Protein AF-0000000067517342 (afdb_homodimer)

Foldseek 3Di:
DPPPPDDPVNVVVVVVQVVLCCPPQNVVQSVVQVVVADDQWHFAGWGSQAQRLAAAEEEEAAEDDQDDDPPGYPDLPDDDQLSVQVVVVCVVVVPDRNNYTYAYLQGTHDDNVDDDDDDDPVSNVVSLVVVLVVNVSRPNYAEYEQEDDSSCVSVVVCCVSPVRHHYHYDYRSHCVGDVPPVCVVVVVVVVVVVVVVVVD/DPPPPDDPVNVVVVVVQVVLCCPPLNVVQSVVQVVVADDQWHFAGWGSQAQRLAAAEEEEAAEDDQDDDPPGYDDLPDDDQLSVLVVVVCVVVVPDRNNYTYAYLQGTHDDNVDDDDDDDPVSNVVSLVVVLVVNVSRPNYAEYEQEDDSSCVSVVVCCVSPVRHHYHYDYRSHCVGDPPPVCVVVVVVVVVVVVVVVVD

Solvent-accessible surface area (backbone atoms only — not comparable to full-atom values): 21578 Å² total; per-residue (Å²): 132,84,68,78,74,66,53,69,66,56,50,53,53,47,57,57,39,60,71,36,41,69,36,80,52,25,29,64,58,44,51,50,38,54,71,68,33,52,91,86,47,36,51,50,38,71,38,55,77,32,16,45,36,58,11,29,34,38,41,30,30,49,54,61,75,92,70,84,69,78,87,43,56,38,46,64,80,43,82,55,67,33,32,47,43,43,38,50,46,38,58,73,62,61,48,54,51,58,38,25,34,57,48,38,39,38,44,51,55,69,63,83,91,50,82,92,70,81,81,48,71,68,50,51,53,52,18,42,57,50,48,58,61,53,56,72,60,32,85,52,49,44,33,39,37,21,30,21,74,71,24,44,67,40,48,69,60,46,44,70,76,40,70,82,49,44,80,42,71,29,65,37,49,33,52,69,44,28,32,81,40,63,57,40,51,56,46,36,46,51,41,52,39,48,55,45,60,68,72,106,131,84,69,80,74,66,53,68,66,56,50,51,53,47,59,59,40,62,71,36,40,70,34,80,52,26,28,65,58,45,51,50,36,55,70,68,34,51,92,86,46,35,52,48,39,72,35,57,75,32,15,44,35,59,11,30,34,38,42,31,31,48,52,61,75,92,70,83,67,78,86,43,56,39,47,63,80,42,82,54,66,34,33,47,43,43,37,50,48,38,57,72,61,60,50,55,51,57,38,25,35,57,47,38,38,37,46,51,54,68,63,86,90,50,83,90,70,81,82,48,70,68,50,50,52,52,18,43,56,51,46,58,62,53,55,72,61,31,85,51,49,44,33,38,37,21,31,20,74,72,24,45,66,39,46,68,61,46,42,69,76,40,71,81,50,45,81,42,72,29,65,38,49,33,53,69,43,30,31,81,39,62,58,40,51,56,47,36,45,50,42,51,40,50,55,46,59,67,71,107

pLDDT: mean 86.83, std 15.75, range [23.48, 98.75]

Organism: Pseudomonas syringae pv. tomato (strain ATCC BAA-871 / DC3000) (NCBI:txid223283)

InterPro domains:
  IPR005122 Uracil-DNA glycosylase-like [PF03167] (80-189)
  IPR036895 Uracil-DNA glycosylase-like domain superfamily [G3DSA:3.40.470.10] (27-200)
  IPR036895 Uracil-DNA glycosylase-like domain superfamily [SSF52141] (43-198)

Nearest PDB structures (foldseek):
  6iod-assembly2_B  TM=7.204E-01  e=5.472E-06  Mycolicibacterium smegmatis MC2 155
  6l6s-assembly2_B  TM=7.439E-01  e=1.275E-05  Mycolicibacterium smegmatis MC2 155
  6ajo-assembly1_A  TM=7.210E-01  e=1.327E-04  Mycolicibacterium smegmatis MC2 155
  2dp6-assembly1_A  TM=5.404E-01  e=2.609E-05  Thermus thermophilus HB8
  5h93-assembly1_A  TM=6.851E-01  e=2.384E-04  Geobacter metallireducens GS-15

Radius of gyration: 26.2 Å; Cα contacts (8 Å, |Δi|>4): 658; chains: 2; bounding box: 49×70×60 Å

Sequence (400 aa):
MLLNQKSAEQEISLKVREDFLLLPKTAELTRWVMAQSTGERTLPYFDPLDGGVFARVLILLESPARTVSLPRYVSRDNPGPAQRNLKGFIEQVGLARHKTVLWNLYPWLPDLDKPKGPLRRAQIEEGIEMLITLLTLFPDLVTIVFAGRVAQKAIPRVRLAFPNFSLLEMPHPSPLSVCTHPNVRQRILSTLRHAKQSIKMLLNQKSAEQEISLKVREDFLLLPKTAELTRWVMAQSTGERTLPYFDPLDGGVFARVLILLESPARTVSLPRYVSRDNPGPAQRNLKGFIEQVGLARHKTVLWNLYPWLPDLDKPKGPLRRAQIEEGIEMLITLLTLFPDLVTIVFAGRVAQKAIPRVRLAFPNFSLLEMPHPSPLSVCTHPNVRQRILSTLRHAKQSIK

Structure (mmCIF, N/CA/C/O backbone):
data_AF-0000000067517342-model_v1
#
loop_
_entity.id
_entity.type
_entity.pdbx_description
1 polymer 'Uracil-DNA glycosylase-like domain-containing protein'
#
loop_
_atom_site.group_PDB
_atom_site.id
_atom_site.type_symbol
_atom_site.label_atom_id
_atom_site.label_alt_id
_atom_site.label_comp_id
_atom_site.label_asym_id
_atom_site.label_entity_id
_atom_site.label_seq_id
_atom_site.pdbx_PDB_ins_code
_atom_site.Cartn_x
_atom_site.Cartn_y
_atom_site.Cartn_z
_atom_site.occupancy
_atom_site.B_iso_or_equiv
_atom_site.auth_seq_id
_atom_site.auth_comp_id
_atom_site.auth_asym_id
_atom_site.auth_atom_id
_atom_site.pdbx_PDB_model_num
ATOM 1 N N . MET A 1 1 ? 8.031 11.625 -22.156 1 24.23 1 MET A N 1
ATOM 2 C CA . MET A 1 1 ? 8.516 10.523 -22.969 1 24.23 1 MET A CA 1
ATOM 3 C C . MET A 1 1 ? 9.461 9.625 -22.188 1 24.23 1 MET A C 1
ATOM 5 O O . MET A 1 1 ? 10.68 9.742 -22.312 1 24.23 1 MET A O 1
ATOM 9 N N . LEU A 1 2 ? 9.344 9.57 -20.906 1 28.12 2 LEU A N 1
ATOM 10 C CA . LEU A 1 2 ? 10.289 8.898 -20.016 1 28.12 2 LEU A CA 1
ATOM 11 C C . LEU A 1 2 ? 10.406 7.422 -20.375 1 28.12 2 LEU A C 1
ATOM 13 O O . LEU A 1 2 ? 9.445 6.66 -20.234 1 28.12 2 LEU A O 1
ATOM 17 N N . LEU A 1 3 ? 11.164 7.18 -21.469 1 33.47 3 LEU A N 1
ATOM 18 C CA . LEU A 1 3 ? 11.703 5.922 -21.969 1 33.47 3 LEU A CA 1
ATOM 19 C C . LEU A 1 3 ? 12.203 5.047 -20.828 1 33.47 3 LEU A C 1
ATOM 21 O O . LEU A 1 3 ? 12.984 5.504 -20 1 33.47 3 LEU A O 1
ATOM 25 N N . ASN A 1 4 ? 11.336 4.266 -20.328 1 38.28 4 ASN A N 1
ATOM 26 C CA . ASN A 1 4 ? 11.797 3.191 -19.453 1 38.28 4 ASN A CA 1
ATOM 27 C C . ASN A 1 4 ? 13.086 2.559 -19.969 1 38.28 4 ASN A C 1
ATOM 29 O O . ASN A 1 4 ? 13.078 1.84 -20.969 1 38.28 4 ASN A O 1
ATOM 33 N N . GLN A 1 5 ? 14.18 3.332 -19.922 1 35.5 5 GLN A N 1
ATOM 34 C CA . GLN A 1 5 ? 15.508 2.811 -20.234 1 35.5 5 GLN A CA 1
ATOM 35 C C . GLN A 1 5 ? 15.789 1.527 -19.453 1 35.5 5 GLN A C 1
ATOM 37 O O . GLN A 1 5 ? 15.961 1.561 -18.234 1 35.5 5 GLN A O 1
ATOM 42 N N . LYS A 1 6 ? 15.258 0.474 -19.906 1 46.75 6 LYS A N 1
ATOM 43 C CA . LYS A 1 6 ? 15.711 -0.839 -19.453 1 46.75 6 LYS A CA 1
ATOM 44 C C . LYS A 1 6 ? 17.234 -0.899 -19.375 1 46.75 6 LYS A C 1
ATOM 46 O O . LYS A 1 6 ? 17.922 -0.489 -20.297 1 46.75 6 LYS A O 1
ATOM 51 N N . SER A 1 7 ? 17.828 -1.149 -18.25 1 50.09 7 SER A N 1
ATOM 52 C CA . SER A 1 7 ? 19.266 -1.322 -18.25 1 50.09 7 SER A CA 1
ATOM 53 C C . SER A 1 7 ? 19.703 -2.41 -19.234 1 50.09 7 SER A C 1
ATOM 55 O O . SER A 1 7 ? 18.906 -3.285 -19.578 1 50.09 7 SER A O 1
ATOM 57 N N . ALA A 1 8 ? 20.688 -2.244 -20.016 1 47.88 8 ALA A N 1
ATOM 58 C CA . ALA A 1 8 ? 21.344 -3.174 -20.922 1 47.88 8 ALA A CA 1
ATOM 59 C C . ALA A 1 8 ? 21.375 -4.586 -20.344 1 47.88 8 ALA A C 1
ATOM 61 O O . ALA A 1 8 ? 21.156 -5.566 -21.062 1 47.88 8 ALA A O 1
ATOM 62 N N . GLU A 1 9 ? 21.469 -4.566 -19.062 1 43.94 9 GLU A N 1
ATOM 63 C CA . GLU A 1 9 ? 21.562 -5.852 -18.375 1 43.94 9 GLU A CA 1
ATOM 64 C C . GLU A 1 9 ? 20.219 -6.574 -18.344 1 43.94 9 GLU A C 1
ATOM 66 O O . GLU A 1 9 ? 20.156 -7.793 -18.5 1 43.94 9 GLU A O 1
ATOM 71 N N . GLN A 1 10 ? 19.25 -5.75 -18.266 1 50.97 10 GLN A N 1
ATOM 72 C CA . GLN A 1 10 ? 17.922 -6.352 -18.281 1 50.97 10 GLN A CA 1
ATOM 73 C C . GLN A 1 10 ? 17.562 -6.863 -19.672 1 50.97 10 GLN A C 1
ATOM 75 O O . GLN A 1 10 ? 16.953 -7.918 -19.812 1 50.97 10 GLN A O 1
ATOM 80 N N . GLU A 1 11 ? 17.984 -6.113 -20.641 1 50.12 11 GLU A N 1
ATOM 81 C CA . GLU A 1 11 ? 17.734 -6.531 -22.031 1 50.12 11 GLU A CA 1
ATOM 82 C C . GLU A 1 11 ? 18.5 -7.809 -22.359 1 50.12 11 GLU A C 1
ATOM 84 O O . GLU A 1 11 ? 17.969 -8.703 -23.016 1 50.12 11 GLU A O 1
ATOM 89 N N . ILE A 1 12 ? 19.766 -7.793 -22.062 1 45.94 12 ILE A N 1
ATOM 90 C CA . ILE A 1 12 ? 20.562 -8.984 -22.328 1 45.94 12 ILE A CA 1
ATOM 91 C C . ILE A 1 12 ? 19.953 -10.188 -21.625 1 45.94 12 ILE A C 1
ATOM 93 O O . ILE A 1 12 ? 19.828 -11.273 -22.203 1 45.94 12 ILE A O 1
ATOM 97 N N . SER A 1 13 ? 19.484 -9.875 -20.453 1 53.66 13 SER A N 1
ATOM 98 C CA . SER A 1 13 ? 18.953 -10.984 -19.672 1 53.66 13 SER A CA 1
ATOM 99 C C . SER A 1 13 ? 17.656 -11.523 -20.281 1 53.66 13 SER A C 1
ATOM 101 O O . SER A 1 13 ? 17.453 -12.734 -20.344 1 53.66 13 SER A O 1
ATOM 103 N N . LEU A 1 14 ? 17.031 -10.609 -20.969 1 54.44 14 LEU A N 1
ATOM 104 C CA . LEU A 1 14 ? 15.797 -11.062 -21.609 1 54.44 14 LEU A CA 1
ATOM 105 C C . LEU A 1 14 ? 16.078 -11.867 -22.859 1 54.44 14 LEU A C 1
ATOM 107 O O . LEU A 1 14 ? 15.43 -12.883 -23.109 1 54.44 14 LEU A O 1
ATOM 111 N N . LYS A 1 15 ? 17.031 -11.367 -23.781 1 53.38 15 LYS A N 1
ATOM 112 C CA . LYS A 1 15 ? 17.375 -12.078 -25 1 53.38 15 LYS A CA 1
ATOM 113 C C . LYS A 1 15 ? 17.875 -13.484 -24.703 1 53.38 15 LYS A C 1
ATOM 115 O O . LYS A 1 15 ? 17.516 -14.438 -25.406 1 53.38 15 LYS A O 1
ATOM 120 N N . VAL A 1 16 ? 18.688 -13.586 -23.672 1 53.16 16 VAL A N 1
ATOM 121 C CA . VAL A 1 16 ? 19.203 -14.891 -23.297 1 53.16 16 VAL A CA 1
ATOM 122 C C . VAL A 1 16 ? 18.047 -15.797 -22.844 1 53.16 16 VAL A C 1
ATOM 124 O O . VAL A 1 16 ? 18.031 -16.984 -23.172 1 53.16 16 VAL A O 1
ATOM 127 N N . ARG A 1 17 ? 17.078 -15.219 -22.375 1 58.94 17 ARG A N 1
ATOM 128 C CA . ARG A 1 17 ? 15.938 -16.016 -21.938 1 58.94 17 ARG A CA 1
ATOM 129 C C . ARG A 1 17 ? 15.172 -16.578 -23.125 1 58.94 17 ARG A C 1
ATOM 131 O O . ARG A 1 17 ? 14.688 -17.703 -23.094 1 58.94 17 ARG A O 1
ATOM 138 N N . GLU A 1 18 ? 15.117 -15.844 -24.219 1 61.38 18 GLU A N 1
ATOM 139 C CA . GLU A 1 18 ? 14.391 -16.281 -25.406 1 61.38 18 GLU A CA 1
ATOM 140 C C . GLU A 1 18 ? 14.977 -17.578 -25.953 1 61.38 18 GLU A C 1
ATOM 142 O O . GLU A 1 18 ? 14.242 -18.453 -26.406 1 61.38 18 GLU A O 1
ATOM 147 N N . ASP A 1 19 ? 16.266 -17.688 -25.875 1 59.78 19 ASP A N 1
ATOM 148 C CA . ASP A 1 19 ? 16.922 -18.875 -26.406 1 59.78 19 ASP A CA 1
ATOM 149 C C . ASP A 1 19 ? 16.625 -20.109 -25.562 1 59.78 19 ASP A C 1
ATOM 151 O O . ASP A 1 19 ? 16.734 -21.234 -26.047 1 59.78 19 ASP A O 1
ATOM 155 N N . PHE A 1 20 ? 16.109 -19.906 -24.391 1 65.81 20 PHE A N 1
ATOM 156 C CA . PHE A 1 20 ? 15.93 -21.016 -23.469 1 65.81 20 PHE A CA 1
ATOM 157 C C . PHE A 1 20 ? 14.484 -21.484 -23.453 1 65.81 20 PHE A C 1
ATOM 159 O O . PHE A 1 20 ? 14.156 -22.5 -22.828 1 65.81 20 PHE A O 1
ATOM 166 N N . LEU A 1 21 ? 13.68 -20.906 -24.312 1 69.25 21 LEU A N 1
ATOM 167 C CA . LEU A 1 21 ? 12.273 -21.281 -24.328 1 69.25 21 LEU A CA 1
ATOM 168 C C . LEU A 1 21 ? 12.07 -22.641 -24.984 1 69.25 21 LEU A C 1
ATOM 170 O O . LEU A 1 21 ? 11.047 -23.297 -24.766 1 69.25 21 LEU A O 1
ATOM 174 N N . LEU A 1 22 ? 13.094 -23.016 -25.688 1 67.12 22 LEU A N 1
ATOM 175 C CA . LEU A 1 22 ? 12.922 -24.266 -26.422 1 67.12 22 LEU A CA 1
ATOM 176 C C . LEU A 1 22 ? 13.695 -25.391 -25.75 1 67.12 22 LEU A C 1
ATOM 178 O O . LEU A 1 22 ? 13.812 -26.484 -26.312 1 67.12 22 LEU A O 1
ATOM 182 N N . LEU A 1 23 ? 14.227 -25.094 -24.578 1 72.38 23 LEU A N 1
ATOM 183 C CA . LEU A 1 23 ? 14.828 -26.172 -23.797 1 72.38 23 LEU A CA 1
ATOM 184 C C . LEU A 1 23 ? 13.781 -27.188 -23.375 1 72.38 23 LEU A C 1
ATOM 186 O O . LEU A 1 23 ? 12.609 -26.844 -23.203 1 72.38 23 LEU A O 1
ATOM 190 N N . PRO A 1 24 ? 14.188 -28.438 -23.328 1 73.5 24 PRO A N 1
ATOM 191 C CA . PRO A 1 24 ? 13.234 -29.516 -23.047 1 73.5 24 PRO A CA 1
ATOM 192 C C . PRO A 1 24 ? 12.352 -29.219 -21.844 1 73.5 24 PRO A C 1
ATOM 194 O O . PRO A 1 24 ? 11.148 -29.484 -21.859 1 73.5 24 PRO A O 1
ATOM 197 N N . LYS A 1 25 ? 12.914 -28.562 -20.859 1 80.69 25 LYS A N 1
ATOM 198 C CA . LYS A 1 25 ? 12.141 -28.375 -19.625 1 80.69 25 LYS A CA 1
ATOM 199 C C . LYS A 1 25 ? 11.094 -27.281 -19.797 1 80.69 25 LYS A C 1
ATOM 201 O O . LYS A 1 25 ? 10.133 -27.188 -19.031 1 80.69 25 LYS A O 1
ATOM 206 N N . THR A 1 26 ? 11.266 -26.422 -20.781 1 89.56 26 THR A N 1
ATOM 207 C CA . THR A 1 26 ? 10.359 -25.281 -20.922 1 89.56 26 THR A CA 1
ATOM 208 C C . THR A 1 26 ? 9.516 -25.422 -22.188 1 89.56 26 THR A C 1
ATOM 210 O O . THR A 1 26 ? 8.484 -24.75 -22.328 1 89.56 26 THR A O 1
ATOM 213 N N . ALA A 1 27 ? 9.906 -26.312 -23.047 1 90.12 27 ALA A N 1
ATOM 214 C CA . ALA A 1 27 ? 9.289 -26.406 -24.375 1 90.12 27 ALA A CA 1
ATOM 215 C C . ALA A 1 27 ? 7.801 -26.703 -24.266 1 90.12 27 ALA A C 1
ATOM 217 O O . ALA A 1 27 ? 6.984 -26.094 -24.953 1 90.12 27 ALA A O 1
ATOM 218 N N . GLU A 1 28 ? 7.508 -27.672 -23.453 1 93.5 28 GLU A N 1
ATOM 219 C CA . GLU A 1 28 ? 6.105 -28.062 -23.297 1 93.5 28 GLU A CA 1
ATOM 220 C C . GLU A 1 28 ? 5.273 -26.906 -22.75 1 93.5 28 GLU A C 1
ATOM 222 O O . GLU A 1 28 ? 4.148 -26.672 -23.203 1 93.5 28 GLU A O 1
ATOM 227 N N . LEU A 1 29 ? 5.805 -26.188 -21.844 1 96.31 29 LEU A N 1
ATOM 228 C CA . LEU A 1 29 ? 5.094 -25.047 -21.266 1 96.31 29 LEU A CA 1
ATOM 229 C C . LEU A 1 29 ? 4.949 -23.938 -22.297 1 96.31 29 LEU A C 1
ATOM 231 O O . LEU A 1 29 ? 3.904 -23.281 -22.359 1 96.31 29 LEU A O 1
ATOM 235 N N . THR A 1 30 ? 5.973 -23.75 -23.078 1 93.88 30 THR A N 1
ATOM 236 C CA . THR A 1 30 ? 5.938 -22.734 -24.125 1 93.88 30 THR A CA 1
ATOM 237 C C . THR A 1 30 ? 4.852 -23.062 -25.156 1 93.88 30 THR A C 1
ATOM 239 O O . THR A 1 30 ? 4.074 -22.188 -25.531 1 93.88 30 THR A O 1
ATOM 242 N N . ARG A 1 31 ? 4.855 -24.281 -25.547 1 94 31 ARG A N 1
ATOM 243 C CA . ARG A 1 31 ? 3.826 -24.719 -26.484 1 94 31 ARG A CA 1
ATOM 244 C C . ARG A 1 31 ? 2.432 -24.516 -25.906 1 94 31 ARG A C 1
ATOM 246 O O . ARG A 1 31 ? 1.517 -24.078 -26.594 1 94 31 ARG A O 1
ATOM 253 N N . TRP A 1 32 ? 2.287 -24.875 -24.688 1 95.94 32 TRP A N 1
ATOM 254 C CA . TRP A 1 32 ? 0.998 -24.719 -24.016 1 95.94 32 TRP A CA 1
ATOM 255 C C . TRP A 1 32 ? 0.573 -23.25 -24 1 95.94 32 TRP A C 1
ATOM 257 O O . TRP A 1 32 ? -0.565 -22.922 -24.344 1 95.94 32 TRP A O 1
ATOM 267 N N . VAL A 1 33 ? 1.487 -22.344 -23.625 1 96.25 33 VAL A N 1
ATOM 268 C CA . VAL A 1 33 ? 1.21 -20.906 -23.562 1 96.25 33 VAL A CA 1
ATOM 269 C C . VAL A 1 33 ? 0.799 -20.406 -24.938 1 96.25 33 VAL A C 1
ATOM 271 O O . VAL A 1 33 ? -0.177 -19.656 -25.078 1 96.25 33 VAL A O 1
ATOM 274 N N . MET A 1 34 ? 1.485 -20.844 -25.906 1 93.56 34 MET A N 1
ATOM 275 C CA . MET A 1 34 ? 1.19 -20.406 -27.266 1 93.56 34 MET A CA 1
ATOM 276 C C . MET A 1 34 ? -0.186 -20.906 -27.703 1 93.56 34 MET A C 1
ATOM 278 O O . MET A 1 34 ? -0.927 -20.172 -28.359 1 93.56 34 MET A O 1
ATOM 282 N N . ALA A 1 35 ? -0.474 -22.078 -27.312 1 95 35 ALA A N 1
ATOM 283 C CA . ALA A 1 35 ? -1.762 -22.672 -27.688 1 95 35 ALA A CA 1
ATOM 284 C C . ALA A 1 35 ? -2.91 -21.938 -27 1 95 35 ALA A C 1
ATOM 286 O O . ALA A 1 35 ? -4.004 -21.812 -27.547 1 95 35 ALA A O 1
ATOM 287 N N . GLN A 1 36 ? -2.654 -21.5 -25.812 1 95.94 36 GLN A N 1
ATOM 288 C CA . GLN A 1 36 ? -3.701 -20.859 -25.031 1 95.94 36 GLN A CA 1
ATOM 289 C C . GLN A 1 36 ? -3.834 -19.391 -25.375 1 95.94 36 GLN A C 1
ATOM 291 O O . GLN A 1 36 ? -4.824 -18.75 -25 1 95.94 36 GLN A O 1
ATOM 296 N N . SER A 1 37 ? -2.789 -18.812 -26.047 1 93.94 37 SER A N 1
ATOM 297 C CA . SER A 1 37 ? -2.816 -17.406 -26.422 1 93.94 37 SER A CA 1
ATOM 298 C C . SER A 1 37 ? -3.551 -17.203 -27.75 1 93.94 37 SER A C 1
ATOM 300 O O . SER A 1 37 ? -3.107 -17.703 -28.781 1 93.94 37 SER A O 1
ATOM 302 N N . THR A 1 38 ? -4.715 -16.609 -27.688 1 89.31 38 THR A N 1
ATOM 303 C CA . THR A 1 38 ? -5.551 -16.422 -28.875 1 89.31 38 THR A CA 1
ATOM 304 C C . THR A 1 38 ? -5.914 -14.945 -29.047 1 89.31 38 THR A C 1
ATOM 306 O O . THR A 1 38 ? -6.473 -14.328 -28.141 1 89.31 38 THR A O 1
ATOM 309 N N . GLY A 1 39 ? -5.586 -14.391 -30.219 1 87.12 39 GLY A N 1
ATOM 310 C CA . GLY A 1 39 ? -5.961 -13.016 -30.516 1 87.12 39 GLY A CA 1
ATOM 311 C C . GLY A 1 39 ? -5.32 -12.016 -29.578 1 87.12 39 GLY A C 1
ATOM 312 O O . GLY A 1 39 ? -4.098 -12 -29.406 1 87.12 39 GLY A O 1
ATOM 313 N N . GLU A 1 40 ? -6.312 -11.328 -28.891 1 87.81 40 GLU A N 1
ATOM 314 C CA . GLU A 1 40 ? -5.863 -10.258 -28 1 87.81 40 GLU A CA 1
ATOM 315 C C . GLU A 1 40 ? -5.605 -10.773 -26.594 1 87.81 40 GLU A C 1
ATOM 317 O O . GLU A 1 40 ? -5.031 -10.07 -25.766 1 87.81 40 GLU A O 1
ATOM 322 N N . ARG A 1 41 ? -6.016 -11.922 -26.406 1 93.06 41 ARG A N 1
ATOM 323 C CA . ARG A 1 41 ? -5.805 -12.539 -25.094 1 93.06 41 ARG A CA 1
ATOM 324 C C . ARG A 1 41 ? -4.531 -13.375 -25.094 1 93.06 41 ARG A C 1
ATOM 326 O O . ARG A 1 41 ? -4.527 -14.516 -25.562 1 93.06 41 ARG A O 1
ATOM 333 N N . THR A 1 42 ? -3.436 -12.797 -24.547 1 93.5 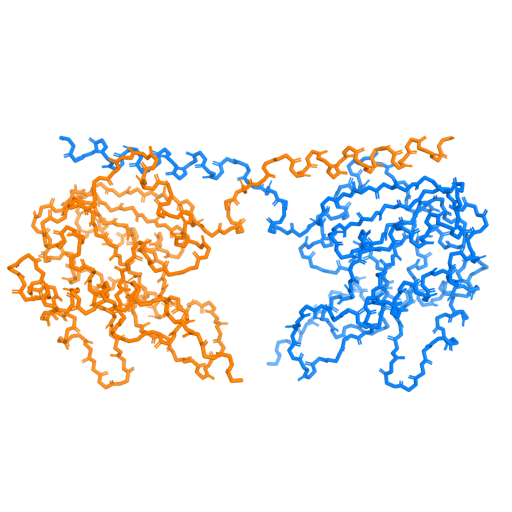42 THR A N 1
ATOM 334 C CA . THR A 1 42 ? -2.146 -13.477 -24.562 1 93.5 42 THR A CA 1
ATOM 335 C C . THR A 1 42 ? -1.659 -13.742 -23.141 1 93.5 42 THR A C 1
ATOM 337 O O . THR A 1 42 ? -2.008 -13.016 -22.219 1 93.5 42 THR A O 1
ATOM 340 N N . LEU A 1 43 ? -0.939 -14.852 -23.047 1 95.88 43 LEU A N 1
ATOM 341 C CA . LEU A 1 43 ? -0.351 -15.25 -21.766 1 95.88 43 LEU A CA 1
ATOM 342 C C . LEU A 1 43 ? 1.145 -14.953 -21.75 1 95.88 43 LEU A C 1
ATOM 344 O O . LEU A 1 43 ? 1.799 -14.945 -22.797 1 95.88 43 LEU A O 1
ATOM 348 N N . PRO A 1 44 ? 1.667 -14.641 -20.609 1 95.12 44 PRO A N 1
ATOM 349 C CA . PRO A 1 44 ? 3.127 -14.578 -20.5 1 95.12 44 PRO A CA 1
ATOM 350 C C . PRO A 1 44 ? 3.785 -15.953 -20.547 1 95.12 44 PRO A C 1
ATOM 352 O O . PRO A 1 44 ? 3.141 -16.953 -20.234 1 95.12 44 PRO A O 1
ATOM 355 N N . TYR A 1 45 ? 5.031 -15.922 -20.938 1 93.94 45 TYR A N 1
ATOM 356 C CA . TYR A 1 45 ? 5.793 -17.172 -20.922 1 93.94 45 TYR A CA 1
ATOM 357 C C . TYR A 1 45 ? 6.332 -17.453 -19.531 1 93.94 45 TYR A C 1
ATOM 359 O O . TYR A 1 45 ? 6.535 -16.531 -18.734 1 93.94 45 TYR A O 1
ATOM 367 N N . PHE A 1 46 ? 6.492 -18.75 -19.312 1 95.75 46 PHE A N 1
ATOM 368 C CA . PHE A 1 46 ? 7.223 -19.125 -18.109 1 95.75 46 PHE A CA 1
ATOM 369 C C . PHE A 1 46 ? 8.68 -18.688 -18.188 1 95.75 46 PHE A C 1
ATOM 371 O O . PHE A 1 46 ? 9.266 -18.656 -19.266 1 95.75 46 PHE A O 1
ATOM 378 N N . ASP A 1 47 ? 9.242 -18.312 -17.047 1 93.62 47 ASP A N 1
ATOM 379 C CA . ASP A 1 47 ? 10.664 -17.984 -17.016 1 93.62 47 ASP A CA 1
ATOM 380 C C . ASP A 1 47 ? 11.523 -19.219 -17.234 1 93.62 47 ASP A C 1
ATOM 382 O O . ASP A 1 47 ? 11.461 -20.172 -16.469 1 93.62 47 ASP A O 1
ATOM 386 N N . PRO A 1 48 ? 12.375 -19.141 -18.266 1 92.31 48 PRO A N 1
ATOM 387 C CA . PRO A 1 48 ? 13.195 -20.328 -18.531 1 92.31 48 PRO A CA 1
ATOM 388 C C . PRO A 1 48 ? 14.219 -20.609 -17.438 1 92.31 48 PRO A C 1
ATOM 390 O O . PRO A 1 48 ? 14.789 -21.703 -17.375 1 92.31 48 PRO A O 1
ATOM 393 N N . LEU A 1 49 ? 14.453 -19.656 -16.562 1 92.69 49 LEU A N 1
ATOM 394 C CA . LEU A 1 49 ? 15.414 -19.859 -15.484 1 92.69 49 LEU A CA 1
ATOM 395 C C . LEU A 1 49 ? 14.766 -20.594 -14.32 1 92.69 49 LEU A C 1
ATOM 397 O O . LEU A 1 49 ? 15.469 -21.094 -13.43 1 92.69 49 LEU A O 1
ATOM 401 N N . ASP A 1 50 ? 13.453 -20.719 -14.383 1 95.56 50 ASP A N 1
ATOM 402 C CA . ASP A 1 50 ? 12.742 -21.438 -13.328 1 95.56 50 ASP A CA 1
ATOM 403 C C . ASP A 1 50 ? 12.773 -22.938 -13.562 1 95.56 50 ASP A C 1
ATOM 405 O O . ASP A 1 50 ? 13.602 -23.438 -14.336 1 95.56 50 ASP A O 1
ATOM 409 N N . GLY A 1 51 ? 11.938 -23.688 -12.812 1 95.19 51 GLY A N 1
ATOM 410 C CA . GLY A 1 51 ? 12 -25.141 -12.812 1 95.19 51 GLY A CA 1
ATOM 411 C C . GLY A 1 51 ? 11.328 -25.766 -14.016 1 95.19 51 GLY A C 1
ATOM 412 O O . GLY A 1 51 ? 11.562 -26.938 -14.328 1 95.19 51 GLY A O 1
ATOM 413 N N . GLY A 1 52 ? 10.508 -24.953 -14.727 1 94.75 52 GLY A N 1
ATOM 414 C CA . GLY A 1 52 ? 9.781 -25.516 -15.852 1 94.75 52 GLY A CA 1
ATOM 415 C C . GLY A 1 52 ? 8.867 -26.656 -15.461 1 94.75 52 GLY A C 1
ATOM 416 O O . GLY A 1 52 ? 8.234 -26.625 -14.406 1 94.75 52 GLY A O 1
ATOM 417 N N . VAL A 1 53 ? 8.82 -27.688 -16.344 1 95.75 53 VAL A N 1
ATOM 418 C CA . VAL A 1 53 ? 7.918 -28.812 -16.125 1 95.75 53 VAL A CA 1
ATOM 419 C C . VAL A 1 53 ? 8.414 -29.656 -14.945 1 95.75 53 VAL A C 1
ATOM 421 O O . VAL A 1 53 ? 7.664 -30.453 -14.383 1 95.75 53 VAL A O 1
ATOM 424 N N . PHE A 1 54 ? 9.648 -29.453 -14.531 1 95.12 54 PHE A N 1
ATOM 425 C CA . PHE A 1 54 ? 10.227 -30.281 -13.477 1 95.12 54 PHE A CA 1
ATOM 426 C C . PHE A 1 54 ? 10.102 -29.594 -12.125 1 95.12 54 PHE A C 1
ATOM 428 O O . PHE A 1 54 ? 10.633 -30.078 -11.125 1 95.12 54 PHE A O 1
ATOM 435 N N . ALA A 1 55 ? 9.453 -28.469 -12.094 1 97.12 55 ALA A N 1
ATOM 436 C CA . ALA A 1 55 ? 9.258 -27.766 -10.828 1 97.12 55 ALA A CA 1
ATOM 437 C C . ALA A 1 55 ? 8.516 -28.656 -9.82 1 97.12 55 ALA A C 1
ATOM 439 O O . ALA A 1 55 ? 7.633 -29.422 -10.195 1 97.12 55 ALA A O 1
ATOM 440 N N . ARG A 1 56 ? 8.867 -28.469 -8.57 1 97.38 56 ARG A N 1
ATOM 441 C CA . ARG A 1 56 ? 8.227 -29.219 -7.48 1 97.38 56 ARG A CA 1
ATOM 442 C C . ARG A 1 56 ? 7.309 -28.297 -6.668 1 97.38 56 ARG A C 1
ATOM 444 O O . ARG A 1 56 ? 6.441 -28.781 -5.934 1 97.38 56 ARG A O 1
ATOM 451 N N . VAL A 1 57 ? 7.512 -26.984 -6.758 1 98.19 57 VAL A N 1
ATOM 452 C CA . VAL A 1 57 ? 6.699 -25.984 -6.078 1 98.19 57 VAL A CA 1
ATOM 453 C C . VAL A 1 57 ? 6.18 -24.969 -7.094 1 98.19 57 VAL A C 1
ATOM 455 O O . VAL A 1 57 ? 6.945 -24.438 -7.91 1 98.19 57 VAL A O 1
ATOM 458 N N . LEU A 1 58 ? 4.918 -24.75 -7.105 1 98.62 58 LEU A N 1
ATOM 459 C CA . LEU A 1 58 ? 4.293 -23.672 -7.855 1 98.62 58 LEU A CA 1
ATOM 460 C C . LEU A 1 58 ? 3.83 -22.562 -6.918 1 98.62 58 LEU A C 1
ATOM 462 O O . LEU A 1 58 ? 3.129 -22.812 -5.938 1 98.62 58 LEU A O 1
ATOM 466 N N . ILE A 1 59 ? 4.297 -21.375 -7.098 1 98.62 59 ILE A N 1
ATOM 467 C CA . ILE A 1 59 ? 3.756 -20.203 -6.406 1 98.62 59 ILE A CA 1
ATOM 468 C C . ILE A 1 59 ? 2.754 -19.484 -7.312 1 98.62 59 ILE A C 1
ATOM 470 O O . ILE A 1 59 ? 3.107 -19.031 -8.398 1 98.62 59 ILE A O 1
ATOM 474 N N . LEU A 1 60 ? 1.479 -19.453 -6.859 1 98.75 60 LEU A N 1
ATOM 475 C CA . LEU A 1 60 ? 0.378 -18.891 -7.629 1 98.75 60 LEU A CA 1
ATOM 476 C C . LEU A 1 60 ? 0.029 -17.484 -7.133 1 98.75 60 LEU A C 1
ATOM 478 O O . LEU A 1 60 ? -0.333 -17.312 -5.965 1 98.75 60 LEU A O 1
ATOM 482 N N . LEU A 1 61 ? 0.22 -16.469 -7.969 1 97.75 61 LEU A N 1
ATOM 483 C CA . LEU A 1 61 ? -0.145 -15.086 -7.688 1 97.75 61 LEU A CA 1
ATOM 484 C C . LEU A 1 61 ? -1.452 -14.719 -8.383 1 97.75 61 LEU A C 1
ATOM 486 O O . LEU A 1 61 ? -2.105 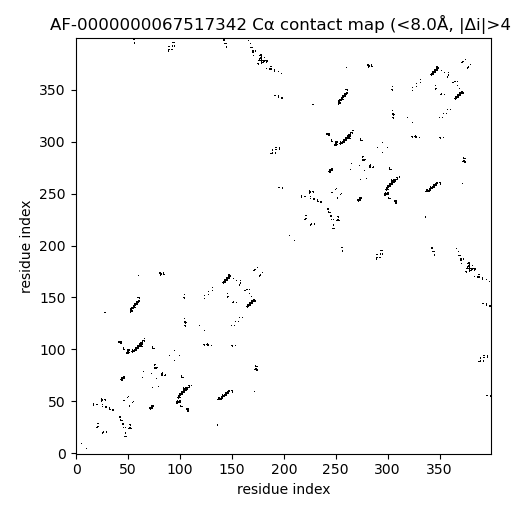-15.57 -8.984 1 97.75 61 LEU A O 1
ATOM 490 N N . GLU A 1 62 ? -1.856 -13.484 -8.328 1 97.12 62 GLU A N 1
ATOM 491 C CA . GLU A 1 62 ? -3.188 -13.094 -8.781 1 97.12 62 GLU A CA 1
ATOM 492 C C . GLU A 1 62 ? -3.211 -12.859 -10.289 1 97.12 62 GLU A C 1
ATOM 494 O O . GLU A 1 62 ? -3.912 -13.562 -11.016 1 97.12 62 GLU A O 1
ATOM 499 N N . SER A 1 63 ? -2.502 -11.914 -10.734 1 96.25 63 SER A N 1
ATOM 500 C CA . SER A 1 63 ? -2.527 -11.5 -12.125 1 96.25 63 SER A CA 1
ATOM 501 C C . SER A 1 63 ? -1.248 -10.758 -12.508 1 96.25 63 SER A C 1
ATOM 503 O O . SER A 1 63 ? -0.507 -10.305 -11.633 1 96.25 63 SER A O 1
ATOM 505 N N . PRO A 1 64 ? -0.951 -10.703 -13.82 1 93.81 64 PRO A N 1
ATOM 506 C CA . PRO A 1 64 ? 0.272 -10.023 -14.242 1 93.81 64 PRO A CA 1
ATOM 507 C C . PRO A 1 64 ? 0.247 -8.523 -13.945 1 93.81 64 PRO A C 1
ATOM 509 O O . PRO A 1 64 ? -0.81 -7.891 -14.016 1 93.81 64 PRO A O 1
ATOM 512 N N . ALA A 1 65 ? 1.431 -7.98 -13.672 1 88.5 65 ALA A N 1
ATOM 513 C CA . ALA A 1 65 ? 1.584 -6.539 -13.492 1 88.5 65 ALA A CA 1
ATOM 514 C C . ALA A 1 65 ? 1.319 -5.797 -14.797 1 88.5 65 ALA A C 1
ATOM 516 O O . ALA A 1 65 ? 1.45 -6.367 -15.883 1 88.5 65 ALA A O 1
ATOM 517 N N . ARG A 1 66 ? 0.964 -4.559 -14.633 1 85.38 66 ARG A N 1
ATOM 518 C CA . ARG A 1 66 ? 0.726 -3.711 -15.797 1 85.38 66 ARG A CA 1
ATOM 519 C C . ARG A 1 66 ? 2.021 -3.068 -16.281 1 85.38 66 ARG A C 1
ATOM 521 O O . ARG A 1 66 ? 2.469 -2.062 -15.727 1 85.38 66 ARG A O 1
ATOM 528 N N . THR A 1 67 ? 2.684 -3.672 -17.062 1 79.56 67 THR A N 1
ATOM 529 C CA . THR A 1 67 ? 3.926 -3.168 -17.641 1 79.56 67 THR A CA 1
ATOM 530 C C . THR A 1 67 ? 3.965 -3.414 -19.141 1 79.56 67 THR A C 1
ATOM 532 O O . THR A 1 67 ? 3.184 -4.211 -19.672 1 79.56 67 THR A O 1
ATOM 535 N N . VAL A 1 68 ? 4.832 -2.752 -19.891 1 69.94 68 VAL A N 1
ATOM 536 C CA . VAL A 1 68 ? 4.871 -2.805 -21.344 1 69.94 68 VAL A CA 1
ATOM 537 C C . VAL A 1 68 ? 5.988 -3.744 -21.797 1 69.94 68 VAL A C 1
ATOM 539 O O . VAL A 1 68 ? 6.121 -4.035 -22.984 1 69.94 68 VAL A O 1
ATOM 542 N N . SER A 1 69 ? 6.586 -4.352 -20.922 1 68.69 69 SER A N 1
ATOM 543 C CA . SER A 1 69 ? 7.75 -5.125 -21.344 1 68.69 69 SER A CA 1
ATOM 544 C C . SER A 1 69 ? 7.344 -6.359 -22.141 1 68.69 69 SER A C 1
ATOM 546 O O . SER A 1 69 ? 6.398 -7.062 -21.766 1 68.69 69 SER A O 1
ATOM 548 N N . LEU A 1 70 ? 7.895 -6.574 -23.422 1 68.38 70 LEU A N 1
ATOM 549 C CA . LEU A 1 70 ? 7.695 -7.77 -24.234 1 68.38 70 LEU A CA 1
ATOM 550 C C . LEU A 1 70 ? 9.031 -8.414 -24.578 1 68.38 70 LEU A C 1
ATOM 552 O O . LEU A 1 70 ? 10.023 -7.719 -24.812 1 68.38 70 LEU A O 1
ATOM 556 N N . PRO A 1 71 ? 9.148 -9.828 -24.656 1 73.44 71 PRO A N 1
ATOM 557 C CA . PRO A 1 71 ? 8.117 -10.766 -24.234 1 73.44 71 PRO A CA 1
ATOM 558 C C . PRO A 1 71 ? 7.891 -10.758 -22.719 1 73.44 71 PRO A C 1
ATOM 560 O O . PRO A 1 71 ? 8.812 -10.445 -21.953 1 73.44 71 PRO A O 1
ATOM 563 N N . ARG A 1 72 ? 6.672 -11.086 -22.344 1 87.62 72 ARG A N 1
ATOM 564 C CA . ARG A 1 72 ? 6.301 -11.094 -20.938 1 87.62 72 ARG A CA 1
ATOM 565 C C . ARG A 1 72 ? 6.543 -12.469 -20.312 1 87.62 72 ARG A C 1
ATOM 567 O O . ARG A 1 72 ? 6.152 -13.484 -20.891 1 87.62 72 ARG A O 1
ATOM 574 N N . TYR A 1 73 ? 7.32 -12.492 -19.297 1 91.81 73 TYR A N 1
ATOM 575 C CA . TYR A 1 73 ? 7.551 -13.695 -18.5 1 91.81 73 TYR A CA 1
ATOM 576 C C . TYR A 1 73 ? 6.906 -13.57 -17.125 1 91.81 73 TYR A C 1
ATOM 578 O O . TYR A 1 73 ? 6.805 -12.469 -16.578 1 91.81 73 TYR A O 1
ATOM 586 N N . VAL A 1 74 ? 6.449 -14.68 -16.656 1 94.88 74 VAL A N 1
ATOM 587 C CA . VAL A 1 74 ? 6.172 -14.75 -15.227 1 94.88 74 VAL A CA 1
ATOM 588 C C . VAL A 1 74 ? 7.453 -15.086 -14.469 1 94.88 74 VAL A C 1
ATOM 590 O O . VAL A 1 74 ? 7.906 -16.234 -14.484 1 94.88 74 VAL A O 1
ATOM 593 N N . SER A 1 75 ? 7.992 -14.023 -13.836 1 93.75 75 SER A N 1
ATOM 594 C CA . SER A 1 75 ? 9.336 -14.188 -13.289 1 93.75 75 SER A CA 1
ATOM 595 C C . SER A 1 75 ? 9.477 -13.484 -11.945 1 93.75 75 SER A C 1
ATOM 597 O O . SER A 1 75 ? 8.953 -12.383 -11.758 1 93.75 75 SER A O 1
ATOM 599 N N . ARG A 1 76 ? 10.219 -14.156 -11.047 1 93.75 76 ARG A N 1
ATOM 600 C CA . ARG A 1 76 ? 10.539 -13.531 -9.758 1 93.75 76 ARG A CA 1
ATOM 601 C C . ARG A 1 76 ? 11.445 -12.32 -9.953 1 93.75 76 ARG A C 1
ATOM 603 O O . ARG A 1 76 ? 11.609 -11.508 -9.031 1 93.75 76 ARG A O 1
ATOM 610 N N . ASP A 1 77 ? 12.016 -12.156 -11.203 1 92.31 77 ASP A N 1
ATOM 611 C CA . ASP A 1 77 ? 12.922 -11.047 -11.492 1 92.31 77 ASP A CA 1
ATOM 612 C C . ASP A 1 77 ? 12.164 -9.844 -12.047 1 92.31 77 ASP A C 1
ATOM 614 O O . ASP A 1 77 ? 12.766 -8.797 -12.312 1 92.31 77 ASP A O 1
ATOM 618 N N . ASN A 1 78 ? 10.82 -10 -12.273 1 91.69 78 ASN A N 1
ATOM 619 C CA . ASN A 1 78 ? 10.039 -8.867 -12.766 1 91.69 78 ASN A CA 1
ATOM 620 C C . ASN A 1 78 ? 10.125 -7.676 -11.82 1 91.69 78 ASN A C 1
ATOM 622 O O . ASN A 1 78 ? 10.305 -7.844 -10.609 1 91.69 78 ASN A O 1
ATOM 626 N N . PRO A 1 79 ? 10.055 -6.594 -12.43 1 87.5 79 PRO A N 1
ATOM 627 C CA . PRO A 1 79 ? 10.062 -5.41 -11.57 1 87.5 79 PRO A CA 1
ATOM 628 C C . PRO A 1 79 ? 8.773 -5.266 -10.758 1 87.5 79 PRO A C 1
ATOM 630 O O . PRO A 1 79 ? 7.797 -5.973 -11.008 1 87.5 79 PRO A O 1
ATOM 633 N N . GLY A 1 80 ? 8.758 -4.441 -9.711 1 87.69 80 GLY A N 1
ATOM 634 C CA . GLY A 1 80 ? 7.602 -4.145 -8.875 1 87.69 80 GLY A CA 1
ATOM 635 C C . GLY A 1 80 ? 7.816 -4.496 -7.414 1 87.69 80 GLY A C 1
ATOM 636 O O . GLY A 1 80 ? 8.586 -5.406 -7.094 1 87.69 80 GLY A O 1
ATOM 637 N N . PRO A 1 81 ? 7.125 -3.795 -6.59 1 85.75 81 PRO A N 1
ATOM 638 C CA . PRO A 1 81 ? 7.383 -3.961 -5.16 1 85.75 81 PRO A CA 1
ATOM 639 C C . PRO A 1 81 ? 6.973 -5.336 -4.641 1 85.75 81 PRO A C 1
ATOM 641 O O . PRO A 1 81 ? 7.68 -5.93 -3.82 1 85.75 81 PRO A O 1
ATOM 644 N N . ALA A 1 82 ? 5.859 -5.828 -5.156 1 89.44 82 ALA A N 1
ATOM 645 C CA . ALA A 1 82 ? 5.406 -7.141 -4.695 1 89.44 82 ALA A CA 1
ATOM 646 C C . ALA A 1 82 ? 6.367 -8.242 -5.137 1 89.44 82 ALA A C 1
ATOM 648 O O . ALA A 1 82 ? 6.672 -9.148 -4.363 1 89.44 82 ALA A O 1
ATOM 649 N N . GLN A 1 83 ? 6.801 -8.094 -6.328 1 92.88 83 GLN A N 1
ATOM 650 C CA . GLN A 1 83 ? 7.73 -9.086 -6.863 1 92.88 83 GLN A CA 1
ATOM 651 C C . GLN A 1 83 ? 9.078 -9.016 -6.156 1 92.88 83 GLN A C 1
ATOM 653 O O . GLN A 1 83 ? 9.711 -10.047 -5.906 1 92.88 83 GLN A O 1
ATOM 658 N N . ARG A 1 84 ? 9.516 -7.844 -5.859 1 89.62 84 ARG A N 1
ATOM 659 C CA . ARG A 1 84 ? 10.75 -7.68 -5.109 1 89.62 84 ARG A CA 1
ATOM 660 C C . ARG A 1 84 ? 10.656 -8.344 -3.738 1 89.62 84 ARG A C 1
ATOM 662 O O . ARG A 1 84 ? 11.578 -9.039 -3.312 1 89.62 84 ARG A O 1
ATOM 669 N N . ASN A 1 85 ? 9.555 -8.125 -3.117 1 89.19 85 ASN A N 1
ATOM 670 C CA . ASN A 1 85 ? 9.328 -8.781 -1.836 1 89.19 85 ASN A CA 1
ATOM 671 C C . ASN A 1 85 ? 9.352 -10.305 -1.976 1 89.19 85 ASN A C 1
ATOM 673 O O . ASN A 1 85 ? 10.023 -10.992 -1.21 1 89.19 85 ASN A O 1
ATOM 677 N N . LEU A 1 86 ? 8.641 -10.789 -2.945 1 93.88 86 LEU A N 1
ATOM 678 C CA . LEU A 1 86 ? 8.547 -12.227 -3.156 1 93.88 86 LEU A CA 1
ATOM 679 C C . LEU A 1 86 ? 9.93 -12.828 -3.402 1 93.88 86 LEU A C 1
ATOM 681 O O . LEU A 1 86 ? 10.297 -13.828 -2.779 1 93.88 86 LEU A O 1
ATOM 685 N N . LYS A 1 87 ? 10.609 -12.164 -4.32 1 93.75 87 LYS A N 1
ATOM 686 C CA . LYS A 1 87 ? 11.961 -12.625 -4.613 1 93.75 87 LYS A CA 1
ATOM 687 C C . LYS A 1 87 ? 12.812 -12.656 -3.346 1 93.75 87 LYS A C 1
ATOM 689 O O . LYS A 1 87 ? 13.5 -13.648 -3.08 1 93.75 87 LYS A O 1
ATOM 694 N N . GLY A 1 88 ? 12.734 -11.609 -2.605 1 90.81 88 GLY A N 1
ATOM 695 C CA . GLY A 1 88 ? 13.477 -11.547 -1.354 1 90.81 88 GLY A CA 1
ATOM 696 C C . GLY A 1 88 ? 13.117 -12.656 -0.388 1 90.81 88 GLY A C 1
ATOM 697 O O . GLY A 1 88 ? 14 -13.258 0.233 1 90.81 88 GLY A O 1
ATOM 698 N N . PHE A 1 89 ? 11.859 -12.992 -0.223 1 90.06 89 PHE A N 1
ATOM 699 C CA . PHE A 1 89 ? 11.406 -14.039 0.681 1 90.06 89 PHE A CA 1
ATOM 700 C C . PHE A 1 89 ? 11.883 -15.406 0.208 1 90.06 89 PHE A C 1
ATOM 702 O O . PHE A 1 89 ? 12.336 -16.219 1.012 1 90.06 89 PHE A O 1
ATOM 709 N N . ILE A 1 90 ? 11.773 -15.641 -1.111 1 93.94 90 ILE A N 1
ATOM 710 C CA . ILE A 1 90 ? 12.203 -16.906 -1.69 1 93.94 90 ILE A CA 1
ATOM 711 C C . ILE A 1 90 ? 13.688 -17.125 -1.416 1 93.94 90 ILE A C 1
ATOM 713 O O . ILE A 1 90 ? 14.102 -18.203 -0.993 1 93.94 90 ILE A O 1
ATOM 717 N N . GLU A 1 91 ? 14.422 -16.078 -1.64 1 91.81 91 GLU A N 1
ATOM 718 C CA . GLU A 1 91 ? 15.859 -16.156 -1.435 1 91.81 91 GLU A CA 1
ATOM 719 C C . GLU A 1 91 ? 16.203 -16.344 0.04 1 91.81 91 GLU A C 1
ATOM 721 O O . GLU A 1 91 ? 17.109 -17.125 0.375 1 91.81 91 GLU A O 1
ATOM 726 N N . GLN A 1 92 ? 15.531 -15.688 0.875 1 89.31 92 GLN A N 1
ATOM 727 C CA . GLN A 1 92 ? 15.773 -15.781 2.311 1 89.31 92 GLN A CA 1
ATOM 728 C C . GLN A 1 92 ? 15.547 -17.203 2.818 1 89.31 92 GLN A C 1
ATOM 730 O O . GLN A 1 92 ? 16.297 -17.688 3.67 1 89.31 92 GLN A O 1
ATOM 735 N N . VAL A 1 93 ? 14.555 -17.906 2.283 1 92.44 93 VAL A N 1
ATOM 736 C CA . VAL A 1 93 ? 14.234 -19.25 2.76 1 92.44 93 VAL A CA 1
ATOM 737 C C . VAL A 1 93 ? 15.102 -20.281 2.029 1 92.44 93 VAL A C 1
ATOM 739 O O . VAL A 1 93 ? 15.203 -21.438 2.455 1 92.44 93 VAL A O 1
ATOM 742 N N . GLY A 1 94 ? 15.648 -19.875 0.935 1 91.88 94 GLY A N 1
ATOM 743 C CA . GLY A 1 94 ? 16.5 -20.766 0.166 1 91.88 94 GLY A CA 1
ATOM 744 C C . GLY A 1 94 ? 15.734 -21.75 -0.698 1 91.88 94 GLY A C 1
ATOM 745 O O . GLY A 1 94 ? 16.141 -22.891 -0.851 1 91.88 94 GLY A O 1
ATOM 746 N N . LEU A 1 95 ? 14.602 -21.344 -1.146 1 93.44 95 LEU A N 1
ATOM 747 C CA . LEU A 1 95 ? 13.859 -22.156 -2.104 1 93.44 95 LEU A CA 1
ATOM 748 C C . LEU A 1 95 ? 14.484 -22.078 -3.49 1 93.44 95 LEU A C 1
ATOM 750 O O . LEU A 1 95 ? 14.492 -21.016 -4.105 1 93.44 95 LEU A O 1
ATOM 754 N N . ALA A 1 96 ? 14.922 -23.203 -3.975 1 94.06 96 ALA A N 1
ATOM 755 C CA . ALA A 1 96 ? 15.727 -23.234 -5.195 1 94.06 96 ALA A CA 1
ATOM 756 C C . ALA A 1 96 ? 14.906 -22.797 -6.402 1 94.06 96 ALA A C 1
ATOM 758 O O . ALA A 1 96 ? 13.773 -23.266 -6.59 1 94.06 96 ALA A O 1
ATOM 759 N N . ARG A 1 97 ? 15.469 -22 -7.223 1 95 97 ARG A N 1
ATOM 760 C CA . ARG A 1 97 ? 14.797 -21.484 -8.414 1 95 97 ARG A CA 1
ATOM 761 C C . ARG A 1 97 ? 14.453 -22.625 -9.375 1 95 97 ARG A C 1
ATOM 763 O O . ARG A 1 97 ? 13.352 -22.656 -9.938 1 95 97 ARG A O 1
ATOM 770 N N . HIS A 1 98 ? 15.359 -23.609 -9.523 1 95 98 HIS A N 1
ATOM 771 C CA . HIS A 1 98 ? 15.156 -24.688 -10.484 1 95 98 HIS A CA 1
ATOM 772 C C . HIS A 1 98 ? 14.094 -25.656 -10 1 95 98 HIS A C 1
ATOM 774 O O . HIS A 1 98 ? 13.688 -26.562 -10.742 1 95 98 HIS A O 1
ATOM 780 N N . LYS A 1 99 ? 13.633 -25.5 -8.773 1 96.25 99 LYS A N 1
ATOM 781 C CA . LYS A 1 99 ? 12.562 -26.344 -8.242 1 96.25 99 LYS A CA 1
ATOM 782 C C . LYS A 1 99 ? 11.25 -25.578 -8.18 1 96.25 99 LYS A C 1
ATOM 784 O O . LYS A 1 99 ? 10.227 -26.125 -7.762 1 96.25 99 LYS A O 1
ATOM 789 N N . THR A 1 100 ? 11.32 -24.344 -8.57 1 97.12 100 THR A N 1
ATOM 790 C CA . THR A 1 100 ? 10.164 -23.469 -8.383 1 97.12 100 THR A CA 1
ATOM 791 C C . THR A 1 100 ? 9.711 -22.875 -9.711 1 97.12 100 THR A C 1
ATOM 793 O O . THR A 1 100 ? 10.523 -22.625 -10.602 1 97.12 100 THR A O 1
ATOM 796 N N . VAL A 1 101 ? 8.438 -22.719 -9.859 1 97.56 101 VAL A N 1
ATOM 797 C CA . VAL A 1 101 ? 7.848 -22.016 -10.992 1 97.56 101 VAL A CA 1
ATOM 798 C C . VAL A 1 101 ? 6.754 -21.078 -10.492 1 97.56 101 VAL A C 1
ATOM 800 O O . VAL A 1 101 ? 6.109 -21.328 -9.477 1 97.56 101 VAL A O 1
ATOM 803 N N . LEU A 1 102 ? 6.59 -19.906 -11.141 1 98.25 102 LEU A N 1
ATOM 804 C CA . LEU A 1 102 ? 5.562 -18.922 -10.812 1 98.25 102 LEU A CA 1
ATOM 805 C C . LEU A 1 102 ? 4.457 -18.922 -11.867 1 98.25 102 LEU A C 1
ATOM 807 O O . LEU A 1 102 ? 4.719 -19.188 -13.039 1 98.25 102 LEU A O 1
ATOM 811 N N . TRP A 1 103 ? 3.258 -18.594 -11.469 1 98.44 103 TRP A N 1
ATOM 812 C CA . TRP A 1 103 ? 2.133 -18.391 -12.375 1 98.44 103 TRP A CA 1
ATOM 813 C C . TRP A 1 103 ? 1.088 -17.484 -11.75 1 98.44 103 TRP A C 1
ATOM 815 O O . TRP A 1 103 ? 1.232 -17.062 -10.602 1 98.44 103 TRP A O 1
ATOM 825 N N . ASN A 1 104 ? 0.138 -17.094 -12.523 1 98.12 104 ASN A N 1
ATOM 826 C CA . ASN A 1 104 ? -0.958 -16.266 -12.047 1 98.12 104 ASN A CA 1
ATOM 827 C C . ASN A 1 104 ? -2.309 -16.953 -12.219 1 98.12 104 ASN A C 1
ATOM 829 O O . ASN A 1 104 ? -2.541 -17.625 -13.227 1 98.12 104 ASN A O 1
ATOM 833 N N . LEU A 1 105 ? -3.211 -16.734 -11.234 1 98.69 105 LEU A N 1
ATOM 834 C CA . LEU A 1 105 ? -4.547 -17.312 -11.328 1 98.69 105 LEU A CA 1
ATOM 835 C C . LEU A 1 105 ? -5.281 -16.797 -12.562 1 98.69 105 LEU A C 1
ATOM 837 O O . LEU A 1 105 ? -5.906 -17.578 -13.289 1 98.69 105 LEU A O 1
ATOM 841 N N . TYR A 1 106 ? -5.258 -15.477 -12.75 1 98 106 TYR A N 1
ATOM 842 C CA . TYR A 1 106 ? -5.73 -14.883 -14 1 98 106 TYR A CA 1
ATOM 843 C C . TYR A 1 106 ? -4.562 -14.438 -14.867 1 98 106 TYR A C 1
ATOM 845 O O . TYR A 1 106 ? -4.152 -13.273 -14.82 1 98 106 TYR A O 1
ATOM 853 N N . PRO A 1 107 ? -4.137 -15.352 -15.75 1 97.44 107 PRO A N 1
ATOM 854 C CA . PRO A 1 107 ? -2.801 -15.195 -16.344 1 97.44 107 PRO A CA 1
ATOM 855 C C . PRO A 1 107 ? -2.801 -14.312 -17.578 1 97.44 107 PRO A C 1
ATOM 857 O O . PRO A 1 107 ? -1.733 -13.961 -18.094 1 97.44 107 PRO A O 1
ATOM 860 N N . TRP A 1 108 ? -3.932 -13.875 -18.078 1 96.06 108 TRP A N 1
ATOM 861 C CA . TRP A 1 108 ? -3.975 -13.078 -19.297 1 96.06 108 TRP A CA 1
ATOM 862 C C . TRP A 1 108 ? -3.387 -11.695 -19.078 1 96.06 108 TRP A C 1
ATOM 864 O O . TRP A 1 108 ? -3.631 -11.07 -18.031 1 96.06 108 TRP A O 1
ATOM 874 N N . LEU A 1 109 ? -2.645 -11.227 -20.031 1 93.31 109 LEU A N 1
ATOM 875 C CA . LEU A 1 109 ? -2.027 -9.906 -19.969 1 93.31 109 LEU A CA 1
ATOM 876 C C . LEU A 1 109 ? -3.088 -8.812 -19.969 1 93.31 109 LEU A C 1
ATOM 878 O O . LEU A 1 109 ? -4.082 -8.906 -20.688 1 93.31 109 LEU A O 1
ATOM 882 N N . PRO A 1 110 ? -2.859 -7.824 -19.172 1 90.12 110 PRO A N 1
ATOM 883 C CA . PRO A 1 110 ? -3.875 -6.777 -19.031 1 90.12 110 PRO A CA 1
ATOM 884 C C . PRO A 1 110 ? -3.936 -5.852 -20.25 1 90.12 110 PRO A C 1
ATOM 886 O O . PRO A 1 110 ? -2.926 -5.652 -20.922 1 90.12 110 PRO A O 1
ATOM 889 N N . ASP A 1 111 ? -5.164 -5.41 -20.453 1 86.38 111 ASP A N 1
ATOM 890 C CA . ASP A 1 111 ? -5.336 -4.305 -21.391 1 86.38 111 ASP A CA 1
ATOM 891 C C . ASP A 1 111 ? -4.891 -2.982 -20.766 1 86.38 111 ASP A C 1
ATOM 893 O O . ASP A 1 111 ? -5.547 -2.469 -19.859 1 86.38 111 ASP A O 1
ATOM 897 N N . LEU A 1 112 ? -3.855 -2.391 -21.297 1 82.69 112 LEU A N 1
ATOM 898 C CA . LEU A 1 112 ? -3.232 -1.231 -20.656 1 82.69 112 LEU A CA 1
ATOM 899 C C . LEU A 1 112 ? -4.074 0.022 -20.875 1 82.69 112 LEU A C 1
ATOM 901 O O . LEU A 1 112 ? -3.869 1.035 -20.203 1 82.69 112 LEU A O 1
ATOM 905 N N . ASP A 1 113 ? -5.035 -0.09 -21.734 1 82.56 113 ASP A N 1
ATOM 906 C CA . ASP A 1 113 ? -5.91 1.045 -22.016 1 82.56 113 ASP A CA 1
ATOM 907 C C . ASP A 1 113 ? -7.066 1.104 -21.016 1 82.56 113 ASP A C 1
ATOM 909 O O . ASP A 1 113 ? -7.82 2.08 -20.984 1 82.56 113 ASP A O 1
ATOM 913 N N . LYS A 1 114 ? -7.199 0.091 -20.219 1 82.31 114 LYS A N 1
ATOM 914 C CA . LYS A 1 114 ? -8.266 0.029 -19.234 1 82.31 114 LYS A CA 1
ATOM 915 C C . LYS A 1 114 ? -7.715 0.155 -17.812 1 82.31 114 LYS A C 1
ATOM 917 O O . LYS A 1 114 ? -6.582 -0.247 -17.547 1 82.31 114 LYS A O 1
ATOM 922 N N . PRO A 1 115 ? -8.555 0.744 -16.922 1 80.38 115 PRO A N 1
ATOM 923 C CA . PRO A 1 115 ? -8.094 0.854 -15.539 1 80.38 115 PRO A CA 1
ATOM 924 C C . PRO A 1 115 ? -7.969 -0.503 -14.852 1 80.38 115 PRO A C 1
ATOM 926 O O . PRO A 1 115 ? -8.648 -1.458 -15.234 1 80.38 115 PRO A O 1
ATOM 929 N N . LYS A 1 116 ? -6.996 -0.408 -13.883 1 79 116 LYS A N 1
ATOM 930 C CA . LYS A 1 116 ? -6.836 -1.607 -13.062 1 79 116 LYS A CA 1
ATOM 931 C C . LYS A 1 116 ? -8.023 -1.786 -12.117 1 79 116 LYS A C 1
ATOM 933 O O . LYS A 1 116 ? -8.492 -0.819 -11.508 1 79 116 LYS A O 1
ATOM 938 N N . GLY A 1 117 ? -8.664 -2.922 -12.109 1 82 117 GLY A N 1
ATOM 939 C CA . GLY A 1 117 ? -9.719 -3.254 -11.164 1 82 117 GLY A CA 1
ATOM 940 C C . GLY A 1 117 ? -9.617 -4.668 -10.625 1 82 117 GLY A C 1
ATOM 941 O O . GLY A 1 117 ? -8.781 -5.449 -11.078 1 82 117 GLY A O 1
ATOM 942 N N . PRO A 1 118 ? -10.43 -4.883 -9.617 1 89.62 118 PRO A N 1
ATOM 943 C CA . PRO A 1 118 ? -10.445 -6.246 -9.086 1 89.62 118 PRO A CA 1
ATOM 944 C C . PRO A 1 118 ? -10.953 -7.27 -10.102 1 89.62 118 PRO A C 1
ATOM 946 O O . PRO A 1 118 ? -11.734 -6.926 -10.992 1 89.62 118 PRO A O 1
ATOM 949 N N . LEU A 1 119 ? -10.461 -8.438 -9.977 1 94.56 119 LEU A N 1
ATOM 950 C CA . LEU A 1 119 ? -10.93 -9.516 -10.844 1 94.56 119 LEU A CA 1
ATOM 951 C C . LEU A 1 119 ? -12.391 -9.852 -10.547 1 94.56 119 LEU A C 1
ATOM 953 O O . LEU A 1 119 ? -12.789 -9.945 -9.391 1 94.56 119 LEU A O 1
ATOM 957 N N . ARG A 1 120 ? -13.086 -10 -11.641 1 94.5 120 ARG A N 1
ATOM 958 C CA . ARG A 1 120 ? -14.469 -10.461 -11.531 1 94.5 120 ARG A CA 1
ATOM 959 C C . ARG A 1 120 ? -14.531 -11.953 -11.25 1 94.5 120 ARG A C 1
ATOM 961 O O . ARG A 1 120 ? -13.586 -12.688 -11.539 1 94.5 120 ARG A O 1
ATOM 968 N N . ARG A 1 121 ? -15.719 -12.344 -10.734 1 96.25 121 ARG A N 1
ATOM 969 C CA . ARG A 1 121 ? -15.922 -13.758 -10.406 1 96.25 121 ARG A CA 1
ATOM 970 C C . ARG A 1 121 ? -15.711 -14.641 -11.633 1 96.25 121 ARG A C 1
ATOM 972 O O . ARG A 1 121 ? -15.086 -15.695 -11.539 1 96.25 121 ARG A O 1
ATOM 979 N N . ALA A 1 122 ? -16.203 -14.219 -12.781 1 97.5 122 ALA A N 1
ATOM 980 C CA . ALA A 1 122 ? -16.078 -14.992 -14.016 1 97.5 122 ALA A CA 1
ATOM 981 C C . ALA A 1 122 ? -14.609 -15.141 -14.422 1 97.5 122 ALA A C 1
ATOM 983 O O . ALA A 1 122 ? -14.203 -16.188 -14.93 1 97.5 122 ALA A O 1
ATOM 984 N N . GLN A 1 123 ? -13.852 -14.117 -14.227 1 97.44 123 GLN A N 1
ATOM 985 C CA . GLN A 1 123 ? -12.422 -14.156 -14.539 1 97.44 123 GLN A CA 1
ATOM 986 C C . GLN A 1 123 ? -11.688 -15.148 -13.641 1 97.44 123 GLN A C 1
ATOM 988 O O . GLN A 1 123 ? -10.844 -15.914 -14.109 1 97.44 123 GLN A O 1
ATOM 993 N N . ILE A 1 124 ? -12.102 -15.117 -12.383 1 98.31 124 ILE A N 1
ATOM 994 C CA . ILE A 1 124 ? -11.492 -16.031 -11.414 1 98.31 124 ILE A CA 1
ATOM 995 C C . ILE A 1 124 ? -11.812 -17.469 -11.789 1 98.31 124 ILE A C 1
ATOM 997 O O . ILE A 1 124 ? -10.922 -18.328 -11.82 1 98.31 124 ILE A O 1
ATOM 1001 N N . GLU A 1 125 ? -13.023 -17.703 -12.156 1 98.25 125 GLU A N 1
ATOM 1002 C CA . GLU A 1 125 ? -13.445 -19.047 -12.531 1 98.25 125 GLU A CA 1
ATOM 1003 C C . GLU A 1 125 ? -12.734 -19.516 -13.797 1 98.25 125 GLU A C 1
ATOM 1005 O O . GLU A 1 125 ? -12.305 -20.672 -13.891 1 98.25 125 GLU A O 1
ATOM 1010 N N . GLU A 1 126 ? -12.617 -18.609 -14.734 1 98.19 126 GLU A N 1
ATOM 1011 C CA . GLU A 1 126 ? -11.891 -18.938 -15.961 1 98.19 126 GLU A CA 1
ATOM 1012 C C . GLU A 1 126 ? -10.438 -19.297 -15.664 1 98.19 126 GLU A C 1
ATOM 1014 O O . GLU A 1 126 ? -9.906 -20.25 -16.219 1 98.19 126 GLU A O 1
ATOM 1019 N N . GLY A 1 127 ? -9.828 -18.547 -14.805 1 98.5 127 GLY A N 1
ATOM 1020 C CA . GLY A 1 127 ? -8.445 -18.797 -14.422 1 98.5 127 GLY A CA 1
ATOM 1021 C C . GLY A 1 127 ? -8.266 -20.125 -13.703 1 98.5 127 GLY A C 1
ATOM 1022 O O . GLY A 1 127 ? -7.277 -20.828 -13.914 1 98.5 127 GLY A O 1
ATOM 1023 N N . ILE A 1 128 ? -9.234 -20.469 -12.891 1 98.75 128 ILE A N 1
ATOM 1024 C CA . ILE A 1 128 ? -9.18 -21.719 -12.148 1 98.75 128 ILE A CA 1
ATOM 1025 C C . ILE A 1 128 ? -9.234 -22.906 -13.117 1 98.75 128 ILE A C 1
ATOM 1027 O O . ILE A 1 128 ? -8.445 -23.844 -13 1 98.75 128 ILE A O 1
ATOM 1031 N N . GLU A 1 129 ? -10.094 -22.844 -14.07 1 98.38 129 GLU A N 1
ATOM 1032 C CA . GLU A 1 129 ? -10.211 -23.938 -15.031 1 98.38 129 GLU A CA 1
ATOM 1033 C C . GLU A 1 129 ? -8.93 -24.078 -15.859 1 98.38 129 GLU A C 1
ATOM 1035 O O . GLU A 1 129 ? -8.477 -25.188 -16.125 1 98.38 129 GLU A O 1
ATOM 1040 N N . MET A 1 130 ? -8.406 -22.953 -16.219 1 98.38 130 MET A N 1
ATOM 1041 C CA . MET A 1 130 ? -7.141 -23 -16.953 1 98.38 130 MET A CA 1
ATOM 1042 C C . MET A 1 130 ? -6.035 -23.594 -16.078 1 98.38 130 MET A C 1
ATOM 1044 O O . MET A 1 130 ? -5.203 -24.359 -16.562 1 98.38 130 MET A O 1
ATOM 1048 N N . LEU A 1 131 ? -6.027 -23.203 -14.836 1 98.75 131 LEU A N 1
ATOM 1049 C CA . LEU A 1 131 ? -5.023 -23.703 -13.906 1 98.75 131 LEU A CA 1
ATOM 1050 C C . LEU A 1 131 ? -5.059 -25.219 -13.828 1 98.75 131 LEU A C 1
ATOM 1052 O O . LEU A 1 131 ? -4.012 -25.875 -13.805 1 98.75 131 LEU A O 1
ATOM 1056 N N . ILE A 1 132 ? -6.215 -25.812 -13.867 1 98.62 132 ILE A N 1
ATOM 1057 C CA . ILE A 1 132 ? -6.375 -27.266 -13.766 1 98.62 132 ILE A CA 1
ATOM 1058 C C . ILE A 1 132 ? -5.699 -27.938 -14.953 1 98.62 132 ILE A C 1
ATOM 1060 O O . ILE A 1 132 ? -5 -28.938 -14.797 1 98.62 132 ILE A O 1
ATOM 1064 N N . THR A 1 133 ? -5.871 -27.359 -16.125 1 97.94 133 THR A N 1
ATOM 1065 C CA . THR A 1 133 ? -5.246 -27.922 -17.312 1 97.94 133 THR A CA 1
ATOM 1066 C C . THR A 1 133 ? -3.73 -27.766 -17.266 1 97.94 133 THR A C 1
ATOM 1068 O O . THR A 1 133 ? -2.992 -28.672 -17.656 1 97.94 133 THR A O 1
ATOM 1071 N N . LEU A 1 134 ? -3.27 -26.688 -16.734 1 98.56 134 LEU A N 1
ATOM 1072 C CA . LEU A 1 134 ? -1.841 -26.406 -16.641 1 98.56 134 LEU A CA 1
ATOM 1073 C C . LEU A 1 134 ? -1.159 -27.391 -15.695 1 98.56 134 LEU A C 1
ATOM 1075 O O . LEU A 1 134 ? -0.068 -27.875 -15.992 1 98.56 134 LEU A O 1
ATOM 1079 N N . LEU A 1 135 ? -1.83 -27.703 -14.625 1 98.5 135 LEU A N 1
ATOM 1080 C CA . LEU A 1 135 ? -1.228 -28.5 -13.562 1 98.5 135 LEU A CA 1
ATOM 1081 C C . LEU A 1 135 ? -0.924 -29.906 -14.047 1 98.5 135 LEU A C 1
ATOM 1083 O O . LEU A 1 135 ? -0.029 -30.578 -13.523 1 98.5 135 LEU A O 1
ATOM 1087 N N . THR A 1 136 ? -1.559 -30.328 -15.125 1 97.62 136 THR A N 1
ATOM 1088 C CA . THR A 1 136 ? -1.321 -31.672 -15.672 1 97.62 136 THR A CA 1
ATOM 1089 C C . THR A 1 136 ? 0.036 -31.734 -16.375 1 97.62 136 THR A C 1
ATOM 1091 O O . THR A 1 136 ? 0.54 -32.812 -16.656 1 97.62 136 THR A O 1
ATOM 1094 N N . LEU A 1 137 ? 0.652 -30.594 -16.562 1 97.44 137 LEU A N 1
ATOM 1095 C CA . LEU A 1 137 ? 1.907 -30.531 -17.312 1 97.44 137 LEU A CA 1
ATOM 1096 C C . LEU A 1 137 ? 3.102 -30.656 -16.375 1 97.44 137 LEU A C 1
ATOM 1098 O O . LEU A 1 137 ? 4.25 -30.703 -16.812 1 97.44 137 LEU A O 1
ATOM 1102 N N . PHE A 1 138 ? 2.85 -30.719 -15.07 1 97.31 138 PHE A N 1
ATOM 1103 C CA . PHE A 1 138 ? 3.92 -30.781 -14.086 1 97.31 138 PHE A CA 1
ATOM 1104 C C . PHE A 1 138 ? 3.969 -32.156 -13.414 1 97.31 138 PHE A C 1
ATOM 1106 O O . PHE A 1 138 ? 3.363 -32.344 -12.359 1 97.31 138 PHE A O 1
ATOM 1113 N N . PRO A 1 139 ? 4.801 -33.094 -13.914 1 95.88 139 PRO A N 1
ATOM 1114 C CA . PRO A 1 139 ? 4.812 -34.438 -13.352 1 95.88 139 PRO A CA 1
ATOM 1115 C C . PRO A 1 139 ? 5.449 -34.5 -11.969 1 95.88 139 PRO A C 1
ATOM 1117 O O . PRO A 1 139 ? 5.137 -35.406 -11.18 1 95.88 139 PRO A O 1
ATOM 1120 N N . ASP A 1 140 ? 6.293 -33.531 -11.664 1 95.88 140 ASP A N 1
ATOM 1121 C CA . ASP A 1 140 ? 7.051 -33.625 -10.422 1 95.88 140 ASP A CA 1
ATOM 1122 C C . ASP A 1 140 ? 6.496 -32.656 -9.359 1 95.88 140 ASP A C 1
ATOM 1124 O O . ASP A 1 140 ? 6.992 -32.625 -8.234 1 95.88 140 ASP A O 1
ATOM 1128 N N . LEU A 1 141 ? 5.469 -31.906 -9.625 1 97.38 141 LEU A N 1
ATOM 1129 C CA . LEU A 1 141 ? 4.918 -30.922 -8.703 1 97.38 141 LEU A CA 1
ATOM 1130 C C . LEU A 1 141 ? 4.309 -31.594 -7.484 1 97.38 141 LEU A C 1
ATOM 1132 O O . LEU A 1 141 ? 3.564 -32.562 -7.613 1 97.38 141 LEU A O 1
ATOM 1136 N N . VAL A 1 142 ? 4.605 -31.047 -6.316 1 96.06 142 VAL A N 1
ATOM 1137 C CA . VAL A 1 142 ? 4.09 -31.672 -5.098 1 96.06 142 VAL A CA 1
ATOM 1138 C C . VAL A 1 142 ? 3.385 -30.625 -4.242 1 96.06 142 VAL A C 1
ATOM 1140 O O . VAL A 1 142 ? 2.498 -30.953 -3.453 1 96.06 142 VAL A O 1
ATOM 1143 N N . THR A 1 143 ? 3.785 -29.328 -4.414 1 97.94 143 THR A N 1
ATOM 1144 C CA . THR A 1 143 ? 3.27 -28.281 -3.545 1 97.94 143 THR A CA 1
ATOM 1145 C C . THR A 1 143 ? 2.875 -27.047 -4.359 1 97.94 143 THR A C 1
ATOM 1147 O O . THR A 1 143 ? 3.596 -26.656 -5.277 1 97.94 143 THR A O 1
ATOM 1150 N N . ILE A 1 144 ? 1.738 -26.5 -4.016 1 98.31 144 ILE A N 1
ATOM 1151 C CA . ILE A 1 144 ? 1.314 -25.219 -4.57 1 98.31 144 ILE A CA 1
ATOM 1152 C C . ILE A 1 144 ? 1.14 -24.203 -3.443 1 98.31 144 ILE A C 1
ATOM 1154 O O . ILE A 1 144 ? 0.501 -24.5 -2.428 1 98.31 144 ILE A O 1
ATOM 1158 N N . VAL A 1 145 ? 1.754 -23.047 -3.562 1 98.44 145 VAL A N 1
ATOM 1159 C CA . VAL A 1 145 ? 1.596 -21.922 -2.633 1 98.44 145 VAL A CA 1
ATOM 1160 C C . VAL A 1 145 ? 0.675 -20.875 -3.242 1 98.44 145 VAL A C 1
ATOM 1162 O O . VAL A 1 145 ? 0.982 -20.297 -4.293 1 98.44 145 VAL A O 1
ATOM 1165 N N . PHE A 1 146 ? -0.475 -20.672 -2.555 1 98.31 146 PHE A N 1
ATOM 1166 C CA . PHE A 1 146 ? -1.44 -19.688 -3.002 1 98.31 146 PHE A CA 1
ATOM 1167 C C . PHE A 1 146 ? -1.206 -18.344 -2.305 1 98.31 146 PHE A C 1
ATOM 1169 O O . PHE A 1 146 ? -1.445 -18.219 -1.102 1 98.31 146 PHE A O 1
ATOM 1176 N N . ALA A 1 147 ? -0.739 -17.359 -3.08 1 96.94 147 ALA A N 1
ATOM 1177 C CA . ALA A 1 147 ? -0.365 -16.062 -2.521 1 96.94 147 ALA A CA 1
ATOM 1178 C C . ALA A 1 147 ? -1.519 -15.07 -2.623 1 96.94 147 ALA A C 1
ATOM 1180 O O . ALA A 1 147 ? -1.767 -14.508 -3.689 1 96.94 147 ALA A O 1
ATOM 1181 N N . GLY A 1 148 ? -2.174 -14.844 -1.445 1 93.62 148 GLY A N 1
ATOM 1182 C CA . GLY A 1 148 ? -3.248 -13.867 -1.414 1 93.62 148 GLY A CA 1
ATOM 1183 C C . GLY A 1 148 ? -4.625 -14.484 -1.546 1 93.62 148 GLY A C 1
ATOM 1184 O O . GLY A 1 148 ? -4.762 -15.617 -2.021 1 93.62 148 GLY A O 1
ATOM 1185 N N . ARG A 1 149 ? -5.648 -13.656 -1.268 1 93.88 149 ARG A N 1
ATOM 1186 C CA . ARG A 1 149 ? -7.031 -14.125 -1.171 1 93.88 149 ARG A CA 1
ATOM 1187 C C . ARG A 1 149 ? -7.551 -14.586 -2.527 1 93.88 149 ARG A C 1
ATOM 1189 O O . ARG A 1 149 ? -8.258 -15.586 -2.617 1 93.88 149 ARG A O 1
ATOM 1196 N N . VAL A 1 150 ? -7.211 -13.898 -3.535 1 96.88 150 VAL A N 1
ATOM 1197 C CA . VAL A 1 150 ? -7.734 -14.219 -4.855 1 96.88 150 VAL A CA 1
ATOM 1198 C C . VAL A 1 150 ? -7.168 -15.555 -5.328 1 96.88 150 VAL A C 1
ATOM 1200 O O . VAL A 1 150 ? -7.91 -16.422 -5.785 1 96.88 150 VAL A O 1
ATOM 1203 N N . ALA A 1 151 ? -5.848 -15.758 -5.211 1 98 151 ALA A N 1
ATOM 1204 C CA . ALA A 1 151 ? -5.23 -17.031 -5.578 1 98 151 ALA A CA 1
ATOM 1205 C C . ALA A 1 151 ? -5.82 -18.172 -4.766 1 98 151 ALA A C 1
ATOM 1207 O O . ALA A 1 151 ? -6.008 -19.281 -5.281 1 98 151 ALA A O 1
ATOM 1208 N N . GLN A 1 152 ? -6.164 -17.922 -3.533 1 97.81 152 GLN A N 1
ATOM 1209 C CA . GLN A 1 152 ? -6.645 -18.953 -2.607 1 97.81 152 GLN A CA 1
ATOM 1210 C C . GLN A 1 152 ? -8.039 -19.438 -2.996 1 97.81 152 GLN A C 1
ATOM 1212 O O . GLN A 1 152 ? -8.461 -20.516 -2.574 1 97.81 152 GLN A O 1
ATOM 1217 N N . LYS A 1 153 ? -8.688 -18.688 -3.783 1 98.19 153 LYS A N 1
ATOM 1218 C CA . LYS A 1 153 ? -10.008 -19.094 -4.254 1 98.19 153 LYS A CA 1
ATOM 1219 C C . LYS A 1 153 ? -9.93 -20.359 -5.105 1 98.19 153 LYS A C 1
ATOM 1221 O O . LYS A 1 153 ? -10.938 -21.031 -5.312 1 98.19 153 LYS A O 1
ATOM 1226 N N . ALA A 1 154 ? -8.781 -20.688 -5.613 1 98.69 154 ALA A N 1
ATOM 1227 C CA . ALA A 1 154 ? -8.617 -21.859 -6.473 1 98.69 154 ALA A CA 1
ATOM 1228 C C . ALA A 1 154 ? -8.492 -23.125 -5.648 1 98.69 154 ALA A C 1
ATOM 1230 O O . ALA A 1 154 ? -8.609 -24.234 -6.184 1 98.69 154 ALA A O 1
ATOM 1231 N N . ILE A 1 155 ? -8.297 -23.047 -4.344 1 98.38 155 ILE A N 1
ATOM 1232 C CA . ILE A 1 155 ? -7.883 -24.156 -3.488 1 98.38 155 ILE A CA 1
ATOM 1233 C C . ILE A 1 155 ? -8.938 -25.25 -3.525 1 98.38 155 ILE A C 1
ATOM 1235 O O . ILE A 1 155 ? -8.617 -26.422 -3.744 1 98.38 155 ILE A O 1
ATOM 1239 N N . PRO A 1 156 ? -10.234 -24.938 -3.387 1 98.12 156 PRO A N 1
ATOM 1240 C CA . PRO A 1 156 ? -11.211 -26.031 -3.377 1 98.12 156 PRO A CA 1
ATOM 1241 C C . PRO A 1 156 ? -11.203 -26.844 -4.668 1 98.12 156 PRO A C 1
ATOM 1243 O O . PRO A 1 156 ? -11.234 -28.078 -4.625 1 98.12 156 PRO A O 1
ATOM 1246 N N . ARG A 1 157 ? -11.102 -26.219 -5.805 1 98.62 157 ARG A N 1
ATOM 1247 C CA . ARG A 1 157 ? -11.117 -26.891 -7.098 1 98.62 157 ARG A CA 1
ATOM 1248 C C . ARG A 1 157 ? -9.836 -27.688 -7.312 1 98.62 157 ARG A C 1
ATOM 1250 O O . ARG A 1 157 ? -9.875 -28.812 -7.832 1 98.62 157 ARG A O 1
ATOM 1257 N N . VAL A 1 158 ? -8.703 -27.156 -6.922 1 98.69 158 VAL A N 1
ATOM 1258 C CA . VAL A 1 158 ? -7.418 -27.828 -7.07 1 98.69 158 VAL A CA 1
ATOM 1259 C C . VAL A 1 158 ? -7.379 -29.062 -6.172 1 98.69 158 VAL A C 1
ATOM 1261 O O . VAL A 1 158 ? -6.906 -30.125 -6.586 1 98.69 158 VAL A O 1
ATOM 1264 N N . ARG A 1 159 ? -7.895 -28.875 -4.977 1 98.19 159 ARG A N 1
ATOM 1265 C CA . ARG A 1 159 ? -7.938 -30 -4.039 1 98.19 159 ARG A CA 1
ATOM 1266 C C . ARG A 1 159 ? -8.75 -31.156 -4.605 1 98.19 159 ARG A C 1
ATOM 1268 O O . ARG A 1 159 ? -8.367 -32.312 -4.457 1 98.19 159 ARG A O 1
ATOM 1275 N N . LEU A 1 160 ? -9.797 -30.859 -5.254 1 98.12 160 LEU A N 1
ATOM 1276 C CA . LEU A 1 160 ? -10.656 -31.875 -5.855 1 98.12 160 LEU A CA 1
ATOM 1277 C C . LEU A 1 160 ? -9.961 -32.562 -7.023 1 98.12 160 LEU A C 1
ATOM 1279 O O . LEU A 1 160 ? -10.008 -33.781 -7.148 1 98.12 160 LEU A O 1
ATOM 1283 N N . ALA A 1 161 ? -9.305 -31.859 -7.824 1 98.06 161 ALA A N 1
ATOM 1284 C CA . ALA A 1 161 ? -8.68 -32.375 -9.039 1 98.06 161 ALA A CA 1
ATOM 1285 C C . ALA A 1 161 ? -7.367 -33.094 -8.719 1 98.06 161 ALA A C 1
ATOM 1287 O O . ALA A 1 161 ? -7 -34.062 -9.391 1 98.06 161 ALA A O 1
ATOM 1288 N N . PHE A 1 162 ? -6.664 -32.562 -7.715 1 97.88 162 PHE A N 1
ATOM 1289 C CA . PHE A 1 162 ? -5.355 -33.062 -7.332 1 97.88 162 PHE A CA 1
ATOM 1290 C C . PHE A 1 162 ? -5.266 -33.25 -5.82 1 97.88 162 PHE A C 1
ATOM 1292 O O . PHE A 1 162 ? -4.578 -32.5 -5.141 1 97.88 162 PHE A O 1
ATOM 1299 N N . PRO A 1 163 ? -5.797 -34.344 -5.309 1 97.06 163 PRO A N 1
ATOM 1300 C CA . PRO A 1 163 ? -5.914 -34.5 -3.861 1 97.06 163 PRO A CA 1
ATOM 1301 C C . PRO A 1 163 ? -4.566 -34.75 -3.186 1 97.06 163 PRO A C 1
ATOM 1303 O O . PRO A 1 163 ? -4.441 -34.562 -1.971 1 97.06 163 PRO A O 1
ATOM 1306 N N . ASN A 1 164 ? -3.566 -35.062 -3.963 1 95.81 164 ASN A N 1
ATOM 1307 C CA . ASN A 1 164 ? -2.287 -35.406 -3.369 1 95.81 164 ASN A CA 1
ATOM 1308 C C . ASN A 1 164 ? -1.36 -34.219 -3.244 1 95.81 164 ASN A C 1
ATOM 1310 O O . ASN A 1 164 ? -0.308 -34.281 -2.607 1 95.81 164 ASN A O 1
ATOM 1314 N N . PHE A 1 165 ? -1.718 -33.125 -3.844 1 96.12 165 PHE A N 1
ATOM 1315 C CA . PHE A 1 165 ? -0.88 -31.922 -3.752 1 96.12 165 PHE A CA 1
ATOM 1316 C C . PHE A 1 165 ? -0.927 -31.344 -2.346 1 96.12 165 PHE A C 1
ATOM 1318 O O . PHE A 1 165 ? -1.987 -31.297 -1.718 1 96.12 165 PHE A O 1
ATOM 1325 N N . SER A 1 166 ? 0.227 -30.922 -1.842 1 95.62 166 SER A N 1
ATOM 1326 C CA . SER A 1 166 ? 0.27 -30.016 -0.688 1 95.62 166 SER A CA 1
ATOM 1327 C C . SER A 1 166 ? -0.146 -28.609 -1.07 1 95.62 166 SER A C 1
ATOM 1329 O O . SER A 1 166 ? 0.468 -27.984 -1.942 1 95.62 166 SER A O 1
ATOM 1331 N N . LEU A 1 167 ? -1.227 -28.141 -0.475 1 97.25 167 LEU A N 1
ATOM 1332 C CA . LEU A 1 167 ? -1.744 -26.812 -0.774 1 97.25 167 LEU A CA 1
ATOM 1333 C C . LEU A 1 167 ? -1.485 -25.844 0.385 1 97.25 167 LEU A C 1
ATOM 1335 O O . LEU A 1 167 ? -1.964 -26.078 1.5 1 97.25 167 LEU A O 1
ATOM 1339 N N . LEU A 1 168 ? -0.671 -24.781 0.166 1 96.81 168 LEU A N 1
ATOM 1340 C CA . LEU A 1 168 ? -0.294 -23.812 1.195 1 96.81 168 LEU A CA 1
ATOM 1341 C C . LEU A 1 168 ? -0.81 -22.422 0.851 1 96.81 168 LEU A C 1
ATOM 1343 O O . LEU A 1 168 ? -0.9 -22.062 -0.325 1 96.81 168 LEU A O 1
ATOM 1347 N N . GLU A 1 169 ? -1.167 -21.688 1.949 1 95.38 169 GLU A N 1
ATOM 1348 C CA . GLU A 1 169 ? -1.646 -20.312 1.798 1 95.38 169 GLU A CA 1
ATOM 1349 C C . GLU A 1 169 ? -0.67 -19.312 2.414 1 95.38 169 GLU A C 1
ATOM 1351 O O . GLU A 1 169 ? -0.111 -19.562 3.482 1 95.38 169 GLU A O 1
ATOM 1356 N N . MET A 1 170 ? -0.449 -18.219 1.689 1 91.75 170 MET A N 1
ATOM 1357 C CA . MET A 1 170 ? 0.292 -17.109 2.273 1 91.75 170 MET A CA 1
ATOM 1358 C C . MET A 1 170 ? -0.342 -15.773 1.891 1 91.75 170 MET A C 1
ATOM 1360 O O . MET A 1 170 ? -1.097 -15.695 0.92 1 91.75 170 MET A O 1
ATOM 1364 N N . PRO A 1 171 ? -0.085 -14.742 2.758 1 89.38 171 PRO A N 1
ATOM 1365 C CA . PRO A 1 171 ? -0.517 -13.398 2.346 1 89.38 171 PRO A CA 1
ATOM 1366 C C . PRO A 1 171 ? 0.143 -12.945 1.048 1 89.38 171 PRO A C 1
ATOM 1368 O O . PRO A 1 171 ? 1.184 -13.477 0.657 1 89.38 171 PRO A O 1
ATOM 1371 N N . HIS A 1 172 ? -0.526 -12.062 0.416 1 91.69 172 HIS A N 1
ATOM 1372 C CA . HIS A 1 172 ? 0.055 -11.492 -0.793 1 91.69 172 HIS A CA 1
ATOM 1373 C C . HIS A 1 172 ? 1.311 -10.688 -0.473 1 91.69 172 HIS A C 1
ATOM 1375 O O . HIS A 1 172 ? 1.344 -9.945 0.512 1 91.69 172 HIS A O 1
ATOM 1381 N N . PRO A 1 173 ? 2.332 -10.766 -1.276 1 90.44 173 PRO A N 1
ATOM 1382 C CA . PRO A 1 173 ? 3.611 -10.125 -0.954 1 90.44 173 PRO A CA 1
ATOM 1383 C C . PRO A 1 173 ? 3.619 -8.625 -1.265 1 90.44 173 PRO A C 1
ATOM 1385 O O . PRO A 1 173 ? 4.684 -8 -1.281 1 90.44 173 PRO A O 1
ATOM 1388 N N . SER A 1 174 ? 2.57 -8.023 -1.459 1 88.06 174 SER A N 1
ATOM 1389 C CA . SER A 1 174 ? 2.494 -6.582 -1.696 1 88.06 174 SER A CA 1
ATOM 1390 C C . SER A 1 174 ? 2.971 -5.797 -0.48 1 88.06 174 SER A C 1
ATOM 1392 O O . SER A 1 174 ? 2.865 -6.27 0.653 1 88.06 174 SER A O 1
ATOM 1394 N N . PRO A 1 175 ? 3.48 -4.594 -0.748 1 77.5 175 PRO A N 1
ATOM 1395 C CA . PRO A 1 175 ? 3.893 -3.754 0.378 1 77.5 175 PRO A CA 1
ATOM 1396 C C . PRO A 1 175 ? 2.754 -3.477 1.356 1 77.5 175 PRO A C 1
ATOM 1398 O O . PRO A 1 175 ? 2.986 -3.344 2.561 1 77.5 175 PRO A O 1
ATOM 1401 N N . LEU A 1 176 ? 1.567 -3.373 0.853 1 73.31 176 LEU A N 1
ATOM 1402 C CA . LEU A 1 176 ? 0.413 -3.16 1.719 1 73.31 176 LEU A CA 1
ATOM 1403 C C . LEU A 1 176 ? 0.241 -4.32 2.691 1 73.31 176 LEU A C 1
ATOM 1405 O O . LEU A 1 176 ? -0.177 -4.121 3.834 1 73.31 176 LEU A O 1
ATOM 1409 N N . SER A 1 177 ? 0.583 -5.449 2.242 1 73.69 177 SER A N 1
ATOM 1410 C CA . SER A 1 177 ? 0.465 -6.645 3.07 1 73.69 177 SER A CA 1
ATOM 1411 C C . SER A 1 177 ? 1.68 -6.812 3.977 1 73.69 177 SER A C 1
ATOM 1413 O O . SER A 1 177 ? 1.537 -7.098 5.168 1 73.69 177 SER A O 1
ATOM 1415 N N . VAL A 1 178 ? 2.797 -6.539 3.361 1 71.88 178 VAL A N 1
ATOM 1416 C CA . VAL A 1 178 ? 4.047 -6.824 4.059 1 71.88 178 VAL A CA 1
ATOM 1417 C C . VAL A 1 178 ? 4.469 -5.609 4.879 1 71.88 178 VAL A C 1
ATOM 1419 O O . VAL A 1 178 ? 4.594 -4.504 4.344 1 71.88 178 VAL A O 1
ATOM 1422 N N . CYS A 1 179 ? 4.484 -5.781 6.148 1 65.81 179 CYS A N 1
ATOM 1423 C CA . CYS A 1 179 ? 4.961 -4.73 7.039 1 65.81 179 CYS A CA 1
ATOM 1424 C C . CYS A 1 179 ? 6.465 -4.531 6.887 1 65.81 179 CYS A C 1
ATOM 1426 O O . CYS A 1 179 ? 7.258 -5.25 7.496 1 65.81 179 CYS A O 1
ATOM 1428 N N . THR A 1 180 ? 6.793 -3.613 5.996 1 62.25 180 THR A N 1
ATOM 1429 C CA . THR A 1 180 ? 8.219 -3.426 5.754 1 62.25 180 THR A CA 1
ATOM 1430 C C . THR A 1 180 ? 8.859 -2.609 6.871 1 62.25 180 THR A C 1
ATOM 1432 O O . THR A 1 180 ? 10.07 -2.688 7.094 1 62.25 180 THR A O 1
ATOM 1435 N N . HIS A 1 181 ? 8.125 -1.864 7.512 1 69.06 181 HIS A N 1
ATOM 1436 C CA . HIS A 1 181 ? 8.656 -1.059 8.609 1 69.06 181 HIS A CA 1
ATOM 1437 C C . HIS A 1 181 ? 7.836 -1.249 9.875 1 69.06 181 HIS A C 1
ATOM 1439 O O . HIS A 1 181 ? 7.055 -0.372 10.258 1 69.06 181 HIS A O 1
ATOM 1445 N N . PRO A 1 182 ? 8.062 -2.461 10.57 1 66.44 182 PRO A N 1
ATOM 1446 C CA . PRO A 1 182 ? 7.18 -2.83 11.68 1 66.44 182 PRO A CA 1
ATOM 1447 C C . PRO A 1 182 ? 7.223 -1.82 12.82 1 66.44 182 PRO A C 1
ATOM 1449 O O . PRO A 1 182 ? 6.312 -1.791 13.656 1 66.44 182 PRO A O 1
ATOM 1452 N N . ASN A 1 183 ? 8.188 -0.948 12.789 1 77.69 183 ASN A N 1
ATOM 1453 C CA . ASN A 1 183 ? 8.32 -0.008 13.898 1 77.69 183 ASN A CA 1
ATOM 1454 C C . ASN A 1 183 ? 7.551 1.284 13.633 1 77.69 183 ASN A C 1
ATOM 1456 O O . ASN A 1 183 ? 7.465 2.152 14.5 1 77.69 183 ASN A O 1
ATOM 1460 N N . VAL A 1 184 ? 6.953 1.363 12.508 1 79.12 184 VAL A N 1
ATOM 1461 C CA . VAL A 1 184 ? 6.309 2.604 12.086 1 79.12 184 VAL A CA 1
ATOM 1462 C C . VAL A 1 184 ? 5.141 2.92 13.016 1 79.12 184 VAL A C 1
ATOM 1464 O O . VAL A 1 184 ? 4.973 4.062 13.453 1 79.12 184 VAL A O 1
ATOM 1467 N N . ARG A 1 185 ? 4.332 1.846 13.297 1 80.38 185 ARG A N 1
ATOM 1468 C CA . ARG A 1 185 ? 3.215 2.049 14.211 1 80.38 185 ARG A CA 1
ATOM 1469 C C . ARG A 1 185 ? 3.693 2.607 15.547 1 80.38 185 ARG A C 1
ATOM 1471 O O . ARG A 1 185 ? 3.143 3.59 16.047 1 80.38 185 ARG A O 1
ATOM 1478 N N . GLN A 1 186 ? 4.715 2.072 16.078 1 83 186 GLN A N 1
ATOM 1479 C CA . GLN A 1 186 ? 5.254 2.506 17.375 1 83 186 GLN A CA 1
ATOM 1480 C C . GLN A 1 186 ? 5.809 3.926 17.281 1 83 186 GLN A C 1
ATOM 1482 O O . GLN A 1 186 ? 5.656 4.711 18.219 1 83 186 GLN A O 1
ATOM 1487 N N . ARG A 1 187 ? 6.48 4.293 16.219 1 86.12 187 ARG A N 1
ATOM 1488 C CA . ARG A 1 187 ? 7.039 5.629 16.047 1 86.12 187 ARG A CA 1
ATOM 1489 C C . ARG A 1 187 ? 5.934 6.68 15.984 1 86.12 187 ARG A C 1
ATOM 1491 O O . ARG A 1 187 ? 6.074 7.766 16.547 1 86.12 187 ARG A O 1
ATOM 1498 N N . ILE A 1 188 ? 4.832 6.355 15.312 1 88.5 188 ILE A N 1
ATOM 1499 C CA . ILE A 1 188 ? 3.709 7.281 15.227 1 88.5 188 ILE A CA 1
ATOM 1500 C C . ILE A 1 188 ? 3.105 7.492 16.609 1 88.5 188 ILE A C 1
ATOM 1502 O O . ILE A 1 188 ? 2.926 8.633 17.047 1 88.5 188 ILE A O 1
ATOM 1506 N N . LEU A 1 189 ? 2.906 6.391 17.344 1 89 189 LEU A N 1
ATOM 1507 C CA . LEU A 1 189 ? 2.324 6.484 18.672 1 89 189 LEU A CA 1
ATOM 1508 C C . LEU A 1 189 ? 3.236 7.266 19.609 1 89 189 LEU A C 1
ATOM 1510 O O . LEU A 1 189 ? 2.771 8.125 20.359 1 89 189 LEU A O 1
ATOM 1514 N N . SER A 1 190 ? 4.484 7.004 19.531 1 88.94 190 SER A N 1
ATOM 1515 C CA . SER A 1 190 ? 5.441 7.695 20.391 1 88.94 190 SER A CA 1
ATOM 1516 C C . SER A 1 190 ? 5.449 9.195 20.125 1 88.94 190 SER A C 1
ATOM 1518 O O . SER A 1 190 ? 5.449 10.008 21.047 1 88.94 190 SER A O 1
ATOM 1520 N N . THR A 1 191 ? 5.453 9.602 18.844 1 95.25 191 THR A N 1
ATOM 1521 C CA . THR A 1 191 ? 5.477 11.016 18.484 1 95.25 191 THR A CA 1
ATOM 1522 C C . THR A 1 191 ? 4.207 11.719 18.953 1 95.25 191 THR A C 1
ATOM 1524 O O . THR A 1 191 ? 4.273 12.82 19.5 1 95.25 191 THR A O 1
ATOM 1527 N N . LEU A 1 192 ? 3.055 11.102 18.812 1 93.81 192 LEU A N 1
ATOM 1528 C CA . LEU A 1 192 ? 1.798 11.711 19.234 1 93.81 192 LEU A CA 1
ATOM 1529 C C . LEU A 1 192 ? 1.719 11.797 20.766 1 93.81 192 LEU A C 1
ATOM 1531 O O . LEU A 1 192 ? 1.159 12.75 21.297 1 93.81 192 LEU A O 1
ATOM 1535 N N . ARG A 1 193 ? 2.262 10.773 21.422 1 90.56 193 ARG A N 1
ATOM 1536 C CA . ARG A 1 193 ? 2.346 10.844 22.891 1 90.56 193 ARG A CA 1
ATOM 1537 C C . ARG A 1 193 ? 3.205 12.023 23.328 1 90.56 193 ARG A C 1
ATOM 1539 O O . ARG A 1 193 ? 2.859 12.727 24.281 1 90.56 193 ARG A O 1
ATOM 1546 N N . HIS A 1 194 ? 4.297 12.195 22.641 1 91.62 194 HIS A N 1
ATOM 1547 C CA . HIS A 1 194 ? 5.152 13.336 22.938 1 91.62 194 HIS A CA 1
ATOM 1548 C C . HIS A 1 194 ? 4.406 14.648 22.719 1 91.62 194 HIS A C 1
ATOM 1550 O O . HIS A 1 194 ? 4.531 15.578 23.516 1 91.62 194 HIS A O 1
ATOM 1556 N N . ALA A 1 195 ? 3.666 14.766 21.594 1 94.38 195 ALA A N 1
ATOM 1557 C CA . ALA A 1 195 ? 2.859 15.953 21.344 1 94.38 195 ALA A CA 1
ATOM 1558 C C . ALA A 1 195 ? 1.867 16.203 22.469 1 94.38 195 ALA A C 1
ATOM 1560 O O . ALA A 1 195 ? 1.698 17.328 22.922 1 94.38 195 ALA A O 1
ATOM 1561 N N . LYS A 1 196 ? 1.241 15.109 22.922 1 90.56 196 LYS A N 1
ATOM 1562 C CA . LYS A 1 196 ? 0.295 15.211 24.031 1 90.56 196 LYS A CA 1
ATOM 1563 C C . LYS A 1 196 ? 0.979 15.727 25.297 1 90.56 196 LYS A C 1
ATOM 1565 O O . LYS A 1 196 ? 0.436 16.578 26 1 90.56 196 LYS A O 1
ATOM 1570 N N . GLN A 1 197 ? 2.154 15.188 25.531 1 88 197 GLN A N 1
ATOM 1571 C CA . GLN A 1 197 ? 2.895 15.531 26.734 1 88 197 GLN A CA 1
ATOM 1572 C C . GLN A 1 197 ? 3.375 16.984 26.703 1 88 197 GLN A C 1
ATOM 1574 O O . GLN A 1 197 ? 3.572 17.609 27.75 1 88 197 GLN A O 1
ATOM 1579 N N . SER A 1 198 ? 3.523 17.516 25.531 1 87.25 198 SER A N 1
ATOM 1580 C CA . SER A 1 198 ? 4.035 18.875 25.375 1 87.25 198 SER A CA 1
ATOM 1581 C C . SER A 1 198 ? 2.975 19.906 25.719 1 87.25 198 SER A C 1
ATOM 1583 O O . SER A 1 198 ? 3.283 21.094 25.875 1 87.25 198 SER A O 1
ATOM 1585 N N . ILE A 1 199 ? 1.758 19.578 25.75 1 84.5 199 ILE A N 1
ATOM 1586 C CA . ILE A 1 199 ? 0.703 20.562 25.938 1 84.5 199 ILE A CA 1
ATOM 1587 C C . ILE A 1 199 ? 0.144 20.469 27.359 1 84.5 199 ILE A C 1
ATOM 1589 O O . ILE A 1 199 ? -0.871 21.078 27.688 1 84.5 199 ILE A O 1
ATOM 1593 N N . LYS A 1 200 ? 0.831 19.516 28.25 1 69.25 200 LYS A N 1
ATOM 1594 C CA . LYS A 1 200 ? 0.473 19.531 29.656 1 69.25 200 LYS A CA 1
ATOM 1595 C C . LYS A 1 200 ? 0.983 20.781 30.359 1 69.25 200 LYS A C 1
ATOM 1597 O O . LYS A 1 200 ? 2.004 21.344 29.953 1 69.25 200 LYS A O 1
ATOM 1602 N N . MET B 1 1 ? -23.359 4.195 -11.578 1 23.48 1 MET B N 1
ATOM 1603 C CA . MET B 1 1 ? -23.859 5.391 -10.898 1 23.48 1 MET B CA 1
ATOM 1604 C C . MET B 1 1 ? -23.766 5.234 -9.383 1 23.48 1 MET B C 1
ATOM 1606 O O . MET B 1 1 ? -24.75 4.918 -8.727 1 23.48 1 MET B O 1
ATOM 1610 N N . LEU B 1 2 ? -22.875 4.457 -8.891 1 27.41 2 LEU B N 1
ATOM 1611 C CA . LEU B 1 2 ? -22.797 4.105 -7.477 1 27.41 2 LEU B CA 1
ATOM 1612 C C . LEU B 1 2 ? -22.641 5.355 -6.613 1 27.41 2 LEU B C 1
ATOM 1614 O O . LEU B 1 2 ? -21.625 6.047 -6.699 1 27.41 2 LEU B O 1
ATOM 1618 N N . LEU B 1 3 ? -23.797 6.055 -6.453 1 32.97 3 LEU B N 1
ATOM 1619 C CA . LEU B 1 3 ? -24.094 7.133 -5.516 1 32.97 3 LEU B CA 1
ATOM 1620 C C . LEU B 1 3 ? -23.484 6.844 -4.145 1 32.97 3 LEU B C 1
ATOM 1622 O O . LEU B 1 3 ? -23.703 5.766 -3.582 1 32.97 3 LEU B O 1
ATOM 1626 N N . ASN B 1 4 ? -22.297 7.258 -3.975 1 37.97 4 ASN B N 1
ATOM 1627 C CA . ASN B 1 4 ? -21.75 7.293 -2.621 1 37.97 4 ASN B CA 1
ATOM 1628 C C . ASN B 1 4 ? -22.797 7.746 -1.607 1 37.97 4 ASN B C 1
ATOM 1630 O O . ASN B 1 4 ? -23.188 8.922 -1.587 1 37.97 4 ASN B O 1
ATOM 1634 N N . GLN B 1 5 ? -23.812 6.906 -1.374 1 35.28 5 GLN B N 1
ATOM 1635 C CA . GLN B 1 5 ? -24.781 7.129 -0.314 1 35.28 5 GLN B CA 1
ATOM 1636 C C . GLN B 1 5 ? -24.094 7.465 1.007 1 35.28 5 GLN B C 1
ATOM 1638 O O . GLN B 1 5 ? -23.469 6.598 1.623 1 35.28 5 GLN B O 1
ATOM 1643 N N . LYS B 1 6 ? -23.672 8.648 1.133 1 46.16 6 LYS B N 1
ATOM 1644 C CA . LYS B 1 6 ? -23.312 9.172 2.449 1 46.16 6 LYS B CA 1
ATOM 1645 C C . LYS B 1 6 ? -24.328 8.75 3.504 1 46.16 6 LYS B C 1
ATOM 1647 O O . LYS B 1 6 ? -25.531 8.875 3.291 1 46.16 6 LYS B O 1
ATOM 1652 N N . SER B 1 7 ? -24 8.023 4.523 1 49.56 7 SER B N 1
ATOM 1653 C CA . SER B 1 7 ? -24.984 7.75 5.559 1 49.56 7 SER B CA 1
ATOM 1654 C C . SER B 1 7 ? -25.578 9.047 6.109 1 49.56 7 SER B C 1
ATOM 1656 O O . SER B 1 7 ? -24.969 10.109 6.012 1 49.56 7 SER B O 1
ATOM 1658 N N . ALA B 1 8 ? -26.828 9.188 6.273 1 47.88 8 ALA B N 1
ATOM 1659 C CA . ALA B 1 8 ? -27.594 10.266 6.898 1 47.88 8 ALA B CA 1
ATOM 1660 C C . ALA B 1 8 ? -26.828 10.867 8.07 1 47.88 8 ALA B C 1
ATOM 1662 O O . ALA B 1 8 ? -26.844 12.086 8.266 1 47.88 8 ALA B O 1
ATOM 1663 N N . GLU B 1 9 ? -26.109 10 8.664 1 43.03 9 GLU B N 1
ATOM 1664 C CA . GLU B 1 9 ? -25.375 10.438 9.852 1 43.03 9 GLU B CA 1
ATOM 1665 C C . GLU B 1 9 ? -24.172 11.297 9.469 1 43.03 9 GLU B C 1
ATOM 1667 O O . GLU B 1 9 ? -23.859 12.281 10.148 1 43.03 9 GLU B O 1
ATOM 1672 N N . GLN B 1 10 ? -23.641 10.93 8.352 1 50.31 10 GLN B N 1
ATOM 1673 C CA . GLN B 1 10 ? -22.516 11.727 7.879 1 50.31 10 GLN B CA 1
ATOM 1674 C C . GLN B 1 10 ? -22.969 13.094 7.383 1 50.31 10 GLN B C 1
ATOM 1676 O O . GLN B 1 10 ? -22.297 14.102 7.605 1 50.31 10 GLN B O 1
ATOM 1681 N N . GLU B 1 11 ? -24.094 13.094 6.738 1 49.22 11 GLU B N 1
ATOM 1682 C CA . GLU B 1 11 ? -24.656 14.359 6.266 1 49.22 11 GLU B CA 1
ATOM 1683 C C . GLU B 1 11 ? -25.031 15.266 7.434 1 49.22 11 GLU B C 1
ATOM 1685 O O . GLU B 1 11 ? -24.797 16.469 7.395 1 49.22 11 GLU B O 1
ATOM 1690 N N . ILE B 1 12 ? -25.781 14.703 8.352 1 45.41 12 ILE B N 1
ATOM 1691 C CA . ILE B 1 12 ? -26.172 15.492 9.516 1 45.41 12 ILE B CA 1
ATOM 1692 C C . ILE B 1 12 ? -24.922 16.047 10.203 1 45.41 12 ILE B C 1
ATOM 1694 O O . ILE B 1 12 ? -24.891 17.219 10.586 1 45.41 12 ILE B O 1
ATOM 1698 N N . SER B 1 13 ? -23.938 15.188 10.195 1 52.81 13 SER B N 1
ATOM 1699 C CA . SER B 1 13 ? -22.75 15.617 10.914 1 52.81 13 SER B CA 1
ATOM 1700 C C . SER B 1 13 ? -22.031 16.75 10.18 1 52.81 13 SER B C 1
ATOM 1702 O O . SER B 1 13 ? -21.578 17.703 10.805 1 52.81 13 SER B O 1
ATOM 1704 N N . LEU B 1 14 ? -22.266 16.734 8.891 1 53.44 14 LEU B N 1
ATOM 1705 C CA . LEU B 1 14 ? -21.641 17.812 8.141 1 53.44 14 LEU B CA 1
ATOM 1706 C C . LEU B 1 14 ? -22.391 19.109 8.312 1 53.44 14 LEU B C 1
ATOM 1708 O O . LEU B 1 14 ? -21.797 20.172 8.453 1 53.44 14 LEU B O 1
ATOM 1712 N N . LYS B 1 15 ? -23.812 19.094 8.188 1 52.41 15 LYS B N 1
ATOM 1713 C CA . LYS B 1 15 ? -24.625 20.297 8.328 1 52.41 15 LYS B CA 1
ATOM 1714 C C . LYS B 1 15 ? -24.391 20.953 9.688 1 52.41 15 LYS B C 1
ATOM 1716 O O . LYS B 1 15 ? -24.297 22.188 9.781 1 52.41 15 LYS B O 1
ATOM 1721 N N . VAL B 1 16 ? -24.328 20.125 10.711 1 51.94 16 VAL B N 1
ATOM 1722 C CA . VAL B 1 16 ? -24.094 20.641 12.055 1 51.94 16 VAL B CA 1
ATOM 1723 C C . VAL B 1 16 ? -22.719 21.312 12.102 1 51.94 16 VAL B C 1
ATOM 1725 O O . VAL B 1 16 ? -22.547 22.359 12.727 1 51.94 16 VAL B O 1
ATOM 1728 N N . ARG B 1 17 ? -21.875 20.875 11.305 1 57.94 17 ARG B N 1
ATOM 1729 C CA . ARG B 1 17 ? -20.547 21.453 11.281 1 57.94 17 ARG B CA 1
ATOM 1730 C C . ARG B 1 17 ? -20.562 22.844 10.648 1 57.94 17 ARG B C 1
ATOM 1732 O O . ARG B 1 17 ? -19.859 23.75 11.102 1 57.94 17 ARG B O 1
ATOM 1739 N N . GLU B 1 18 ? -21.406 23.047 9.664 1 59.81 18 GLU B N 1
ATOM 1740 C CA . GLU B 1 18 ? -21.5 24.344 8.984 1 59.81 18 GLU B CA 1
ATOM 1741 C C . GLU B 1 18 ? -21.906 25.453 9.953 1 59.81 18 GLU B C 1
ATOM 1743 O O . GLU B 1 18 ? -21.406 26.562 9.859 1 59.81 18 GLU B O 1
ATOM 1748 N N . ASP B 1 19 ? -22.766 25.109 10.875 1 58.12 19 ASP B N 1
ATOM 1749 C CA . ASP B 1 19 ? -23.234 26.109 11.828 1 58.12 19 ASP B CA 1
ATOM 1750 C C . ASP B 1 19 ? -22.125 26.5 12.797 1 58.12 19 ASP B C 1
ATOM 1752 O O . ASP B 1 19 ? -22.172 27.594 13.383 1 58.12 19 ASP B O 1
ATOM 1756 N N . PHE B 1 20 ? -21.078 25.75 12.844 1 64.12 20 PHE B N 1
ATOM 1757 C CA . PHE B 1 20 ? -20.031 25.984 13.852 1 64.12 20 PHE B CA 1
ATOM 1758 C C . PHE B 1 20 ? -18.859 26.734 13.242 1 64.12 20 PHE B C 1
ATOM 1760 O O . PHE B 1 20 ? -17.922 27.109 13.953 1 64.12 20 PHE B O 1
ATOM 1767 N N . LEU B 1 21 ? -18.984 27.094 11.992 1 67.06 21 LEU B N 1
ATOM 1768 C CA . LEU B 1 21 ? -17.875 27.766 11.336 1 67.06 21 LEU B CA 1
ATOM 1769 C C . LEU B 1 21 ? -17.75 29.203 11.805 1 67.06 21 LEU B C 1
ATOM 1771 O O . LEU B 1 21 ? -16.688 29.828 11.672 1 67.06 21 LEU B O 1
ATOM 1775 N N . LEU B 1 22 ? -18.828 29.641 12.391 1 65.94 22 LEU B N 1
ATOM 1776 C CA . LEU B 1 22 ? -18.797 31.047 12.789 1 65.94 22 LEU B CA 1
ATOM 1777 C C . LEU B 1 22 ? -18.609 31.188 14.297 1 65.94 22 LEU B C 1
ATOM 1779 O O . LEU B 1 22 ? -18.75 32.281 14.844 1 65.94 22 LEU B O 1
ATOM 1783 N N . LEU B 1 23 ? -18.328 30.047 14.938 1 71.38 23 LEU B N 1
ATOM 1784 C CA . LEU B 1 23 ? -17.953 30.141 16.344 1 71.38 23 LEU B CA 1
ATOM 1785 C C . LEU B 1 23 ? -16.641 30.891 16.516 1 71.38 23 LEU B C 1
ATOM 1787 O O . LEU B 1 23 ? -15.789 30.875 15.633 1 71.38 23 LEU B O 1
ATOM 1791 N N . PRO B 1 24 ? -16.547 31.641 17.578 1 73.44 24 PRO B N 1
ATOM 1792 C CA . PRO B 1 24 ? -15.367 32.5 17.797 1 73.44 24 PRO B CA 1
ATOM 1793 C C . PRO B 1 24 ? -14.055 31.734 17.562 1 73.44 24 PRO B C 1
ATOM 1795 O O . PRO B 1 24 ? -13.125 32.281 16.969 1 73.44 24 PRO B O 1
ATOM 1798 N N . LYS B 1 25 ? -14.047 30.469 17.922 1 80.38 25 LYS B N 1
ATOM 1799 C CA . LYS B 1 25 ? -12.766 29.766 17.828 1 80.38 25 LYS B CA 1
ATOM 1800 C C . LYS B 1 25 ? -12.445 29.406 16.375 1 80.38 25 LYS B C 1
ATOM 1802 O O . LYS B 1 25 ? -11.289 29.125 16.047 1 80.38 25 LYS B O 1
ATOM 1807 N N . THR B 1 26 ? -13.43 29.391 15.5 1 89.5 26 THR B N 1
ATOM 1808 C CA . THR B 1 26 ? -13.195 28.938 14.141 1 89.5 26 THR B CA 1
ATOM 1809 C C . THR B 1 26 ? -13.352 30.078 13.148 1 89.5 26 THR B C 1
ATOM 1811 O O . THR B 1 26 ? -12.883 30 12.008 1 89.5 26 THR B O 1
ATOM 1814 N N . ALA B 1 27 ? -13.922 31.156 13.609 1 90 27 ALA B N 1
ATOM 1815 C CA . ALA B 1 27 ? -14.281 32.25 12.711 1 90 27 ALA B CA 1
ATOM 1816 C C . ALA B 1 27 ? -13.055 32.812 12.016 1 90 27 ALA B C 1
ATOM 1818 O O . ALA B 1 27 ? -13.078 33.062 10.805 1 90 27 ALA B O 1
ATOM 1819 N N . GLU B 1 28 ? -12.047 33.062 12.797 1 93.38 28 GLU B N 1
ATOM 1820 C CA . GLU B 1 28 ? -10.828 33.656 12.234 1 93.38 28 GLU B CA 1
ATOM 1821 C C . GLU B 1 28 ? -10.211 32.719 11.195 1 93.38 28 GLU B C 1
ATOM 1823 O O . GLU B 1 28 ? -9.758 33.156 10.141 1 93.38 28 GLU B O 1
ATOM 1828 N N . LEU B 1 29 ? -10.227 31.469 11.453 1 96.31 29 LEU B N 1
ATOM 1829 C CA . LEU B 1 29 ? -9.688 30.5 10.508 1 96.31 29 LEU B CA 1
ATOM 1830 C C . LEU B 1 29 ? -10.555 30.422 9.25 1 96.31 29 LEU B C 1
ATOM 1832 O O . LEU B 1 29 ? -10.031 30.297 8.141 1 96.31 29 LEU B O 1
ATOM 1836 N N . THR B 1 30 ? -11.836 30.5 9.445 1 93.88 30 THR B N 1
ATOM 1837 C CA . THR B 1 30 ? -12.773 30.469 8.32 1 93.88 30 THR B CA 1
ATOM 1838 C C . THR B 1 30 ? -12.539 31.672 7.406 1 93.88 30 THR B C 1
ATOM 1840 O O . THR B 1 30 ? -12.477 31.531 6.184 1 93.88 30 THR B O 1
ATOM 1843 N N . ARG B 1 31 ? -12.438 32.781 8.039 1 94 31 ARG B N 1
ATOM 1844 C CA . ARG B 1 31 ? -12.164 34 7.27 1 94 31 ARG B CA 1
ATOM 1845 C C . ARG B 1 31 ? -10.852 33.875 6.508 1 94 31 ARG B C 1
ATOM 1847 O O . ARG B 1 31 ? -10.758 34.281 5.348 1 94 31 ARG B O 1
ATOM 1854 N N . TRP B 1 32 ? -9.867 33.375 7.168 1 95.94 32 TRP B N 1
ATOM 1855 C CA . TRP B 1 32 ? -8.562 33.219 6.531 1 95.94 32 TRP B CA 1
ATOM 1856 C C . TRP B 1 32 ? -8.672 32.281 5.324 1 95.94 32 TRP B C 1
ATOM 1858 O O . TRP B 1 32 ? -8.156 32.594 4.246 1 95.94 32 TRP B O 1
ATOM 1868 N N . VAL B 1 33 ? -9.367 31.141 5.461 1 96.31 33 VAL B N 1
ATOM 1869 C CA . VAL B 1 33 ? -9.539 30.172 4.387 1 96.31 33 VAL B CA 1
ATOM 1870 C C . VAL B 1 33 ? -10.266 30.828 3.209 1 96.31 33 VAL B C 1
ATOM 1872 O O . VAL B 1 33 ? -9.859 30.656 2.055 1 96.31 33 VAL B O 1
ATOM 1875 N N . MET B 1 34 ? -11.234 31.547 3.527 1 93.62 34 MET B N 1
ATOM 1876 C CA . MET B 1 34 ? -12.008 32.219 2.484 1 93.62 34 MET B CA 1
ATOM 1877 C C . MET B 1 34 ? -11.148 33.25 1.744 1 93.62 34 MET B C 1
ATOM 1879 O O . MET B 1 34 ? -11.242 33.375 0.522 1 93.62 34 MET B O 1
ATOM 1883 N N . ALA B 1 35 ? -10.352 33.938 2.488 1 95 35 ALA B N 1
ATOM 1884 C CA . ALA B 1 35 ? -9.484 34.938 1.894 1 95 35 ALA B CA 1
ATOM 1885 C C . ALA B 1 35 ? -8.43 34.312 0.994 1 95 35 ALA B C 1
ATOM 1887 O O . ALA B 1 35 ? -8.031 34.875 -0.015 1 95 35 ALA B O 1
ATOM 1888 N N . GLN B 1 36 ? -8.008 33.156 1.364 1 95.88 36 GLN B N 1
ATOM 1889 C CA . GLN B 1 36 ? -6.938 32.5 0.629 1 95.88 36 GLN B CA 1
ATOM 1890 C C . GLN B 1 36 ? -7.488 31.703 -0.562 1 95.88 36 GLN B C 1
ATOM 1892 O O . GLN B 1 36 ? -6.734 31.297 -1.448 1 95.88 36 GLN B O 1
ATOM 1897 N N . SER B 1 37 ? -8.82 31.453 -0.552 1 94 37 SER B N 1
ATOM 1898 C CA . SER B 1 37 ? -9.453 30.703 -1.645 1 94 37 SER B CA 1
ATOM 1899 C C . SER B 1 37 ? -9.812 31.641 -2.801 1 94 37 SER B C 1
ATOM 1901 O O . SER B 1 37 ? -10.633 32.531 -2.646 1 94 37 SER B O 1
ATOM 1903 N N . THR B 1 38 ? -9.102 31.5 -3.896 1 89.31 38 THR B N 1
ATOM 1904 C CA . THR B 1 38 ? -9.297 32.375 -5.047 1 89.31 38 THR B CA 1
ATOM 1905 C C . THR B 1 38 ? -9.57 31.562 -6.305 1 89.31 38 THR B C 1
ATOM 1907 O O . THR B 1 38 ? -8.781 30.688 -6.672 1 89.31 38 THR B O 1
ATOM 1910 N N . GLY B 1 39 ? -10.719 31.828 -6.957 1 87 39 GLY B N 1
ATOM 1911 C CA . GLY B 1 39 ? -11.031 31.156 -8.211 1 87 39 GLY B CA 1
ATOM 1912 C C . GLY B 1 39 ? -11.188 29.656 -8.055 1 87 39 GLY B C 1
ATOM 1913 O O . GLY B 1 39 ? -11.977 29.188 -7.227 1 87 39 GLY B O 1
ATOM 1914 N N . GLU B 1 40 ? -10.242 29.016 -8.836 1 87.75 40 GLU B N 1
ATOM 1915 C CA . GLU B 1 40 ? -10.32 27.562 -8.867 1 87.75 40 GLU B CA 1
ATOM 1916 C C . GLU B 1 40 ? -9.461 26.922 -7.77 1 87.75 40 GLU B C 1
ATOM 1918 O O . GLU B 1 40 ? -9.555 25.719 -7.516 1 87.75 40 GLU B O 1
ATOM 1923 N N . ARG B 1 41 ? -8.734 27.734 -7.207 1 93 41 ARG B N 1
ATOM 1924 C CA . ARG B 1 41 ? -7.883 27.266 -6.121 1 93 41 ARG B CA 1
ATOM 1925 C C . ARG B 1 41 ? -8.547 27.484 -4.766 1 93 41 ARG B C 1
ATOM 1927 O O . ARG B 1 41 ? -8.508 28.594 -4.223 1 93 41 ARG B O 1
ATOM 1934 N N . THR B 1 42 ? -9.164 26.406 -4.219 1 93.5 42 THR B N 1
ATOM 1935 C CA . THR B 1 42 ? -9.906 26.531 -2.967 1 93.5 42 THR B CA 1
ATOM 1936 C C . THR B 1 42 ? -9.281 25.656 -1.882 1 93.5 42 THR B C 1
ATOM 1938 O O . THR B 1 42 ? -8.656 24.641 -2.182 1 93.5 42 THR B O 1
ATOM 1941 N N . LEU B 1 43 ? -9.43 26.172 -0.674 1 95.94 43 LEU B N 1
ATOM 1942 C CA . LEU B 1 43 ? -8.93 25.453 0.498 1 95.94 43 LEU B CA 1
ATOM 1943 C C . LEU B 1 43 ? -10.07 24.812 1.266 1 95.94 43 LEU B C 1
ATOM 1945 O O . LEU B 1 43 ? -11.203 25.297 1.234 1 95.94 43 LEU B O 1
ATOM 1949 N N . PRO B 1 44 ? -9.82 23.703 1.881 1 95.12 44 PRO B N 1
ATOM 1950 C CA . PRO B 1 44 ? -10.82 23.172 2.809 1 95.12 44 PRO B CA 1
ATOM 1951 C C . PRO B 1 44 ? -10.922 23.984 4.098 1 95.12 44 PRO B C 1
ATOM 1953 O O . PRO B 1 44 ? -9.977 24.688 4.465 1 95.12 44 PRO B O 1
ATOM 1956 N N . TYR B 1 45 ? -12.07 23.859 4.707 1 94 45 TYR B N 1
ATOM 1957 C CA . TYR B 1 45 ? -12.25 24.516 6 1 94 45 TYR B CA 1
ATOM 1958 C C . TYR B 1 45 ? -11.672 23.656 7.121 1 94 45 TYR B C 1
ATOM 1960 O O . TYR B 1 45 ? -11.57 22.438 6.992 1 94 45 TYR B O 1
ATOM 1968 N N . PHE B 1 46 ? -11.281 24.359 8.156 1 95.81 46 PHE B N 1
ATOM 1969 C CA . PHE B 1 46 ? -10.938 23.656 9.383 1 95.81 46 PHE B CA 1
ATOM 1970 C C . PHE B 1 46 ? -12.164 22.969 9.977 1 95.81 46 PHE B C 1
ATOM 1972 O O . PHE B 1 46 ? -13.273 23.484 9.867 1 95.81 46 PHE B O 1
ATOM 1979 N N . ASP B 1 47 ? -11.961 21.812 10.578 1 93.62 47 ASP B N 1
ATOM 1980 C CA . ASP B 1 47 ? -13.055 21.141 11.273 1 93.62 47 ASP B CA 1
ATOM 1981 C C . ASP B 1 47 ? -13.453 21.922 12.523 1 93.62 47 ASP B C 1
ATOM 1983 O O . ASP B 1 47 ? -12.641 22.109 13.438 1 93.62 47 ASP B O 1
ATOM 1987 N N . PRO B 1 48 ? -14.742 22.297 12.594 1 92.38 48 PRO B N 1
ATOM 1988 C CA . PRO B 1 48 ? -15.156 23.078 13.758 1 92.38 48 PRO B CA 1
ATOM 1989 C C . PRO B 1 48 ? -15.117 22.266 15.055 1 92.38 48 PRO B C 1
ATOM 1991 O O . PRO B 1 48 ? -15.172 22.844 16.141 1 92.38 48 PRO B O 1
ATOM 1994 N N . LEU B 1 49 ? -15.008 20.953 14.953 1 92.62 49 LEU B N 1
ATOM 1995 C CA . LEU B 1 49 ? -14.953 20.125 16.141 1 92.62 49 LEU B CA 1
ATOM 1996 C C . LEU B 1 49 ? -13.539 20.078 16.719 1 92.62 49 LEU B C 1
ATOM 1998 O O . LEU B 1 49 ? -13.336 19.656 17.844 1 92.62 49 LEU B O 1
ATOM 2002 N N . ASP B 1 50 ? -12.602 20.562 15.93 1 95.5 50 ASP B N 1
ATOM 2003 C CA . ASP B 1 50 ? -11.219 20.594 16.391 1 95.5 50 ASP B CA 1
ATOM 2004 C C . ASP B 1 50 ? -10.953 21.797 17.281 1 95.5 50 ASP B C 1
ATOM 2006 O O . ASP B 1 50 ? -11.891 22.406 17.797 1 95.5 50 ASP B O 1
ATOM 2010 N N . GLY B 1 51 ? -9.656 22.094 17.562 1 95.12 51 GLY B N 1
ATOM 2011 C CA . GLY B 1 51 ? -9.281 23.094 18.547 1 95.12 51 GLY B CA 1
ATOM 2012 C C . GLY B 1 51 ? -9.375 24.516 18.016 1 95.12 51 GLY B C 1
ATOM 2013 O O . GLY B 1 51 ? -9.406 25.469 18.781 1 95.12 51 GLY B O 1
ATOM 2014 N N . GLY B 1 52 ? -9.477 24.625 16.656 1 94.69 52 GLY B N 1
ATOM 2015 C CA . GLY B 1 52 ? -9.508 25.953 16.078 1 94.69 52 GLY B CA 1
ATOM 2016 C C . GLY B 1 52 ? -8.273 26.781 16.406 1 94.69 52 GLY B C 1
ATOM 2017 O O . GLY B 1 52 ? -7.16 26.25 16.422 1 94.69 52 GLY B O 1
ATOM 2018 N N . VAL B 1 53 ? -8.5 28.109 16.672 1 95.69 53 VAL B N 1
ATOM 2019 C CA . VAL B 1 53 ? -7.383 29 16.922 1 95.69 53 VAL B CA 1
ATOM 2020 C C . VAL B 1 53 ? -6.754 28.688 18.281 1 95.69 53 VAL B C 1
ATOM 2022 O O . VAL B 1 53 ? -5.625 29.109 18.562 1 95.69 53 VAL B O 1
ATOM 2025 N N . PHE B 1 54 ? -7.438 27.938 19.109 1 95.06 54 PHE B N 1
ATOM 2026 C CA . PHE B 1 54 ? -6.949 27.672 20.453 1 95.06 54 PHE B CA 1
ATOM 2027 C C . PHE B 1 54 ? -6.203 26.344 20.5 1 95.06 54 PHE B C 1
ATOM 2029 O O . PHE B 1 54 ? -5.809 25.891 21.578 1 95.06 54 PHE B O 1
ATOM 2036 N N . ALA B 1 55 ? -6.043 25.703 19.375 1 97.06 55 ALA B N 1
ATOM 2037 C CA . ALA B 1 55 ? -5.305 24.453 19.344 1 97.06 55 ALA B CA 1
ATOM 2038 C C . ALA B 1 55 ? -3.883 24.625 19.859 1 97.06 55 ALA B C 1
ATOM 2040 O O . ALA B 1 55 ? -3.26 25.672 19.641 1 97.06 55 ALA B O 1
ATOM 2041 N N . ARG B 1 56 ? -3.389 23.594 20.5 1 97.31 56 ARG B N 1
ATOM 2042 C CA . ARG B 1 56 ? -2.029 23.594 21.031 1 97.31 56 ARG B CA 1
ATOM 2043 C C . ARG B 1 56 ? -1.121 22.688 20.219 1 97.31 56 ARG B C 1
ATOM 2045 O O . ARG B 1 56 ? 0.104 22.797 20.297 1 97.31 56 ARG B O 1
ATOM 2052 N N . VAL B 1 57 ? -1.703 21.75 19.453 1 98.19 57 VAL B N 1
ATOM 2053 C CA . VAL B 1 57 ? -0.98 20.828 18.578 1 98.19 57 VAL B CA 1
ATOM 2054 C C . VAL B 1 57 ? -1.54 20.922 17.156 1 98.19 57 VAL B C 1
ATOM 2056 O O . VAL B 1 57 ? -2.756 20.859 16.953 1 98.19 57 VAL B O 1
ATOM 2059 N N . LEU B 1 58 ? -0.704 21.141 16.219 1 98.62 58 LEU B N 1
ATOM 2060 C CA . LEU B 1 58 ? -1.042 21.047 14.805 1 98.62 58 LEU B CA 1
ATOM 2061 C C . LEU B 1 58 ? -0.441 19.781 14.188 1 98.62 58 LEU B C 1
ATOM 2063 O O . LEU B 1 58 ? 0.758 19.531 14.328 1 98.62 58 LEU B O 1
ATOM 2067 N N . ILE B 1 59 ? -1.233 18.922 13.648 1 98.62 59 ILE B N 1
ATOM 2068 C CA . ILE B 1 59 ? -0.748 17.812 12.844 1 98.62 59 ILE B CA 1
ATOM 2069 C C . ILE B 1 59 ? -0.806 18.172 11.359 1 98.62 59 ILE B C 1
ATOM 2071 O O . ILE B 1 59 ? -1.881 18.469 10.828 1 98.62 59 ILE B O 1
ATOM 2075 N N . LEU B 1 60 ? 0.395 18.234 10.719 1 98.75 60 LEU B N 1
ATOM 2076 C CA . LEU B 1 60 ? 0.534 18.641 9.328 1 98.75 60 LEU B CA 1
ATOM 2077 C C . LEU B 1 60 ? 0.693 17.438 8.414 1 98.75 60 LEU B C 1
ATOM 2079 O O . LEU B 1 60 ? 1.641 16.656 8.562 1 98.75 60 LEU B O 1
ATOM 2083 N N . LEU B 1 61 ? -0.276 17.203 7.527 1 97.75 61 LEU B N 1
ATOM 2084 C CA . LEU B 1 61 ? -0.238 16.156 6.52 1 97.75 61 LEU B CA 1
ATOM 2085 C C . LEU B 1 61 ? 0.164 16.703 5.16 1 97.75 61 LEU B C 1
ATOM 2087 O O . LEU B 1 61 ? 0.506 17.891 5.047 1 97.75 61 LEU B O 1
ATOM 2091 N N . GLU B 1 62 ? 0.14 15.914 4.125 1 97.12 62 GLU B N 1
ATOM 2092 C CA . GLU B 1 62 ? 0.698 16.312 2.836 1 97.12 62 GLU B CA 1
ATOM 2093 C C . GLU B 1 62 ? -0.303 17.141 2.029 1 97.12 62 GLU B C 1
ATOM 2095 O O . GLU B 1 62 ? -0.058 18.312 1.734 1 97.12 62 GLU B O 1
ATOM 2100 N N . SER B 1 63 ? -1.372 16.562 1.683 1 96.25 63 SER B N 1
ATOM 2101 C CA . SER B 1 63 ? -2.357 17.188 0.8 1 96.25 63 SER B CA 1
ATOM 2102 C C . SER B 1 63 ? -3.73 16.547 0.969 1 96.25 63 SER B C 1
ATOM 2104 O O . SER B 1 63 ? -3.844 15.445 1.518 1 96.25 63 SER B O 1
ATOM 2106 N N . PRO B 1 64 ? -4.793 17.281 0.564 1 93.75 64 PRO B N 1
ATOM 2107 C CA . PRO B 1 64 ? -6.141 16.719 0.714 1 93.75 64 PRO B CA 1
ATOM 2108 C C . PRO B 1 64 ? -6.359 15.477 -0.143 1 93.75 64 PRO B C 1
ATOM 2110 O O . PRO B 1 64 ? -5.828 15.383 -1.251 1 93.75 64 PRO B O 1
ATOM 2113 N N . ALA B 1 65 ? -7.195 14.578 0.372 1 88.56 65 ALA B N 1
ATOM 2114 C CA . ALA B 1 65 ? -7.609 13.406 -0.391 1 88.56 65 ALA B CA 1
ATOM 2115 C C . ALA B 1 65 ? -8.453 13.805 -1.599 1 88.56 65 ALA B C 1
ATOM 2117 O O . ALA B 1 65 ? -9.062 14.875 -1.609 1 88.56 65 ALA B O 1
ATOM 2118 N N . ARG B 1 66 ? -8.445 12.93 -2.553 1 85.25 66 ARG B N 1
ATOM 2119 C CA . ARG B 1 66 ? -9.25 13.156 -3.75 1 85.25 66 ARG B CA 1
ATOM 2120 C C . ARG B 1 66 ? -10.672 12.648 -3.559 1 85.25 66 ARG B C 1
ATOM 2122 O O . ARG B 1 66 ? -10.945 11.453 -3.717 1 85.25 66 ARG B O 1
ATOM 2129 N N . THR B 1 67 ? -11.477 13.375 -3.084 1 79.81 67 THR B N 1
ATOM 2130 C CA . THR B 1 67 ? -12.875 13.031 -2.873 1 79.81 67 THR B CA 1
ATOM 2131 C C . THR B 1 67 ? -13.781 14.18 -3.32 1 79.81 67 THR B C 1
ATOM 2133 O O . THR B 1 67 ? -13.32 15.305 -3.512 1 79.81 67 THR B O 1
ATOM 2136 N N . VAL B 1 68 ? -15.062 13.938 -3.514 1 69.88 68 VAL B N 1
ATOM 2137 C CA . VAL B 1 68 ? -15.992 14.914 -4.066 1 69.88 68 VAL B CA 1
ATOM 2138 C C . VAL B 1 68 ? -16.812 15.547 -2.939 1 69.88 68 VAL B C 1
ATOM 2140 O O . VAL B 1 68 ? -17.578 16.484 -3.168 1 69.88 68 VAL B O 1
ATOM 2143 N N . SER B 1 69 ? -16.516 15.227 -1.806 1 68.75 69 SER B N 1
ATOM 2144 C CA . SER B 1 69 ? -17.391 15.703 -0.735 1 68.75 69 SER B CA 1
ATOM 2145 C C . SER B 1 69 ? -17.25 17.219 -0.534 1 68.75 69 SER B C 1
ATOM 2147 O O . SER B 1 69 ? -16.125 17.734 -0.51 1 68.75 69 SER B O 1
ATOM 2149 N N . LEU B 1 70 ? -18.391 18.047 -0.595 1 68.25 70 LEU B N 1
ATOM 2150 C CA . LEU B 1 70 ? -18.422 19.469 -0.295 1 68.25 70 LEU B CA 1
ATOM 2151 C C . LEU B 1 70 ? -19.422 19.766 0.809 1 68.25 70 LEU B C 1
ATOM 2153 O O . LEU B 1 70 ? -20.5 19.141 0.869 1 68.25 70 LEU B O 1
ATOM 2157 N N . PRO B 1 71 ? -19.125 20.781 1.792 1 73.12 71 PRO B N 1
ATOM 2158 C CA . PRO B 1 71 ? -17.844 21.469 1.929 1 73.12 71 PRO B CA 1
ATOM 2159 C C . PRO B 1 71 ? -16.734 20.547 2.426 1 73.12 71 PRO B C 1
ATOM 2161 O O . PRO B 1 71 ? -17 19.578 3.143 1 73.12 71 PRO B O 1
ATOM 2164 N N . ARG B 1 72 ? -15.539 20.891 2.012 1 87.62 72 ARG B N 1
ATOM 2165 C CA . ARG B 1 72 ? -14.375 20.078 2.383 1 87.62 72 ARG B CA 1
ATOM 2166 C C . ARG B 1 72 ? -13.758 20.578 3.688 1 87.62 72 ARG B C 1
ATOM 2168 O O . ARG B 1 72 ? -13.539 21.781 3.857 1 87.62 72 ARG B O 1
ATOM 2175 N N . TYR B 1 73 ? -13.68 19.719 4.641 1 91.69 73 TYR B N 1
ATOM 2176 C CA . TYR B 1 73 ? -12.992 19.984 5.898 1 91.69 73 TYR B CA 1
ATOM 2177 C C . TYR B 1 73 ? -11.695 19.188 5.996 1 91.69 73 TYR B C 1
ATOM 2179 O O . TYR B 1 73 ? -11.594 18.094 5.445 1 91.69 73 TYR B O 1
ATOM 2187 N N . VAL B 1 74 ? -10.75 19.797 6.625 1 94.88 74 VAL B N 1
ATOM 2188 C CA . VAL B 1 74 ? -9.633 18.984 7.102 1 94.88 74 VAL B CA 1
ATOM 2189 C C . VAL B 1 74 ? -9.977 18.375 8.453 1 94.88 74 VAL B C 1
ATOM 2191 O O . VAL B 1 74 ? -9.984 19.062 9.477 1 94.88 74 VAL B O 1
ATOM 2194 N N . SER B 1 75 ? -10.266 17.062 8.375 1 93.81 75 SER B N 1
ATOM 2195 C CA . SER B 1 75 ? -10.844 16.438 9.562 1 93.81 75 SER B CA 1
ATOM 2196 C C . SER B 1 75 ? -10.305 15.023 9.766 1 93.81 75 SER B C 1
ATOM 2198 O O . SER B 1 75 ? -10.125 14.273 8.805 1 93.81 75 SER B O 1
ATOM 2200 N N . ARG B 1 76 ? -10.078 14.695 11.047 1 93.75 76 ARG B N 1
ATOM 2201 C CA . ARG B 1 76 ? -9.68 13.336 11.391 1 93.75 76 ARG B CA 1
ATOM 2202 C C . ARG B 1 76 ? -10.797 12.344 11.094 1 93.75 76 ARG B C 1
ATOM 2204 O O . ARG B 1 76 ? -10.57 11.133 11.062 1 93.75 76 ARG B O 1
ATOM 2211 N N . ASP B 1 77 ? -12.055 12.891 10.82 1 92.25 77 ASP B N 1
ATOM 2212 C CA . ASP B 1 77 ? -13.203 12.039 10.555 1 92.25 77 ASP B CA 1
ATOM 2213 C C . ASP B 1 77 ? -13.359 11.773 9.062 1 92.25 77 ASP B C 1
ATOM 2215 O O . ASP B 1 77 ? -14.258 11.039 8.641 1 92.25 77 ASP B O 1
ATOM 2219 N N . ASN B 1 78 ? -12.492 12.414 8.211 1 91.62 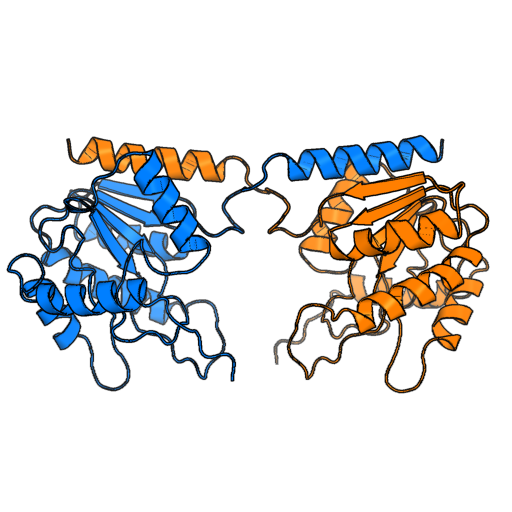78 ASN B N 1
ATOM 2220 C CA . ASN B 1 78 ? -12.562 12.164 6.777 1 91.62 78 ASN B CA 1
ATOM 2221 C C . ASN B 1 78 ? -12.375 10.68 6.461 1 91.62 78 ASN B C 1
ATOM 2223 O O . ASN B 1 78 ? -11.688 9.969 7.191 1 91.62 78 ASN B O 1
ATOM 2227 N N . PRO B 1 79 ? -13.039 10.328 5.457 1 87.5 79 PRO B N 1
ATOM 2228 C CA . PRO B 1 79 ? -12.836 8.93 5.062 1 87.5 79 PRO B CA 1
ATOM 2229 C C . PRO B 1 79 ? -11.445 8.664 4.496 1 87.5 79 PRO B C 1
ATOM 2231 O O . PRO B 1 79 ? -10.703 9.609 4.219 1 87.5 79 PRO B O 1
ATOM 2234 N N . GLY B 1 80 ? -11.008 7.414 4.41 1 87.75 80 GLY B N 1
ATOM 2235 C CA . GLY B 1 80 ? -9.742 6.988 3.842 1 87.75 80 GLY B CA 1
ATOM 2236 C C . GLY B 1 80 ? -8.867 6.227 4.824 1 87.75 80 GLY B C 1
ATOM 2237 O O . GLY B 1 80 ? -8.961 6.441 6.035 1 87.75 80 GLY B O 1
ATOM 2238 N N . PRO B 1 81 ? -8.047 5.395 4.281 1 85.88 81 PRO B N 1
ATOM 2239 C CA . PRO B 1 81 ? -7.281 4.508 5.156 1 85.88 81 PRO B CA 1
ATOM 2240 C C . PRO B 1 81 ? -6.258 5.258 6.008 1 85.88 81 PRO B C 1
ATOM 2242 O O . PRO B 1 81 ? -6.078 4.938 7.188 1 85.88 81 PRO B O 1
ATOM 2245 N N . ALA B 1 82 ? -5.637 6.254 5.402 1 89.56 82 ALA B N 1
ATOM 2246 C CA . ALA B 1 82 ? -4.641 7.008 6.16 1 89.56 82 ALA B CA 1
ATOM 2247 C C . ALA B 1 82 ? -5.289 7.793 7.293 1 89.56 82 ALA B C 1
ATOM 2249 O O . ALA B 1 82 ? -4.754 7.844 8.406 1 89.56 82 ALA B O 1
ATOM 2250 N N . GLN B 1 83 ? -6.402 8.352 6.977 1 92.94 83 GLN B N 1
ATOM 2251 C CA . GLN B 1 83 ? -7.117 9.141 7.98 1 92.94 83 GLN B CA 1
ATOM 2252 C C . GLN B 1 83 ? -7.664 8.242 9.086 1 92.94 83 GLN B C 1
ATOM 2254 O O . GLN B 1 83 ? -7.66 8.625 10.258 1 92.94 83 GLN B O 1
ATOM 2259 N N . ARG B 1 84 ? -8.125 7.102 8.727 1 89.81 84 ARG B N 1
ATOM 2260 C CA . ARG B 1 84 ? -8.594 6.145 9.727 1 89.81 84 ARG B CA 1
ATOM 2261 C C . ARG B 1 84 ? -7.461 5.746 10.672 1 89.81 84 ARG B C 1
ATOM 2263 O O . ARG B 1 84 ? -7.652 5.699 11.891 1 89.81 84 ARG B O 1
ATOM 2270 N N . ASN B 1 85 ? -6.348 5.496 10.094 1 89.31 85 ASN B N 1
ATOM 2271 C CA . ASN B 1 85 ? -5.184 5.191 10.914 1 89.31 85 ASN B CA 1
ATOM 2272 C C . ASN B 1 85 ? -4.844 6.348 11.852 1 89.31 85 ASN B C 1
ATOM 2274 O O . ASN B 1 85 ? -4.645 6.141 13.055 1 89.31 85 ASN B O 1
ATOM 2278 N N . LEU B 1 86 ? -4.805 7.531 11.305 1 93.88 86 LEU B N 1
ATOM 2279 C CA . LEU B 1 86 ? -4.457 8.711 12.094 1 93.88 86 LEU B CA 1
ATOM 2280 C C . LEU B 1 86 ? -5.43 8.898 13.25 1 93.88 86 LEU B C 1
ATOM 2282 O O . LEU B 1 86 ? -5.012 9.094 14.391 1 93.88 86 LEU B O 1
ATOM 2286 N N . LYS B 1 87 ? -6.684 8.836 12.867 1 93.81 87 LYS B N 1
ATOM 2287 C CA . LYS B 1 87 ? -7.707 8.961 13.906 1 93.81 87 LYS B CA 1
ATOM 2288 C C . LYS B 1 87 ? -7.512 7.914 15 1 93.81 87 LYS B C 1
ATOM 2290 O O . LYS B 1 87 ? -7.551 8.242 16.188 1 93.81 87 LYS B O 1
ATOM 2295 N N . GLY B 1 88 ? -7.301 6.719 14.586 1 90.75 88 GLY B N 1
ATOM 2296 C CA . GLY B 1 88 ? -7.062 5.645 15.539 1 90.75 88 GLY B CA 1
ATOM 2297 C C . GLY B 1 88 ? -5.867 5.902 16.438 1 90.75 88 GLY B C 1
ATOM 2298 O O . GLY B 1 88 ? -5.934 5.668 17.641 1 90.75 88 GLY B O 1
ATOM 2299 N N . PHE B 1 89 ? -4.754 6.402 15.922 1 89.94 89 PHE B N 1
ATOM 2300 C CA . PHE B 1 89 ? -3.553 6.684 16.703 1 89.94 89 PHE B CA 1
ATOM 2301 C C . PHE B 1 89 ? -3.799 7.816 17.688 1 89.94 89 PHE B C 1
ATOM 2303 O O . PHE B 1 89 ? -3.383 7.738 18.844 1 89.94 89 PHE B O 1
ATOM 2310 N N . ILE B 1 90 ? -4.484 8.875 17.203 1 93.94 90 ILE B N 1
ATOM 2311 C CA . ILE B 1 90 ? -4.793 10.016 18.062 1 93.94 90 ILE B CA 1
ATOM 2312 C C . ILE B 1 90 ? -5.625 9.562 19.266 1 93.94 90 ILE B C 1
ATOM 2314 O O . ILE B 1 90 ? -5.336 9.93 20.406 1 93.94 90 ILE B O 1
ATOM 2318 N N . GLU B 1 91 ? -6.59 8.758 18.953 1 91.81 91 GLU B N 1
ATOM 2319 C CA . GLU B 1 91 ? -7.477 8.258 20 1 91.81 91 GLU B CA 1
ATOM 2320 C C . GLU B 1 91 ? -6.73 7.348 20.969 1 91.81 91 GLU B C 1
ATOM 2322 O O . GLU B 1 91 ? -6.941 7.41 22.188 1 91.81 91 GLU B O 1
ATOM 2327 N N . GLN B 1 92 ? -5.918 6.535 20.469 1 89.19 92 GLN B N 1
ATOM 2328 C CA . GLN B 1 92 ? -5.156 5.594 21.281 1 89.19 92 GLN B CA 1
ATOM 2329 C C . GLN B 1 92 ? -4.262 6.332 22.281 1 89.19 92 GLN B C 1
ATOM 2331 O O . GLN B 1 92 ? -4.121 5.906 23.438 1 89.19 92 GLN B O 1
ATOM 2336 N N . VAL B 1 93 ? -3.674 7.469 21.891 1 92.31 93 VAL B N 1
ATOM 2337 C CA . VAL B 1 93 ? -2.758 8.195 22.766 1 92.31 93 VAL B CA 1
ATOM 2338 C C . VAL B 1 93 ? -3.545 9.141 23.656 1 92.31 93 VAL B C 1
ATOM 2340 O O . VAL B 1 93 ? -3.016 9.648 24.656 1 92.31 93 VAL B O 1
ATOM 2343 N N . GLY B 1 94 ? -4.746 9.414 23.266 1 91.81 94 GLY B N 1
ATOM 2344 C CA . GLY B 1 94 ? -5.594 10.297 24.062 1 91.81 94 GLY B CA 1
ATOM 2345 C C . GLY B 1 94 ? -5.301 11.766 23.844 1 91.81 94 GLY B C 1
ATOM 2346 O O . GLY B 1 94 ? -5.355 12.562 24.781 1 91.81 94 GLY B O 1
ATOM 2347 N N . LEU B 1 95 ? -4.879 12.102 22.688 1 93.38 95 LEU B N 1
ATOM 2348 C CA . LEU B 1 95 ? -4.715 13.508 22.344 1 93.38 95 LEU B CA 1
ATOM 2349 C C . LEU B 1 95 ? -6.066 14.172 22.094 1 93.38 95 LEU B C 1
ATOM 2351 O O . LEU B 1 95 ? -6.777 13.805 21.156 1 93.38 95 LEU B O 1
ATOM 2355 N N . ALA B 1 96 ? -6.367 15.156 22.891 1 94.06 96 ALA B N 1
ATOM 2356 C CA . ALA B 1 96 ? -7.703 15.742 22.906 1 94.06 96 ALA B CA 1
ATOM 2357 C C . ALA B 1 96 ? -8 16.453 21.594 1 94.06 96 ALA B C 1
ATOM 2359 O O . ALA B 1 96 ? -7.172 17.219 21.094 1 94.06 96 ALA B O 1
ATOM 2360 N N . ARG B 1 97 ? -9.156 16.25 21.078 1 94.88 97 ARG B N 1
ATOM 2361 C CA . ARG B 1 97 ? -9.578 16.859 19.812 1 94.88 97 ARG B CA 1
ATOM 2362 C C . ARG B 1 97 ? -9.609 18.375 19.922 1 94.88 97 ARG B C 1
ATOM 2364 O O . ARG B 1 97 ? -9.164 19.078 19.016 1 94.88 97 ARG B O 1
ATOM 2371 N N . HIS B 1 98 ? -10.07 18.906 21.078 1 94.94 98 HIS B N 1
ATOM 2372 C CA . HIS B 1 98 ? -10.227 20.359 21.234 1 94.94 98 HIS B CA 1
ATOM 2373 C C . HIS B 1 98 ? -8.875 21.031 21.406 1 94.94 98 HIS B C 1
ATOM 2375 O O . HIS B 1 98 ? -8.789 22.266 21.406 1 94.94 98 HIS B O 1
ATOM 2381 N N . LYS B 1 99 ? -7.805 20.25 21.531 1 96.12 99 LYS B N 1
ATOM 2382 C CA . LYS B 1 99 ? -6.461 20.812 21.625 1 96.12 99 LYS B CA 1
ATOM 2383 C C . LYS B 1 99 ? -5.688 20.609 20.312 1 96.12 99 LYS B C 1
ATOM 2385 O O . LYS B 1 99 ? -4.527 21.016 20.203 1 96.12 99 LYS B O 1
ATOM 2390 N N . THR B 1 100 ? -6.348 19.969 19.391 1 97.06 100 THR B N 1
ATOM 2391 C CA . THR B 1 100 ? -5.645 19.562 18.188 1 97.06 100 THR B CA 1
ATOM 2392 C C . THR B 1 100 ? -6.328 20.141 16.953 1 97.06 100 THR B C 1
ATOM 2394 O O . THR B 1 100 ? -7.547 20.297 16.922 1 97.06 100 THR B O 1
ATOM 2397 N N . VAL B 1 101 ? -5.559 20.484 15.977 1 97.56 101 VAL B N 1
ATOM 2398 C CA . VAL B 1 101 ? -6.055 20.891 14.664 1 97.56 101 VAL B CA 1
ATOM 2399 C C . VAL B 1 101 ? -5.23 20.219 13.57 1 97.56 101 VAL B C 1
ATOM 2401 O O . VAL B 1 101 ? -4.047 19.938 13.758 1 97.56 101 VAL B O 1
ATOM 2404 N N . LEU B 1 102 ? -5.859 19.859 12.438 1 98.25 102 LEU B N 1
ATOM 2405 C CA . LEU B 1 102 ? -5.195 19.25 11.289 1 98.25 102 LEU B CA 1
ATOM 2406 C C . LEU B 1 102 ? -5.07 20.25 10.141 1 98.25 102 LEU B C 1
ATOM 2408 O O . LEU B 1 102 ? -5.926 21.125 9.969 1 98.25 102 LEU B O 1
ATOM 2412 N N . TRP B 1 103 ? -4.047 20.109 9.344 1 98.44 103 TRP B N 1
ATOM 2413 C CA . TRP B 1 103 ? -3.873 20.875 8.109 1 98.44 103 TRP B CA 1
ATOM 2414 C C . TRP B 1 103 ? -2.992 20.125 7.121 1 98.44 103 TRP B C 1
ATOM 2416 O O . TRP B 1 103 ? -2.498 19.031 7.422 1 98.44 103 TRP B O 1
ATOM 2426 N N . ASN B 1 104 ? -2.898 20.641 5.957 1 98.19 104 ASN B N 1
ATOM 2427 C CA . ASN B 1 104 ? -2.057 20.047 4.918 1 98.19 104 ASN B CA 1
ATOM 2428 C C . ASN B 1 104 ? -0.994 21.031 4.438 1 98.19 104 ASN B C 1
ATOM 2430 O O . ASN B 1 104 ? -1.263 22.234 4.305 1 98.19 104 ASN B O 1
ATOM 2434 N N . LEU B 1 105 ? 0.216 20.5 4.133 1 98.69 105 LEU B N 1
ATOM 2435 C CA . LEU B 1 105 ? 1.289 21.344 3.619 1 98.69 105 LEU B CA 1
ATOM 2436 C C . LEU B 1 105 ? 0.889 21.984 2.297 1 98.69 105 LEU B C 1
ATOM 2438 O O . LEU B 1 105 ? 1.106 23.188 2.094 1 98.69 105 LEU B O 1
ATOM 2442 N N . TYR B 1 106 ? 0.365 21.172 1.379 1 98 106 TYR B N 1
ATOM 2443 C CA . TYR B 1 106 ? -0.252 21.688 0.164 1 98 106 TYR B CA 1
ATOM 2444 C C . TYR B 1 106 ? -1.771 21.609 0.246 1 98 106 TYR B C 1
ATOM 2446 O O . TYR B 1 106 ? -2.371 20.641 -0.225 1 98 106 TYR B O 1
ATOM 2454 N N . PRO B 1 107 ? -2.373 22.703 0.724 1 97.44 107 PRO B N 1
ATOM 2455 C CA . PRO B 1 107 ? -3.748 22.594 1.22 1 97.44 107 PRO B CA 1
ATOM 2456 C C . PRO B 1 107 ? -4.789 22.781 0.117 1 97.44 107 PRO B C 1
ATOM 2458 O O . PRO B 1 107 ? -5.98 22.547 0.345 1 97.44 107 PRO B O 1
ATOM 2461 N N . TRP B 1 108 ? -4.414 23.109 -1.092 1 96 108 TRP B N 1
ATOM 2462 C CA . TRP B 1 108 ? -5.387 23.359 -2.152 1 96 108 TRP B CA 1
ATOM 2463 C C . TRP B 1 108 ? -6.066 22.078 -2.584 1 96 108 TRP B C 1
ATOM 2465 O O . TRP B 1 108 ? -5.418 21.031 -2.703 1 96 108 TRP B O 1
ATOM 2475 N N . LEU B 1 109 ? -7.348 22.156 -2.82 1 93.31 109 LEU B N 1
ATOM 2476 C CA . LEU B 1 109 ? -8.125 21 -3.252 1 93.31 109 LEU B CA 1
ATOM 2477 C C . LEU B 1 109 ? -7.684 20.531 -4.637 1 93.31 109 LEU B C 1
ATOM 2479 O O . LEU B 1 109 ? -7.398 21.344 -5.512 1 93.31 109 LEU B O 1
ATOM 2483 N N . PRO B 1 110 ? -7.621 19.25 -4.781 1 90.06 110 PRO B N 1
ATOM 2484 C CA . PRO B 1 110 ? -7.105 18.719 -6.043 1 90.06 110 PRO B CA 1
ATOM 2485 C C . PRO B 1 110 ? -8.0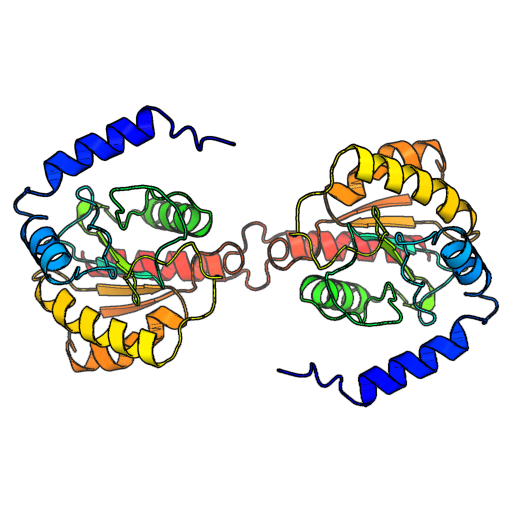94 18.859 -7.195 1 90.06 110 PRO B C 1
ATOM 2487 O O . PRO B 1 110 ? -9.312 18.875 -6.973 1 90.06 110 PRO B O 1
ATOM 2490 N N . ASP B 1 111 ? -7.461 19.031 -8.344 1 86.31 111 ASP B N 1
ATOM 2491 C CA . ASP B 1 111 ? -8.25 18.906 -9.57 1 86.31 111 ASP B CA 1
ATOM 2492 C C . ASP B 1 111 ? -8.555 17.438 -9.875 1 86.31 111 ASP B C 1
ATOM 2494 O O . ASP B 1 111 ? -7.66 16.672 -10.227 1 86.31 111 ASP B O 1
ATOM 2498 N N . LEU B 1 112 ? -9.812 17.078 -9.82 1 82.81 112 LEU B N 1
ATOM 2499 C CA . LEU B 1 112 ? -10.195 15.672 -9.914 1 82.81 112 LEU B CA 1
ATOM 2500 C C . LEU B 1 112 ? -10.094 15.164 -11.344 1 82.81 112 LEU B C 1
ATOM 2502 O O . LEU B 1 112 ? -10.117 13.961 -11.586 1 82.81 112 LEU B O 1
ATOM 2506 N N . ASP B 1 113 ? -9.898 16.062 -12.242 1 82.81 113 ASP B N 1
ATOM 2507 C CA . ASP B 1 113 ? -9.773 15.695 -13.648 1 82.81 113 ASP B CA 1
ATOM 2508 C C . ASP B 1 113 ? -8.328 15.344 -14 1 82.81 113 ASP B C 1
ATOM 2510 O O . ASP B 1 113 ? -8.055 14.852 -15.094 1 82.81 113 ASP B O 1
ATOM 2514 N N . LYS B 1 114 ? -7.438 15.57 -13.086 1 82.25 114 LYS B N 1
ATOM 2515 C CA . LYS B 1 114 ? -6.027 15.281 -13.305 1 82.25 114 LYS B CA 1
ATOM 2516 C C . LYS B 1 114 ? -5.57 14.109 -12.438 1 82.25 114 LYS B C 1
ATOM 2518 O O . LYS B 1 114 ? -6.102 13.898 -11.344 1 82.25 114 LYS B O 1
ATOM 2523 N N . PRO B 1 115 ? -4.582 13.352 -12.977 1 80.31 115 PRO B N 1
ATOM 2524 C CA . PRO B 1 115 ? -4.07 12.242 -12.164 1 80.31 115 PRO B CA 1
ATOM 2525 C C . PRO B 1 115 ? -3.324 12.719 -10.922 1 80.31 115 PRO B C 1
ATOM 2527 O O . PRO B 1 115 ? -2.789 13.828 -10.898 1 80.31 115 PRO B O 1
ATOM 2530 N N . LYS B 1 116 ? -3.441 11.758 -9.945 1 79.12 116 LYS B N 1
ATOM 2531 C CA . LYS B 1 116 ? -2.689 12.023 -8.719 1 79.12 116 LYS B CA 1
ATOM 2532 C C . LYS B 1 116 ? -1.188 11.875 -8.953 1 79.12 116 LYS B C 1
ATOM 2534 O O . LYS B 1 116 ? -0.75 10.93 -9.617 1 79.12 116 LYS B O 1
ATOM 2539 N N . GLY B 1 117 ? -0.394 12.852 -8.641 1 82.19 117 GLY B N 1
ATOM 2540 C CA . GLY B 1 117 ? 1.057 12.773 -8.688 1 82.19 117 GLY B CA 1
ATOM 2541 C C . GLY B 1 117 ? 1.729 13.398 -7.477 1 82.19 117 GLY B C 1
ATOM 2542 O O . GLY B 1 117 ? 1.065 14 -6.633 1 82.19 117 GLY B O 1
ATOM 2543 N N . PRO B 1 118 ? 3.014 13.125 -7.426 1 89.69 118 PRO B N 1
ATOM 2544 C CA . PRO B 1 118 ? 3.75 13.75 -6.32 1 89.69 118 PRO B CA 1
ATOM 2545 C C . PRO B 1 118 ? 3.775 15.273 -6.41 1 89.69 118 PRO B C 1
ATOM 2547 O O . PRO B 1 118 ? 3.676 15.828 -7.508 1 89.69 118 PRO B O 1
ATOM 2550 N N . LEU B 1 119 ? 3.834 15.883 -5.297 1 94.62 119 LEU B N 1
ATOM 2551 C CA . LEU B 1 119 ? 3.936 17.344 -5.266 1 94.62 119 LEU B CA 1
ATOM 2552 C C . LEU B 1 119 ? 5.266 17.797 -5.852 1 94.62 119 LEU B C 1
ATOM 2554 O O . LEU B 1 119 ? 6.312 17.219 -5.559 1 94.62 119 LEU B O 1
ATOM 2558 N N . ARG B 1 120 ? 5.121 18.812 -6.645 1 94.38 120 ARG B N 1
ATOM 2559 C CA . ARG B 1 120 ? 6.316 19.453 -7.184 1 94.38 120 ARG B CA 1
ATOM 2560 C C . ARG B 1 120 ? 6.973 20.359 -6.137 1 94.38 120 ARG B C 1
A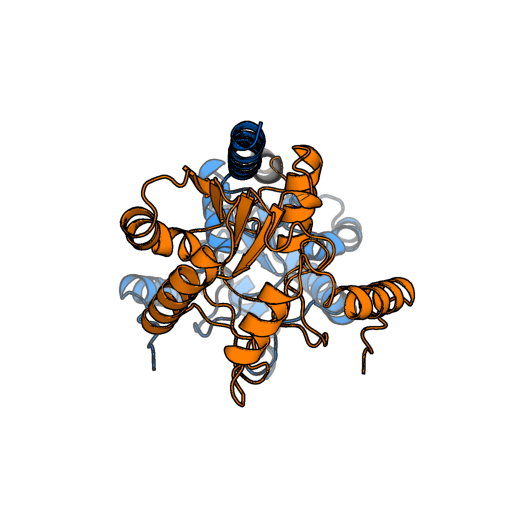TOM 2562 O O . ARG B 1 120 ? 6.32 20.781 -5.188 1 94.38 120 ARG B O 1
ATOM 2569 N N . ARG B 1 121 ? 8.258 20.625 -6.418 1 96.38 121 ARG B N 1
ATOM 2570 C CA . ARG B 1 121 ? 9.023 21.469 -5.496 1 96.38 121 ARG B CA 1
ATOM 2571 C C . ARG B 1 121 ? 8.344 22.828 -5.312 1 96.38 121 ARG B C 1
ATOM 2573 O O . ARG B 1 121 ? 8.266 23.344 -4.191 1 96.38 121 ARG B O 1
ATOM 2580 N N . ALA B 1 122 ? 7.855 23.422 -6.375 1 97.56 122 ALA B N 1
ATOM 2581 C CA . ALA B 1 122 ? 7.211 24.734 -6.324 1 97.56 122 ALA B CA 1
ATOM 2582 C C . ALA B 1 122 ? 5.941 24.688 -5.477 1 97.56 122 ALA B C 1
ATOM 2584 O O . ALA B 1 122 ? 5.637 25.641 -4.75 1 97.56 122 ALA B O 1
ATOM 2585 N N . GLN B 1 123 ? 5.215 23.609 -5.566 1 97.44 123 GLN B N 1
ATOM 2586 C CA . GLN B 1 123 ? 4.008 23.438 -4.77 1 97.44 123 GLN B CA 1
ATOM 2587 C C . GLN B 1 123 ? 4.336 23.344 -3.281 1 97.44 123 GLN B C 1
ATOM 2589 O O . GLN B 1 123 ? 3.654 23.953 -2.453 1 97.44 123 GLN B O 1
ATOM 2594 N N . ILE B 1 124 ? 5.418 22.641 -3.031 1 98.31 124 ILE B N 1
ATOM 2595 C CA . ILE B 1 124 ? 5.859 22.484 -1.651 1 98.31 124 ILE B CA 1
ATOM 2596 C C . ILE B 1 124 ? 6.266 23.828 -1.08 1 98.31 124 ILE B C 1
ATOM 2598 O O . ILE B 1 124 ? 5.855 24.203 0.022 1 98.31 124 ILE B O 1
ATOM 2602 N N . GLU B 1 125 ? 6.973 24.578 -1.851 1 98.25 125 GLU B N 1
ATOM 2603 C CA . GLU B 1 125 ? 7.426 25.891 -1.409 1 98.25 125 GLU B CA 1
ATOM 2604 C C . GLU B 1 125 ? 6.25 26.844 -1.197 1 98.25 125 GLU B C 1
ATOM 2606 O O . GLU B 1 125 ? 6.223 27.594 -0.223 1 98.25 125 GLU B O 1
ATOM 2611 N N . GLU B 1 126 ? 5.316 26.766 -2.102 1 98.19 126 GLU B N 1
ATOM 2612 C CA . GLU B 1 126 ? 4.113 27.578 -1.963 1 98.19 126 GLU B CA 1
ATOM 2613 C C . GLU B 1 126 ? 3.355 27.234 -0.685 1 98.19 126 GLU B C 1
ATOM 2615 O O . GLU B 1 126 ? 2.898 28.125 0.036 1 98.19 126 GLU B O 1
ATOM 2620 N N . GLY B 1 127 ? 3.242 25.969 -0.412 1 98.5 127 GLY B N 1
ATOM 2621 C CA . GLY B 1 127 ? 2.572 25.516 0.792 1 98.5 127 GLY B CA 1
ATOM 2622 C C . GLY B 1 127 ? 3.281 25.922 2.066 1 98.5 127 GLY B C 1
ATOM 2623 O O . GLY B 1 127 ? 2.633 26.281 3.057 1 98.5 127 GLY B O 1
ATOM 2624 N N . ILE B 1 128 ? 4.586 25.922 2.025 1 98.75 128 ILE B N 1
ATOM 2625 C CA . ILE B 1 128 ? 5.383 26.312 3.186 1 98.75 128 ILE B CA 1
ATOM 2626 C C . ILE B 1 128 ? 5.145 27.781 3.502 1 98.75 128 ILE B C 1
ATOM 2628 O O . ILE B 1 128 ? 4.93 28.156 4.66 1 98.75 128 ILE B O 1
ATOM 2632 N N . GLU B 1 129 ? 5.16 28.609 2.51 1 98.38 129 GLU B N 1
ATOM 2633 C CA . GLU B 1 129 ? 4.945 30.031 2.732 1 98.38 129 GLU B CA 1
ATOM 2634 C C . GLU B 1 129 ? 3.549 30.312 3.281 1 98.38 129 GLU B C 1
ATOM 2636 O O . GLU B 1 129 ? 3.377 31.141 4.18 1 98.38 129 GLU B O 1
ATOM 2641 N N . MET B 1 130 ? 2.605 29.609 2.732 1 98.38 130 MET B N 1
ATOM 2642 C CA . MET B 1 130 ? 1.251 29.75 3.256 1 98.38 130 MET B CA 1
ATOM 2643 C C . MET B 1 130 ? 1.172 29.281 4.707 1 98.38 130 MET B C 1
ATOM 2645 O O . MET B 1 130 ? 0.497 29.906 5.527 1 98.38 130 MET B O 1
ATOM 2649 N N . LEU B 1 131 ? 1.841 28.203 4.984 1 98.75 131 LEU B N 1
ATOM 2650 C CA . LEU B 1 131 ? 1.852 27.656 6.336 1 98.75 131 LEU B CA 1
ATOM 2651 C C . LEU B 1 131 ? 2.369 28.688 7.332 1 98.75 131 LEU B C 1
ATOM 2653 O O . LEU B 1 131 ? 1.817 28.828 8.43 1 98.75 131 LEU B O 1
ATOM 2657 N N . ILE B 1 132 ? 3.354 29.469 6.973 1 98.56 132 ILE B N 1
ATOM 2658 C CA . ILE B 1 132 ? 3.949 30.469 7.852 1 98.56 132 ILE B CA 1
ATOM 2659 C C . ILE B 1 132 ? 2.908 31.516 8.211 1 98.56 132 ILE B C 1
ATOM 2661 O O . ILE B 1 132 ? 2.799 31.922 9.375 1 98.56 132 ILE B O 1
ATOM 2665 N N . THR B 1 133 ? 2.125 31.922 7.234 1 97.94 133 THR B N 1
ATOM 2666 C CA . THR B 1 133 ? 1.089 32.906 7.492 1 97.94 133 THR B CA 1
ATOM 2667 C C . THR B 1 133 ? -0.012 32.312 8.375 1 97.94 133 THR B C 1
ATOM 2669 O O . THR B 1 133 ? -0.531 33 9.258 1 97.94 133 THR B O 1
ATOM 2672 N N . LEU B 1 134 ? -0.334 31.094 8.18 1 98.56 134 LEU B N 1
ATOM 2673 C CA . LEU B 1 134 ? -1.3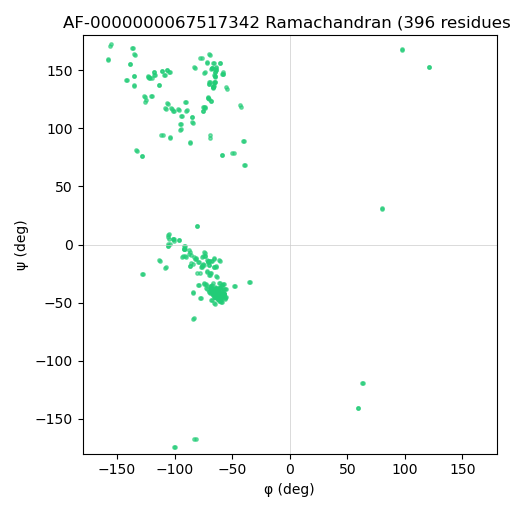78 30.422 8.945 1 98.56 134 LEU B CA 1
ATOM 2674 C C . LEU B 1 134 ? -0.988 30.312 10.414 1 98.56 134 LEU B C 1
ATOM 2676 O O . LEU B 1 134 ? -1.817 30.531 11.305 1 98.56 134 LEU B O 1
ATOM 2680 N N . LEU B 1 135 ? 0.253 30.031 10.648 1 98.5 135 LEU B N 1
ATOM 2681 C CA . LEU B 1 135 ? 0.721 29.734 12 1 98.5 135 LEU B CA 1
ATOM 2682 C C . LEU B 1 135 ? 0.604 30.969 12.898 1 98.5 135 LEU B C 1
ATOM 2684 O O . LEU B 1 135 ? 0.487 30.828 14.117 1 98.5 135 LEU B O 1
ATOM 2688 N N . THR B 1 136 ? 0.512 32.125 12.312 1 97.62 136 THR B N 1
ATOM 2689 C CA . THR B 1 136 ? 0.384 33.344 13.094 1 97.62 136 THR B CA 1
ATOM 2690 C C . THR B 1 136 ? -1.013 33.469 13.695 1 97.62 136 THR B C 1
ATOM 2692 O O . THR B 1 136 ? -1.242 34.281 14.594 1 97.62 136 THR B O 1
ATOM 2695 N N . LEU B 1 137 ? -1.917 32.625 13.281 1 97.38 137 LEU B N 1
ATOM 2696 C CA . LEU B 1 137 ? -3.305 32.688 13.719 1 97.38 137 LEU B CA 1
ATOM 2697 C C . LEU B 1 137 ? -3.537 31.844 14.953 1 97.38 137 LEU B C 1
ATOM 2699 O O . LEU B 1 137 ? -4.633 31.828 15.516 1 97.38 137 LEU B O 1
ATOM 2703 N N . PHE B 1 138 ? -2.512 31.125 15.391 1 97.31 138 PHE B N 1
ATOM 2704 C CA . PHE B 1 138 ? -2.645 30.219 16.516 1 97.31 138 PHE B CA 1
ATOM 2705 C C . PHE B 1 138 ? -1.861 30.719 17.719 1 97.31 138 PHE B C 1
ATOM 2707 O O . PHE B 1 138 ? -0.702 30.359 17.922 1 97.31 138 PHE B O 1
ATOM 2714 N N . PRO B 1 139 ? -2.508 31.469 18.641 1 95.75 139 PRO B N 1
ATOM 2715 C CA . PRO B 1 139 ? -1.773 32.062 19.75 1 95.75 139 PRO B CA 1
ATOM 2716 C C . PRO B 1 139 ? -1.334 31.031 20.781 1 95.75 139 PRO B C 1
ATOM 2718 O O . PRO B 1 139 ? -0.351 31.25 21.5 1 95.75 139 PRO B O 1
ATOM 2721 N N . ASP B 1 140 ? -2.035 29.906 20.828 1 95.75 140 ASP B N 1
ATOM 2722 C CA . ASP B 1 140 ? -1.77 28.953 21.891 1 95.75 140 ASP B CA 1
ATOM 2723 C C . ASP B 1 140 ? -0.974 27.75 21.375 1 95.75 140 ASP B C 1
ATOM 2725 O O . ASP B 1 140 ? -0.627 26.859 22.141 1 95.75 140 ASP B O 1
ATOM 2729 N N . LEU B 1 141 ? -0.622 27.688 20.125 1 97.38 141 LEU B N 1
ATOM 2730 C CA . LEU B 1 141 ? 0.072 26.547 19.531 1 97.38 141 LEU B CA 1
ATOM 2731 C C . LEU B 1 141 ? 1.479 26.406 20.094 1 97.38 141 LEU B C 1
ATOM 2733 O O . LEU B 1 141 ? 2.213 27.391 20.203 1 97.38 141 LEU B O 1
ATOM 2737 N N . VAL B 1 142 ? 1.847 25.172 20.438 1 96 142 VAL B N 1
ATOM 2738 C CA . VAL B 1 142 ? 3.164 24.969 21.031 1 96 142 VAL B CA 1
ATOM 2739 C C . VAL B 1 142 ? 3.908 23.875 20.266 1 96 142 VAL B C 1
ATOM 2741 O O . VAL B 1 142 ? 5.141 23.859 20.25 1 96 142 VAL B O 1
ATOM 2744 N N . THR B 1 143 ? 3.139 22.969 19.609 1 98 143 THR B N 1
ATOM 2745 C CA . THR B 1 143 ? 3.754 21.797 18.969 1 98 143 THR B CA 1
ATOM 2746 C C . THR B 1 143 ? 3.168 21.578 17.578 1 98 143 THR B C 1
ATOM 2748 O O . THR B 1 143 ? 1.954 21.688 17.391 1 98 143 THR B O 1
ATOM 2751 N N . ILE B 1 144 ? 4.043 21.281 16.656 1 98.31 144 ILE B N 1
ATOM 2752 C CA . ILE B 1 144 ? 3.629 20.859 15.32 1 98.31 144 ILE B CA 1
ATOM 2753 C C . ILE B 1 144 ? 4.172 19.469 15.031 1 98.31 144 ILE B C 1
ATOM 2755 O O . ILE B 1 144 ? 5.355 19.188 15.25 1 98.31 144 ILE B O 1
ATOM 2759 N N . VAL B 1 145 ? 3.316 18.531 14.609 1 98.44 145 VAL B N 1
ATOM 2760 C CA . VAL B 1 145 ? 3.695 17.188 14.188 1 98.44 145 VAL B CA 1
ATOM 2761 C C . VAL B 1 145 ? 3.67 17.109 12.664 1 98.44 145 VAL B C 1
ATOM 2763 O O . VAL B 1 145 ? 2.621 17.297 12.039 1 98.44 145 VAL B O 1
ATOM 2766 N N . PHE B 1 146 ? 4.871 16.844 12.109 1 98.31 146 PHE B N 1
ATOM 2767 C CA . PHE B 1 146 ? 4.996 16.719 10.656 1 98.31 146 PHE B CA 1
ATOM 2768 C C . PHE B 1 146 ? 4.879 15.25 10.242 1 98.31 146 PHE B C 1
ATOM 2770 O O . PHE B 1 146 ? 5.773 14.453 10.516 1 98.31 146 PHE B O 1
ATOM 2777 N N . ALA B 1 147 ? 3.76 14.938 9.562 1 96.94 147 ALA B N 1
ATOM 2778 C CA . ALA B 1 147 ? 3.467 13.555 9.203 1 96.94 147 ALA B CA 1
ATOM 2779 C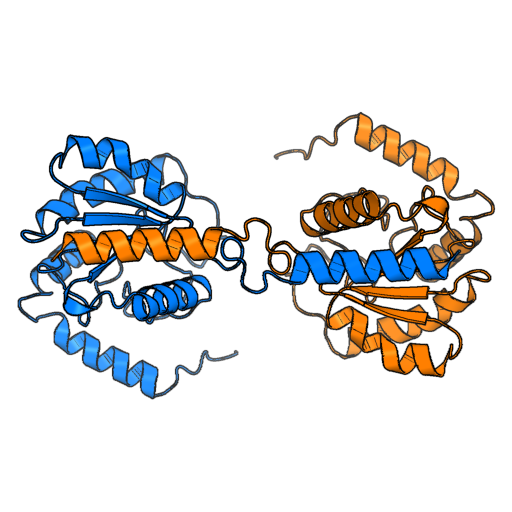 C . ALA B 1 147 ? 3.943 13.242 7.785 1 96.94 147 ALA B C 1
ATOM 2781 O O . ALA B 1 147 ? 3.287 13.609 6.809 1 96.94 147 ALA B O 1
ATOM 2782 N N . GLY B 1 148 ? 5.098 12.508 7.727 1 93.62 148 GLY B N 1
ATOM 2783 C CA . GLY B 1 148 ? 5.605 12.102 6.426 1 93.62 148 GLY B CA 1
ATOM 2784 C C . GLY B 1 148 ? 6.691 13.023 5.898 1 93.62 148 GLY B C 1
ATOM 2785 O O . GLY B 1 148 ? 6.812 14.172 6.34 1 93.62 148 GLY B O 1
ATOM 2786 N N . ARG B 1 149 ? 7.383 12.555 4.84 1 94 149 ARG B N 1
ATOM 2787 C CA . ARG B 1 149 ? 8.57 13.211 4.309 1 94 149 ARG B CA 1
ATOM 2788 C C . ARG B 1 149 ? 8.219 14.57 3.703 1 94 149 ARG B C 1
ATOM 2790 O O . ARG B 1 149 ? 8.961 15.539 3.867 1 94 149 ARG B O 1
ATOM 2797 N N . VAL B 1 150 ? 7.133 14.625 3.039 1 96.88 150 VAL B N 1
ATOM 2798 C CA . VAL B 1 150 ? 6.77 15.859 2.35 1 96.88 150 VAL B CA 1
ATOM 2799 C C . VAL B 1 150 ? 6.449 16.953 3.373 1 96.88 150 VAL B C 1
ATOM 2801 O O . VAL B 1 150 ? 6.941 18.078 3.27 1 96.88 150 VAL B O 1
ATOM 2804 N N . ALA B 1 151 ? 5.629 16.641 4.387 1 98 151 ALA B N 1
ATOM 2805 C CA . ALA B 1 151 ? 5.32 17.594 5.445 1 98 151 ALA B CA 1
ATOM 2806 C C . ALA B 1 151 ? 6.59 18.047 6.16 1 98 151 ALA B C 1
ATOM 2808 O O . ALA B 1 151 ? 6.715 19.219 6.535 1 98 151 ALA B O 1
ATOM 2809 N N . GLN B 1 152 ? 7.543 17.172 6.301 1 97.81 152 GLN B N 1
ATOM 2810 C CA . GLN B 1 152 ? 8.766 17.438 7.051 1 97.81 152 GLN B CA 1
ATOM 2811 C C . GLN B 1 152 ? 9.664 18.438 6.32 1 97.81 152 GLN B C 1
ATOM 2813 O O . GLN B 1 152 ? 10.555 19.031 6.922 1 97.81 152 GLN B O 1
ATOM 2818 N N . LYS B 1 153 ? 9.414 18.609 5.09 1 98.25 153 LYS B N 1
ATOM 2819 C CA . LYS B 1 153 ? 10.188 19.578 4.309 1 98.25 153 LYS B CA 1
ATOM 2820 C C . LYS B 1 153 ? 9.961 21 4.816 1 98.25 153 LYS B C 1
ATOM 2822 O O . LYS B 1 153 ? 10.75 21.891 4.527 1 98.25 153 LYS B O 1
ATOM 2827 N N . ALA B 1 154 ? 8.914 21.219 5.539 1 98.69 154 ALA B N 1
ATOM 2828 C CA . ALA B 1 154 ? 8.586 22.562 6.035 1 98.69 154 ALA B CA 1
ATOM 2829 C C . ALA B 1 154 ? 9.383 22.891 7.289 1 98.69 154 ALA B C 1
ATOM 2831 O O . ALA B 1 154 ? 9.453 24.047 7.707 1 98.69 154 ALA B O 1
ATOM 2832 N N . ILE B 1 155 ? 10.055 21.922 7.914 1 98.38 155 ILE B N 1
ATOM 2833 C CA . ILE B 1 155 ? 10.617 22.031 9.258 1 98.38 155 ILE B CA 1
ATOM 2834 C C . ILE B 1 155 ? 11.664 23.141 9.289 1 98.38 155 ILE B C 1
ATOM 2836 O O . ILE B 1 155 ? 11.633 24.016 10.156 1 98.38 155 ILE B O 1
ATOM 2840 N N . PRO B 1 156 ? 12.586 23.188 8.328 1 98.12 156 PRO B N 1
ATOM 2841 C CA . PRO B 1 156 ? 13.609 24.234 8.414 1 98.12 156 PRO B CA 1
ATOM 2842 C C . PRO B 1 156 ? 13.023 25.641 8.398 1 98.12 156 PRO B C 1
ATOM 2844 O O . PRO B 1 156 ? 13.43 26.5 9.195 1 98.12 156 PRO B O 1
ATOM 2847 N N . ARG B 1 157 ? 12.062 25.906 7.574 1 98.62 157 ARG B N 1
ATOM 2848 C CA . ARG B 1 157 ? 11.453 27.234 7.453 1 98.62 157 ARG B CA 1
ATOM 2849 C C . ARG B 1 157 ? 10.633 27.578 8.688 1 98.62 157 ARG B C 1
ATOM 2851 O O . ARG B 1 157 ? 10.656 28.703 9.164 1 98.62 157 ARG B O 1
ATOM 2858 N N . VAL B 1 158 ? 9.898 26.609 9.211 1 98.69 158 VAL B N 1
ATOM 2859 C CA . VAL B 1 158 ? 9.078 26.828 10.398 1 98.69 158 VAL B CA 1
ATOM 2860 C C . VAL B 1 158 ? 9.977 27.109 11.609 1 98.69 158 VAL B C 1
ATOM 2862 O O . VAL B 1 158 ? 9.68 27.984 12.414 1 98.69 158 VAL B O 1
ATOM 2865 N N . ARG B 1 159 ? 11.055 26.344 11.672 1 98.19 159 ARG B N 1
ATOM 2866 C CA . ARG B 1 159 ? 12 26.547 12.766 1 98.19 159 ARG B CA 1
ATOM 2867 C C . ARG B 1 159 ? 12.562 27.953 12.758 1 98.19 159 ARG B C 1
ATOM 2869 O O . ARG B 1 159 ? 12.719 28.578 13.812 1 98.19 159 ARG B O 1
ATOM 2876 N N . LEU B 1 160 ? 12.828 28.453 11.633 1 98.12 160 LEU B N 1
ATOM 2877 C CA . LEU B 1 160 ? 13.359 29.812 11.484 1 98.12 160 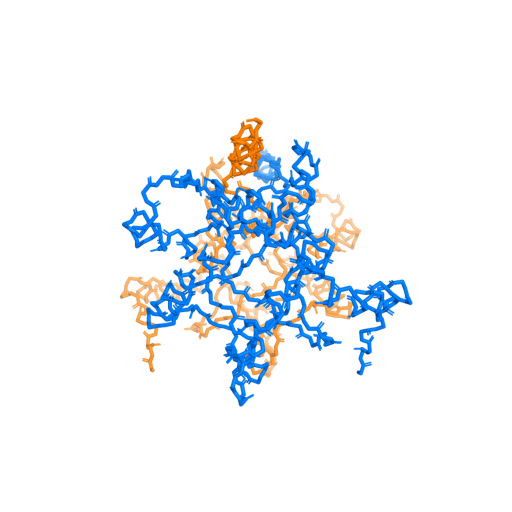LEU B CA 1
ATOM 2878 C C . LEU B 1 160 ? 12.32 30.859 11.875 1 98.12 160 LEU B C 1
ATOM 2880 O O . LEU B 1 160 ? 12.641 31.812 12.578 1 98.12 160 LEU B O 1
ATOM 2884 N N . ALA B 1 161 ? 11.141 30.688 11.5 1 98.06 161 ALA B N 1
ATOM 2885 C CA . ALA B 1 161 ? 10.078 31.672 11.727 1 98.06 161 ALA B CA 1
ATOM 2886 C C . ALA B 1 161 ? 9.547 31.594 13.148 1 98.06 161 ALA B C 1
ATOM 2888 O O . ALA B 1 161 ? 9.141 32.594 13.727 1 98.06 161 ALA B O 1
ATOM 2889 N N . PHE B 1 162 ? 9.516 30.359 13.68 1 97.88 162 PHE B N 1
ATOM 2890 C CA . PHE B 1 162 ? 8.961 30.109 15 1 97.88 162 PHE B CA 1
ATOM 2891 C C . PHE B 1 162 ? 9.906 29.219 15.82 1 97.88 162 PHE B C 1
ATOM 2893 O O . PHE B 1 162 ? 9.617 28.047 16.047 1 97.88 162 PHE B O 1
ATOM 2900 N N . PRO B 1 163 ? 10.922 29.812 16.406 1 97.06 163 PRO B N 1
ATOM 2901 C CA . PRO B 1 163 ? 11.969 29.031 17.062 1 97.06 163 PRO B CA 1
ATOM 2902 C C . PRO B 1 163 ? 11.492 28.375 18.344 1 97.06 163 PRO B C 1
ATOM 2904 O O . PRO B 1 163 ? 12.117 27.422 18.828 1 97.06 163 PRO B O 1
ATOM 2907 N N . ASN B 1 164 ? 10.375 28.797 18.844 1 95.75 164 ASN B N 1
ATOM 2908 C CA . ASN B 1 164 ? 9.938 28.312 20.141 1 95.75 164 ASN B CA 1
ATOM 2909 C C . ASN B 1 164 ? 9 27.109 20 1 95.75 164 ASN B C 1
ATOM 2911 O O . ASN B 1 164 ? 8.672 26.453 20.984 1 95.75 164 ASN B O 1
ATOM 2915 N N . PHE B 1 165 ? 8.555 26.828 18.812 1 96.25 165 PHE B N 1
ATOM 2916 C CA . PHE B 1 165 ? 7.668 25.688 18.609 1 96.25 165 PHE B CA 1
ATOM 2917 C C . PHE B 1 165 ? 8.422 24.375 18.797 1 96.25 165 PHE B C 1
ATOM 2919 O O . PHE B 1 165 ? 9.57 24.25 18.375 1 96.25 165 PHE B O 1
ATOM 2926 N N . SER B 1 166 ? 7.781 23.422 19.469 1 95.62 166 SER B N 1
ATOM 2927 C CA . SER B 1 166 ? 8.219 22.031 19.406 1 95.62 166 SER B CA 1
ATOM 2928 C C . SER B 1 166 ? 7.867 21.406 18.078 1 95.62 166 SER B C 1
ATOM 2930 O O . SER B 1 166 ? 6.699 21.359 17.688 1 95.62 166 SER B O 1
ATOM 2932 N N . LEU B 1 167 ? 8.891 20.984 17.328 1 97.31 167 LEU B N 1
ATOM 2933 C CA . LEU B 1 167 ? 8.688 20.391 16.016 1 97.31 167 LEU B CA 1
ATOM 2934 C C . LEU B 1 167 ? 8.961 18.891 16.062 1 97.31 167 LEU B C 1
ATOM 2936 O O . LEU B 1 167 ? 10.07 18.469 16.375 1 97.31 167 LEU B O 1
ATOM 2940 N N . LEU B 1 168 ? 7.926 18.031 15.781 1 96.88 168 LEU B N 1
ATOM 2941 C CA . LEU B 1 168 ? 8.023 16.578 15.836 1 96.88 168 LEU B CA 1
ATOM 2942 C C . LEU B 1 168 ? 7.773 15.969 14.461 1 96.88 168 LEU B C 1
ATOM 2944 O O . LEU B 1 168 ? 6.992 16.5 13.672 1 96.88 168 LEU B O 1
ATOM 2948 N N . GLU B 1 169 ? 8.508 14.836 14.227 1 95.44 169 GLU B N 1
ATOM 2949 C CA . GLU B 1 169 ? 8.359 14.102 12.969 1 95.44 169 GLU B CA 1
ATOM 2950 C C . GLU B 1 169 ? 7.754 12.719 13.203 1 95.44 169 GLU B C 1
ATOM 2952 O O . GLU B 1 169 ? 8.102 12.047 14.172 1 95.44 169 GLU B O 1
ATOM 2957 N N . MET B 1 170 ? 6.816 12.352 12.32 1 91.81 170 MET B N 1
ATOM 2958 C CA . MET B 1 170 ? 6.328 10.977 12.32 1 91.81 170 MET B CA 1
ATOM 2959 C C . MET B 1 170 ? 6.156 10.469 10.891 1 91.81 170 MET B C 1
ATOM 2961 O O . MET B 1 170 ? 6.062 11.258 9.953 1 91.81 170 MET B O 1
ATOM 2965 N N . PRO B 1 171 ? 6.219 9.102 10.766 1 89.44 171 PRO B N 1
ATOM 2966 C CA . PRO B 1 171 ? 5.883 8.555 9.445 1 89.44 171 PRO B CA 1
ATOM 2967 C C . PRO B 1 171 ? 4.453 8.883 9.016 1 89.44 171 PRO B C 1
ATOM 2969 O O . PRO B 1 171 ? 3.615 9.219 9.852 1 89.44 171 PRO B O 1
ATOM 2972 N N . HIS B 1 172 ? 4.273 8.867 7.754 1 91.75 172 HIS B N 1
ATOM 2973 C CA . HIS B 1 172 ? 2.928 9.078 7.238 1 91.75 172 HIS B CA 1
ATOM 2974 C C . HIS B 1 172 ? 1.995 7.941 7.648 1 91.75 172 HIS B C 1
ATOM 2976 O O . HIS B 1 172 ? 2.381 6.773 7.613 1 91.75 172 HIS B O 1
ATOM 2982 N N . PRO B 1 173 ? 0.777 8.227 8.008 1 90.5 173 PRO B N 1
ATOM 2983 C CA . PRO B 1 173 ? -0.123 7.203 8.539 1 90.5 173 PRO B CA 1
ATOM 2984 C C . PRO B 1 173 ? -0.76 6.348 7.445 1 90.5 173 PRO B C 1
ATOM 2986 O O . PRO B 1 173 ? -1.713 5.609 7.711 1 90.5 173 PRO B O 1
ATOM 2989 N N . SER B 1 174 ? -0.301 6.34 6.309 1 88.06 174 SER B N 1
ATOM 2990 C CA . SER B 1 174 ? -0.81 5.5 5.23 1 88.06 174 SER B CA 1
ATOM 2991 C C . SER B 1 174 ? -0.61 4.02 5.543 1 88.06 174 SER B C 1
ATOM 2993 O O . SER B 1 174 ? 0.321 3.652 6.262 1 88.06 174 SER B O 1
ATOM 2995 N N . PRO B 1 175 ? -1.496 3.209 4.984 1 77.5 175 PRO B N 1
ATOM 2996 C CA . PRO B 1 175 ? -1.321 1.768 5.18 1 77.5 175 PRO B CA 1
ATOM 2997 C C . PRO B 1 175 ? 0.037 1.267 4.695 1 77.5 175 PRO B C 1
ATOM 2999 O O . PRO B 1 175 ? 0.594 0.327 5.27 1 77.5 175 PRO B O 1
ATOM 3002 N N . LEU B 1 176 ? 0.538 1.848 3.662 1 73.38 176 LEU B N 1
ATOM 3003 C CA . LEU B 1 176 ? 1.854 1.47 3.162 1 73.38 176 LEU B CA 1
ATOM 3004 C C . LEU B 1 176 ? 2.928 1.712 4.219 1 73.38 176 LEU B C 1
ATOM 3006 O O . LEU B 1 176 ? 3.898 0.958 4.305 1 73.38 176 LEU B O 1
ATOM 3010 N N . SER B 1 177 ? 2.723 2.711 4.977 1 73.56 177 SER B N 1
ATOM 3011 C CA . SER B 1 177 ? 3.676 3.055 6.027 1 73.56 177 SER B CA 1
ATOM 3012 C C . SER B 1 177 ? 3.424 2.238 7.293 1 73.56 177 SER B C 1
ATOM 3014 O O . SER B 1 177 ? 4.363 1.72 7.898 1 73.56 177 SER B O 1
ATOM 3016 N N . VAL B 1 178 ? 2.154 2.107 7.566 1 72 178 VAL B N 1
ATOM 3017 C CA . VAL B 1 178 ? 1.78 1.5 8.836 1 72 178 VAL B CA 1
ATOM 3018 C C . VAL B 1 178 ? 1.645 -0.011 8.672 1 72 178 VAL B C 1
ATOM 3020 O O . VAL B 1 178 ? 0.893 -0.483 7.812 1 72 178 VAL B O 1
ATOM 3023 N N . CYS B 1 179 ? 2.492 -0.698 9.336 1 66.38 179 CYS B N 1
ATOM 3024 C CA . CYS B 1 179 ? 2.41 -2.154 9.344 1 66.38 179 CYS B CA 1
ATOM 3025 C C . CYS B 1 179 ? 1.181 -2.629 10.109 1 66.38 179 CYS B C 1
ATOM 3027 O O . CYS B 1 179 ? 1.2 -2.701 11.336 1 66.38 179 CYS B O 1
ATOM 3029 N N . THR B 1 180 ? 0.122 -2.852 9.344 1 62.66 180 THR B N 1
ATOM 3030 C CA . THR B 1 180 ? -1.106 -3.246 10.031 1 62.66 180 THR B CA 1
ATOM 3031 C C . THR B 1 180 ? -1.077 -4.73 10.383 1 62.66 180 THR B C 1
ATOM 3033 O O . THR B 1 180 ? -1.773 -5.168 11.305 1 62.66 180 THR B O 1
ATOM 3036 N N . HIS B 1 181 ? -0.366 -5.445 9.711 1 69.44 181 HIS B N 1
ATOM 3037 C CA . HIS B 1 181 ? -0.277 -6.875 9.984 1 69.44 181 HIS B CA 1
ATOM 3038 C C . HIS B 1 181 ? 1.175 -7.32 10.125 1 69.44 181 HIS B C 1
ATOM 3040 O O . HIS B 1 181 ? 1.723 -7.957 9.227 1 69.44 181 HIS B O 1
ATOM 3046 N N . PRO B 1 182 ? 1.798 -6.98 11.336 1 66.75 182 PRO B N 1
ATOM 3047 C CA . PRO B 1 182 ? 3.24 -7.184 11.492 1 66.75 182 PRO B CA 1
ATOM 3048 C C . PRO B 1 182 ? 3.65 -8.648 11.344 1 66.75 182 PRO B C 1
ATOM 3050 O O . PRO B 1 182 ? 4.82 -8.945 11.102 1 66.75 182 PRO B O 1
ATOM 3053 N N . ASN B 1 183 ? 2.689 -9.523 11.391 1 78.12 183 ASN B N 1
ATOM 3054 C CA . ASN B 1 183 ? 3.029 -10.945 11.336 1 78.12 183 ASN B CA 1
ATOM 3055 C C . ASN B 1 183 ? 3.031 -11.469 9.898 1 78.12 183 ASN B C 1
ATOM 3057 O O . ASN B 1 183 ? 3.387 -12.625 9.656 1 78.12 183 ASN B O 1
ATOM 3061 N N . VAL B 1 184 ? 2.719 -10.625 8.992 1 79.31 184 VAL B N 1
ATOM 3062 C CA . VAL B 1 184 ? 2.557 -11.047 7.605 1 79.31 184 VAL B CA 1
ATOM 3063 C C . VAL B 1 184 ? 3.895 -11.531 7.055 1 79.31 184 VAL B C 1
ATOM 3065 O O . VAL B 1 184 ? 3.957 -12.57 6.387 1 79.31 184 VAL B O 1
ATOM 3068 N N . ARG B 1 185 ? 4.969 -10.719 7.344 1 80.56 185 ARG B N 1
ATOM 3069 C CA . ARG B 1 185 ? 6.293 -11.133 6.895 1 80.56 185 ARG B CA 1
ATOM 3070 C C . ARG B 1 185 ? 6.633 -12.531 7.398 1 80.56 185 ARG B C 1
ATOM 3072 O O . ARG B 1 185 ? 7.062 -13.391 6.621 1 80.56 185 ARG B O 1
ATOM 3079 N N . GLN B 1 186 ? 6.387 -12.789 8.617 1 83.44 186 GLN B N 1
ATOM 3080 C CA . GLN B 1 186 ? 6.691 -14.086 9.227 1 83.44 186 GLN B CA 1
ATOM 3081 C C . GLN B 1 186 ? 5.832 -15.188 8.617 1 83.44 186 GLN B C 1
ATOM 3083 O O . GLN B 1 186 ? 6.309 -16.312 8.406 1 83.44 186 GLN B O 1
ATOM 3088 N N . ARG B 1 187 ? 4.57 -14.961 8.352 1 86.44 187 ARG B N 1
ATOM 3089 C CA . ARG B 1 187 ? 3.666 -15.945 7.758 1 86.44 187 ARG B CA 1
ATOM 3090 C C . ARG B 1 187 ? 4.117 -16.328 6.352 1 86.44 187 ARG B C 1
ATOM 3092 O O . ARG B 1 187 ? 4.066 -17.5 5.977 1 86.44 187 ARG B O 1
ATOM 3099 N N . ILE B 1 188 ? 4.582 -15.344 5.59 1 88.75 188 ILE B N 1
ATOM 3100 C CA . ILE B 1 188 ? 5.066 -15.617 4.242 1 88.75 188 ILE B CA 1
ATOM 3101 C C . ILE B 1 188 ? 6.32 -16.484 4.309 1 88.75 188 ILE B C 1
ATOM 3103 O O . ILE B 1 188 ? 6.398 -17.531 3.643 1 88.75 188 ILE B O 1
ATOM 3107 N N . LEU B 1 189 ? 7.246 -16.125 5.203 1 89.31 189 LEU B N 1
ATOM 3108 C CA . LEU B 1 189 ? 8.484 -16.875 5.34 1 89.31 189 LEU B CA 1
ATOM 3109 C C . LEU B 1 189 ? 8.195 -18.312 5.805 1 89.31 189 LEU B C 1
ATOM 3111 O O . LEU B 1 189 ? 8.758 -19.266 5.27 1 89.31 189 LEU B O 1
ATOM 3115 N N . SER B 1 190 ? 7.328 -18.438 6.73 1 89.19 190 SER B N 1
ATOM 3116 C CA . SER B 1 190 ? 6.984 -19.75 7.25 1 89.19 190 SER B CA 1
ATOM 3117 C C . SER B 1 190 ? 6.375 -20.641 6.164 1 89.19 190 SER B C 1
ATOM 3119 O O . SER B 1 190 ? 6.73 -21.812 6.031 1 89.19 190 SER B O 1
ATOM 3121 N N . THR B 1 191 ? 5.457 -20.109 5.371 1 95.31 191 THR B N 1
ATOM 3122 C CA . THR B 1 191 ? 4.801 -20.875 4.316 1 95.31 191 THR B CA 1
ATOM 3123 C C . THR B 1 191 ? 5.812 -21.297 3.256 1 95.31 191 THR B C 1
ATOM 3125 O O . THR B 1 191 ? 5.805 -22.453 2.816 1 95.31 191 THR B O 1
ATOM 3128 N N . LEU B 1 192 ? 6.727 -20.438 2.867 1 93.94 192 LEU B N 1
ATOM 3129 C CA . LEU B 1 192 ? 7.727 -20.781 1.858 1 93.94 192 LEU B CA 1
ATOM 3130 C C . LEU B 1 192 ? 8.719 -21.797 2.398 1 93.94 192 LEU B C 1
ATOM 3132 O O . LEU B 1 192 ? 9.195 -22.656 1.655 1 93.94 192 LEU B O 1
ATOM 3136 N N . ARG B 1 193 ? 9.047 -21.672 3.688 1 90.56 193 ARG B N 1
ATOM 3137 C CA . ARG B 1 193 ? 9.891 -22.688 4.312 1 90.56 193 ARG B CA 1
ATOM 3138 C C . ARG B 1 193 ? 9.211 -24.047 4.277 1 90.56 193 ARG B C 1
ATOM 3140 O O . ARG B 1 193 ? 9.859 -25.062 4.004 1 90.56 193 ARG B O 1
ATOM 3147 N N . HIS B 1 194 ? 7.934 -24.047 4.559 1 91.62 194 HIS B N 1
ATOM 3148 C CA . HIS B 1 194 ? 7.18 -25.281 4.48 1 91.62 194 HIS B CA 1
ATOM 3149 C C . HIS B 1 194 ? 7.203 -25.859 3.068 1 91.62 194 HIS B C 1
ATOM 3151 O O . HIS B 1 194 ? 7.355 -27.062 2.885 1 91.62 194 HIS B O 1
ATOM 3157 N N . ALA B 1 195 ? 7.004 -25 2.057 1 94.38 195 ALA B N 1
ATOM 3158 C CA . ALA B 1 195 ? 7.078 -25.438 0.666 1 94.38 195 ALA B CA 1
ATOM 3159 C C . ALA B 1 195 ? 8.438 -26.062 0.359 1 94.38 195 ALA B C 1
ATOM 3161 O O . ALA B 1 195 ? 8.523 -27.109 -0.295 1 94.38 195 ALA B O 1
ATOM 3162 N N . LYS B 1 196 ? 9.492 -25.406 0.867 1 90.75 196 LYS B N 1
ATOM 3163 C CA . LYS B 1 196 ? 10.844 -25.922 0.671 1 90.75 196 LYS B CA 1
ATOM 3164 C C . LYS B 1 196 ? 11 -27.297 1.306 1 90.75 196 LYS B C 1
ATOM 3166 O O . LYS B 1 196 ? 11.594 -28.188 0.707 1 90.75 196 LYS B O 1
ATOM 3171 N N . GLN B 1 197 ? 10.453 -27.406 2.486 1 88.19 197 GLN B N 1
ATOM 3172 C CA . GLN B 1 197 ? 10.594 -28.656 3.244 1 88.19 197 GLN B CA 1
ATOM 3173 C C . GLN B 1 197 ? 9.805 -29.781 2.594 1 88.19 197 GLN B C 1
ATOM 3175 O O . GLN B 1 197 ? 10.148 -30.953 2.754 1 88.19 197 GLN B O 1
ATOM 3180 N N . SER B 1 198 ? 8.805 -29.453 1.854 1 87.5 198 SER B N 1
ATOM 3181 C CA . SER B 1 198 ? 7.941 -30.453 1.231 1 87.5 198 SER B CA 1
ATOM 3182 C C . SER B 1 198 ? 8.625 -31.094 0.033 1 87.5 198 SER B C 1
ATOM 3184 O O . SER B 1 198 ? 8.164 -32.125 -0.466 1 87.5 198 SER B O 1
ATOM 3186 N N . ILE B 1 199 ? 9.617 -30.531 -0.501 1 84.56 199 ILE B N 1
ATOM 3187 C CA . ILE B 1 199 ? 10.211 -31.062 -1.729 1 84.56 199 ILE B CA 1
ATOM 3188 C C . ILE B 1 199 ? 11.531 -31.75 -1.411 1 84.56 199 ILE B C 1
ATOM 3190 O O . ILE B 1 199 ? 12.281 -32.125 -2.318 1 84.56 199 ILE B O 1
ATOM 3194 N N . LYS B 1 200 ? 11.867 -31.875 -0.003 1 69.88 200 LYS B N 1
ATOM 3195 C CA . LYS B 1 200 ? 13.016 -32.688 0.37 1 69.88 200 LYS B CA 1
ATOM 3196 C C . LYS B 1 200 ? 12.703 -34.188 0.179 1 69.88 200 LYS B C 1
ATOM 3198 O O . LYS B 1 200 ? 11.547 -34.594 0.295 1 69.88 200 LYS B O 1
#

Secondary structure (DSSP, 8-state):
-------HHHHHHHHHHHHGGGSHHHHHHHHHHHHH-BTTB-PPEEPTTS-GGG-SEEEEES-------SS-EE-TTSSSHHHHHHHHHHHHHT--GGGEEEEESS-SPP-TTS---PPPHHHHHHHHHHHHHHHTT-TT--EEEEESHHHHTTHHHHHHH-TTSEEEEE---STTTS-S-TTHHHHHHHHHHHHHHHT-/-------HHHHHHHHHHHHGGGSHHHHHHHHHHHHH-BTTB--PEEPTTS-GGG-SEEEEES-------SS-EE-TTSSSHHHHHHHHHHHHHT--GGGEEEEESS-SPP-TTS---PPPHHHHHHHHHHHHHHHTT-TT--EEEEESHHHHTTHHHHHHH-TTSEEEEE---STTTS-S-TTHHHHHHHHHHHHHHHT-